Protein AF-0000000080101539 (afdb_homodimer)

Foldseek 3Di:
DEEEEAEDPDPVQQASVLLVVLVVVLVVLLVDDYHYHYQAALVRVLVVLLCVLADPPDDQAYEYEYRAADELQAGQGNVRDGRGPLVSLVCNDCVNRVVCVPGAYEYEYQYFQAPDDDDDDLCSPDPDDRPPPDPPPPPPVPPSPPNDRPDARYKYKYFADHNGGFHAYSSYTLLSVLLSVLCVPPLVPAFNVVSVVVSQVRQQPDFDQDPVGTDGGGMDMDHRYPDGHGRDRPPPPPD/DEEEEAEDPDPVQQARVLLVVLVVVLVVLLVDDYHYHYQAALVRVLVVLLCVLADPPDDQAYEYEYRAADELQAGQGNVRDGRGPLVSLVCNDCVNRVVCVPGAYEYEYQYFQAPDDWADDLPSDDPDDRPGPDDPPDPPVPPSPPNDRPDARYKYKYFADHNGGFHDHSSYTLLSVLLSVLCVVPLVPAFNVVSVVVSQVRQQPDFDQDPVGTDGGGMDMDHRYPDGHGRDRPPPPPD

Secondary structure (DSSP, 8-state):
-EEEEE--S-TTSHHHHHHHHHHHHHHHHTTPPEEEEES--HHHHHHHHHHHHH-S---S-EEEEEE--B-SS-EE-TTS-EE-THHHHHHHSTTT-GGGTTS-EEEEE-------SS--SS----SS----------------B----SSSSEEEEESS-TT----EETTEEHHHHHHHHHHHHHTTT--HHHHHHHHHHHHHH--EEETTEEE----EEEE--SS------TT----/-EEEEE--S-TTSHHHHHHHHHHHHHHHHTTPPEEEEES--HHHHHHHHHHHHH-S---S-EEEEEE--B-SS-EE-TTS-EE-THHHHHHHSTTT-GGGTTS-EEEEE-------SS--------SS----------------B----SSSSEEEEESS-TT----EETTEEHHHHHHHHHHHHHTTT--HHHHHHHHHHHHHH--EEETTEEE----EEEE--SS------TT----

Organism: NCBI:txid1611254

Structure (mmCIF, N/CA/C/O backbone):
data_AF-0000000080101539-model_v1
#
loop_
_entity.id
_entity.type
_entity.pdbx_description
1 polymer 'Caspase family p20 domain-containing protein'
#
loop_
_atom_site.group_PDB
_atom_site.id
_atom_site.type_symbol
_atom_site.label_atom_id
_atom_site.label_alt_id
_atom_site.label_comp_id
_atom_site.label_asym_id
_atom_site.label_entity_id
_atom_site.label_seq_id
_atom_site.pdbx_PDB_ins_code
_atom_site.Cartn_x
_atom_site.Cartn_y
_atom_site.Cartn_z
_atom_site.occupancy
_atom_site.B_iso_or_equiv
_atom_site.auth_seq_id
_atom_site.auth_comp_id
_atom_site.auth_asym_id
_atom_site.auth_atom_id
_atom_site.pdbx_PDB_model_num
ATOM 1 N N . MET A 1 1 ? -6.52 -21.094 -2.391 1 94.5 1 MET A N 1
ATOM 2 C CA . MET A 1 1 ? -5.887 -21.453 -3.66 1 94.5 1 MET A CA 1
ATOM 3 C C . MET A 1 1 ? -4.867 -20.391 -4.066 1 94.5 1 MET A C 1
ATOM 5 O O . MET A 1 1 ? -5.023 -19.219 -3.742 1 94.5 1 MET A O 1
ATOM 9 N N . CYS A 1 2 ? -3.801 -20.906 -4.688 1 97.25 2 CYS A N 1
ATOM 10 C CA . CYS A 1 2 ? -2.752 -20.062 -5.254 1 97.25 2 CYS A CA 1
ATOM 11 C C . CYS A 1 2 ? -2.674 -20.234 -6.766 1 97.25 2 CYS A C 1
ATOM 13 O O . CYS A 1 2 ? -2.461 -21.344 -7.258 1 97.25 2 CYS A O 1
ATOM 15 N N . LEU A 1 3 ? -2.904 -19.172 -7.496 1 98.12 3 LEU A N 1
ATOM 16 C CA . LEU A 1 3 ? -2.818 -19.172 -8.953 1 98.12 3 LEU A CA 1
ATOM 17 C C . LEU A 1 3 ? -1.543 -18.484 -9.43 1 98.12 3 LEU A C 1
ATOM 19 O O . LEU A 1 3 ? -1.27 -17.344 -9.047 1 98.12 3 LEU A O 1
ATOM 23 N N . VAL A 1 4 ? -0.774 -19.203 -10.234 1 98.25 4 VAL A N 1
ATOM 24 C CA . VAL A 1 4 ? 0.43 -18.641 -10.836 1 98.25 4 VAL A CA 1
ATOM 25 C C . VAL A 1 4 ? 0.254 -18.547 -12.352 1 98.25 4 VAL A C 1
ATOM 27 O O . VAL A 1 4 ? 0.073 -19.562 -13.023 1 98.25 4 VAL A O 1
ATOM 30 N N . ILE A 1 5 ? 0.276 -17.391 -12.859 1 97.62 5 ILE A N 1
ATOM 31 C CA . ILE A 1 5 ? 0.281 -17.172 -14.297 1 97.62 5 ILE A CA 1
ATOM 32 C C . ILE A 1 5 ? 1.667 -16.719 -14.75 1 97.62 5 ILE A C 1
ATOM 34 O O . ILE A 1 5 ? 2.119 -15.625 -14.383 1 97.62 5 ILE A O 1
ATOM 38 N N . ALA A 1 6 ? 2.293 -17.562 -15.523 1 96.12 6 ALA A N 1
ATOM 39 C CA . ALA A 1 6 ? 3.646 -17.281 -16 1 96.12 6 ALA A CA 1
ATOM 40 C C . ALA A 1 6 ? 3.674 -17.188 -17.531 1 96.12 6 ALA A C 1
ATOM 42 O O . ALA A 1 6 ? 3.178 -18.062 -18.219 1 96.12 6 ALA A O 1
ATOM 43 N N . ILE A 1 7 ? 4.211 -16.062 -18 1 92.94 7 ILE A N 1
ATOM 44 C CA . ILE A 1 7 ? 4.336 -15.883 -19.453 1 92.94 7 ILE A CA 1
ATOM 45 C C . ILE A 1 7 ? 5.789 -15.594 -19.812 1 92.94 7 ILE A C 1
ATOM 47 O O . ILE A 1 7 ? 6.395 -14.656 -19.281 1 92.94 7 ILE A O 1
ATOM 51 N N . SER A 1 8 ? 6.305 -16.328 -20.562 1 85.88 8 SER A N 1
ATOM 52 C CA . SER A 1 8 ? 7.684 -16.172 -21.016 1 85.88 8 SER A CA 1
ATOM 53 C C . SER A 1 8 ? 7.852 -16.672 -22.438 1 85.88 8 SER A C 1
ATOM 55 O O . SER A 1 8 ? 7.125 -17.562 -22.875 1 85.88 8 SER A O 1
ATOM 57 N N . ASP A 1 9 ? 8.711 -16.016 -23.188 1 77.88 9 ASP A N 1
ATOM 58 C CA . ASP A 1 9 ? 9.062 -16.516 -24.516 1 77.88 9 ASP A CA 1
ATOM 59 C C . ASP A 1 9 ? 9.922 -17.781 -24.422 1 77.88 9 ASP A C 1
ATOM 61 O O . ASP A 1 9 ? 9.977 -18.562 -25.359 1 77.88 9 ASP A O 1
ATOM 65 N N . ASP A 1 10 ? 10.672 -17.844 -23.422 1 70.31 10 ASP A N 1
ATOM 66 C CA . ASP A 1 10 ? 11.555 -18.984 -23.219 1 70.31 10 ASP A CA 1
ATOM 67 C C . ASP A 1 10 ? 11.547 -19.438 -21.766 1 70.31 10 ASP A C 1
ATOM 69 O O . ASP A 1 10 ? 12.281 -18.906 -20.938 1 70.31 10 ASP A O 1
ATOM 73 N N . PHE A 1 11 ? 10.773 -20.359 -21.531 1 62.84 11 PHE A N 1
ATOM 74 C CA . PHE A 1 11 ? 10.727 -20.922 -20.188 1 62.84 11 PHE A CA 1
ATOM 75 C C . PHE A 1 11 ? 11.922 -21.828 -19.938 1 62.84 11 PHE A C 1
ATOM 77 O O . PHE A 1 11 ? 12.156 -22.266 -18.812 1 62.84 11 PHE A O 1
ATOM 84 N N . GLU A 1 12 ? 12.68 -22.016 -21.094 1 57 12 GLU A N 1
ATOM 85 C CA . GLU A 1 12 ? 13.852 -22.859 -20.922 1 57 12 GLU A CA 1
ATOM 86 C C . GLU A 1 12 ? 14.875 -22.203 -20.016 1 57 12 GLU A C 1
ATOM 88 O O . GLU A 1 12 ? 15.68 -22.891 -19.375 1 57 12 GLU A O 1
ATOM 93 N N . GLY A 1 13 ? 14.781 -20.844 -20 1 61.59 13 GLY A N 1
ATOM 94 C CA . GLY A 1 13 ? 15.695 -20.219 -19.047 1 61.59 13 GLY A CA 1
ATOM 95 C C . GLY A 1 13 ? 15.289 -20.438 -17.609 1 61.59 13 GLY A C 1
ATOM 96 O O . GLY A 1 13 ? 14.117 -20.688 -17.312 1 61.59 13 GLY A O 1
ATOM 97 N N . ASP A 1 14 ? 16.25 -20.656 -16.734 1 73.12 14 ASP A N 1
ATOM 98 C CA . ASP A 1 14 ? 16.203 -21.266 -15.406 1 73.12 14 ASP A CA 1
ATOM 99 C C . ASP A 1 14 ? 15.547 -20.328 -14.391 1 73.12 14 ASP A C 1
ATOM 101 O O . ASP A 1 14 ? 14.844 -20.797 -13.492 1 73.12 14 ASP A O 1
ATOM 105 N N . GLY A 1 15 ? 15.328 -19.031 -14.703 1 88.62 15 GLY A N 1
ATOM 106 C CA . GLY A 1 15 ? 14.891 -18.188 -13.609 1 88.62 15 GLY A CA 1
ATOM 107 C C . GLY A 1 15 ? 13.398 -18.25 -13.352 1 88.62 15 GLY A C 1
ATOM 108 O O . GLY A 1 15 ? 12.969 -18.406 -12.211 1 88.62 15 GLY A O 1
ATOM 109 N N . MET A 1 16 ? 12.625 -18.219 -14.43 1 90.25 16 MET A N 1
ATOM 110 C CA . MET A 1 16 ? 11.172 -18.281 -14.312 1 90.25 16 MET A CA 1
ATOM 111 C C . MET A 1 16 ? 10.727 -19.625 -13.742 1 90.25 16 MET A C 1
ATOM 113 O O . MET A 1 16 ? 9.859 -19.672 -12.859 1 90.25 16 MET A O 1
ATOM 117 N N . ASN A 1 17 ? 11.328 -20.656 -14.242 1 92.62 17 ASN A N 1
ATOM 118 C CA . ASN A 1 17 ? 10.992 -21.969 -13.719 1 92.62 17 ASN A CA 1
ATOM 119 C C . ASN A 1 17 ? 11.344 -22.109 -12.242 1 92.62 17 ASN A C 1
ATOM 121 O O . ASN A 1 17 ? 10.617 -22.75 -11.484 1 92.62 17 ASN A O 1
ATOM 125 N N . ARG A 1 18 ? 12.438 -21.547 -11.914 1 94.5 18 ARG A N 1
ATOM 126 C CA . ARG A 1 18 ? 12.812 -21.562 -10.5 1 94.5 18 ARG A CA 1
ATOM 127 C C . ARG A 1 18 ? 11.805 -20.781 -9.664 1 94.5 18 ARG A C 1
ATOM 129 O O . ARG A 1 18 ? 11.445 -21.203 -8.562 1 94.5 18 ARG A O 1
ATOM 136 N N . ASP A 1 19 ? 11.383 -19.609 -10.172 1 96 19 ASP A N 1
ATOM 137 C CA . ASP A 1 19 ? 10.344 -18.844 -9.484 1 96 19 ASP A CA 1
ATOM 138 C C . ASP A 1 19 ? 9.094 -19.703 -9.266 1 96 19 ASP A C 1
ATOM 140 O O . ASP A 1 19 ? 8.57 -19.766 -8.148 1 96 19 ASP A O 1
ATOM 144 N N . ILE A 1 20 ? 8.711 -20.344 -10.312 1 96.75 20 ILE A N 1
ATOM 145 C CA . ILE A 1 20 ? 7.504 -21.156 -10.266 1 96.75 20 ILE A CA 1
ATOM 146 C C . ILE A 1 20 ? 7.676 -22.281 -9.25 1 96.75 20 ILE A C 1
ATOM 148 O O . ILE A 1 20 ? 6.785 -22.531 -8.438 1 96.75 20 ILE A O 1
ATOM 152 N N . GLU A 1 21 ? 8.758 -22.922 -9.312 1 96.81 21 GLU A N 1
ATOM 153 C CA . GLU A 1 21 ? 9.031 -24.016 -8.391 1 96.81 21 GLU A CA 1
ATOM 154 C C . GLU A 1 21 ? 9.055 -23.531 -6.945 1 96.81 21 GLU A C 1
ATOM 156 O O . GLU A 1 21 ? 8.477 -24.172 -6.066 1 96.81 21 GLU A 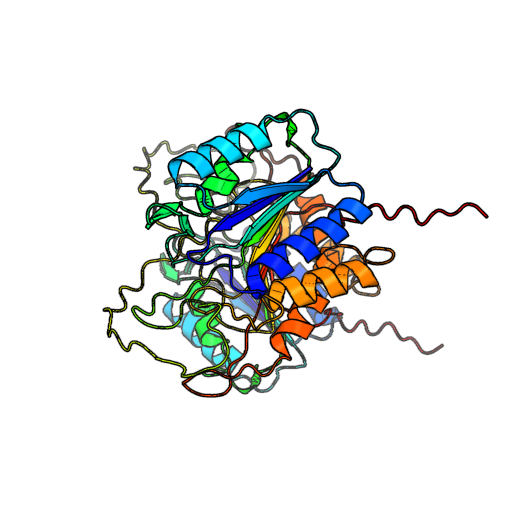O 1
ATOM 161 N N . ASN A 1 22 ? 9.727 -22.453 -6.703 1 97.56 22 ASN A N 1
ATOM 162 C CA . ASN A 1 22 ? 9.82 -21.906 -5.355 1 97.56 22 ASN A CA 1
ATOM 163 C C . ASN A 1 22 ? 8.453 -21.516 -4.809 1 97.56 22 ASN A C 1
ATOM 165 O O . ASN A 1 22 ? 8.125 -21.828 -3.662 1 97.56 22 ASN A O 1
ATOM 169 N N . ILE A 1 23 ? 7.668 -20.859 -5.645 1 98.31 23 ILE A N 1
ATOM 170 C CA . ILE A 1 23 ? 6.316 -20.469 -5.25 1 98.31 23 ILE A CA 1
ATOM 171 C C . ILE A 1 23 ? 5.488 -21.719 -4.945 1 98.31 23 ILE A C 1
ATOM 173 O O . ILE A 1 23 ? 4.84 -21.797 -3.9 1 98.31 23 ILE A O 1
ATOM 177 N N . SER A 1 24 ? 5.582 -22.641 -5.852 1 98.25 24 SER A N 1
ATOM 178 C CA . SER A 1 24 ? 4.789 -23.859 -5.707 1 98.25 24 SER A CA 1
ATOM 179 C C . SER A 1 24 ? 5.145 -24.609 -4.426 1 98.25 24 SER A C 1
ATOM 181 O O . SER A 1 24 ? 4.258 -24.969 -3.648 1 98.25 24 SER A O 1
ATOM 183 N N . THR A 1 25 ? 6.398 -24.781 -4.172 1 98.06 25 THR A N 1
ATOM 184 C CA . THR A 1 25 ? 6.863 -25.516 -2.996 1 98.06 25 THR A CA 1
ATOM 185 C C . THR A 1 25 ? 6.422 -24.812 -1.716 1 98.06 25 THR A C 1
ATOM 187 O O . THR A 1 25 ? 5.891 -25.453 -0.804 1 98.06 25 THR A O 1
ATOM 190 N N . LEU A 1 26 ? 6.602 -23.531 -1.655 1 98.25 26 LEU A N 1
ATOM 191 C CA . LEU A 1 26 ? 6.262 -22.766 -0.462 1 98.25 26 LEU A CA 1
ATOM 192 C C . LEU A 1 26 ? 4.77 -22.859 -0.163 1 98.25 26 LEU A C 1
ATOM 194 O O . LEU A 1 26 ? 4.375 -23.188 0.958 1 98.25 26 LEU A O 1
ATOM 198 N N . PHE A 1 27 ? 3.938 -22.594 -1.139 1 97.75 27 PHE A N 1
ATOM 199 C CA . PHE A 1 27 ? 2.518 -22.438 -0.855 1 97.75 27 PHE A CA 1
ATOM 200 C C . PHE A 1 27 ? 1.827 -23.781 -0.729 1 97.75 27 PHE A C 1
ATOM 202 O O . PHE A 1 27 ? 0.784 -23.891 -0.083 1 97.75 27 PHE A O 1
ATOM 209 N N . GLN A 1 28 ? 2.428 -24.812 -1.305 1 97 28 GLN A N 1
ATOM 210 C CA . GLN A 1 28 ? 1.958 -26.156 -0.963 1 97 28 GLN A CA 1
ATOM 211 C C . GLN A 1 28 ? 2.227 -26.484 0.504 1 97 28 GLN A C 1
ATOM 213 O O . GLN A 1 28 ? 1.367 -27.031 1.191 1 97 28 GLN A O 1
ATOM 218 N N . LYS A 1 29 ? 3.416 -26.109 0.947 1 95.81 29 LYS A N 1
ATOM 219 C CA . LYS A 1 29 ? 3.764 -26.312 2.352 1 95.81 29 LYS A CA 1
ATOM 220 C C . LYS A 1 29 ? 2.826 -25.531 3.266 1 95.81 29 LYS A C 1
ATOM 222 O O . LYS A 1 29 ? 2.57 -25.938 4.398 1 95.81 29 LYS A O 1
ATOM 227 N N . LEU A 1 30 ? 2.336 -24.453 2.797 1 95.88 30 LEU A N 1
ATOM 228 C CA . LEU A 1 30 ? 1.417 -23.609 3.562 1 95.88 30 LEU A CA 1
ATOM 229 C C . LEU A 1 30 ? -0.027 -24.047 3.34 1 95.88 30 LEU A C 1
ATOM 231 O O . LEU A 1 30 ? -0.96 -23.312 3.656 1 95.88 30 LEU A O 1
ATOM 235 N N . ASN A 1 31 ? -0.273 -25.156 2.629 1 94.06 31 ASN A N 1
ATOM 236 C CA . ASN A 1 31 ? -1.547 -25.844 2.473 1 94.06 31 ASN A CA 1
ATOM 237 C C . ASN A 1 31 ? -2.432 -25.172 1.434 1 94.06 31 ASN A C 1
ATOM 239 O O . ASN A 1 31 ? -3.658 -25.172 1.555 1 94.06 31 ASN A O 1
ATOM 243 N N . TYR A 1 32 ? -1.826 -24.547 0.477 1 96.19 32 TYR A N 1
ATOM 244 C CA . TYR A 1 32 ? -2.576 -24.031 -0.663 1 96.19 32 TYR A CA 1
ATOM 245 C C . TYR A 1 32 ? -2.594 -25.031 -1.807 1 96.19 32 TYR A C 1
ATOM 247 O O . TYR A 1 32 ? -1.629 -25.781 -2.004 1 96.19 32 TYR A O 1
ATOM 255 N N . LEU A 1 33 ? -3.721 -25.062 -2.465 1 96.06 33 LEU A N 1
ATOM 256 C CA . LEU A 1 33 ? -3.744 -25.688 -3.779 1 96.06 33 LEU A CA 1
ATOM 257 C C . LEU A 1 33 ? -3.152 -24.766 -4.836 1 96.06 33 LEU A C 1
ATOM 259 O O . LEU A 1 33 ? -3.676 -23.672 -5.074 1 96.06 33 LEU A O 1
ATOM 263 N N . VAL A 1 34 ? -2.039 -25.219 -5.469 1 97.62 34 VAL A N 1
ATOM 264 C CA . VAL A 1 34 ? -1.329 -24.328 -6.391 1 97.62 34 VAL A CA 1
ATOM 265 C C . VAL A 1 34 ? -1.662 -24.719 -7.832 1 97.62 34 VAL A C 1
ATOM 267 O O . VAL A 1 34 ? -1.501 -25.875 -8.227 1 97.62 34 VAL A O 1
ATOM 270 N N . CYS A 1 35 ? -2.137 -23.766 -8.594 1 97.31 35 CYS A N 1
ATOM 271 C CA . CYS A 1 35 ? -2.42 -23.922 -10.016 1 97.31 35 CYS A CA 1
ATOM 272 C C . CYS A 1 35 ? -1.467 -23.078 -10.852 1 97.31 35 CYS A C 1
ATOM 274 O O . CYS A 1 35 ? -1.383 -21.859 -10.672 1 97.31 35 CYS A O 1
ATOM 276 N N . ILE A 1 36 ? -0.776 -23.75 -11.75 1 97.81 36 ILE A N 1
ATOM 277 C CA . ILE A 1 36 ? 0.192 -23.062 -12.594 1 97.81 36 ILE A CA 1
ATOM 278 C C . ILE A 1 36 ? -0.343 -22.969 -14.023 1 97.81 36 ILE A C 1
ATOM 280 O O . ILE A 1 36 ? -0.726 -23.984 -14.617 1 97.81 36 ILE A O 1
ATOM 284 N N . CYS A 1 37 ? -0.417 -21.797 -14.57 1 97.69 37 CYS A N 1
ATOM 285 C CA . CYS A 1 37 ? -0.797 -21.562 -15.953 1 97.69 37 CYS A CA 1
ATOM 286 C C . CYS A 1 37 ? 0.335 -20.891 -16.719 1 97.69 37 CYS A C 1
ATOM 288 O O . CYS A 1 37 ? 0.837 -19.844 -16.312 1 97.69 37 CYS A O 1
ATOM 290 N N . ARG A 1 38 ? 0.684 -21.469 -17.844 1 95.81 38 ARG A N 1
ATOM 291 C CA . ARG A 1 38 ? 1.798 -20.938 -18.625 1 95.81 38 ARG A CA 1
ATOM 292 C C . ARG A 1 38 ? 1.315 -20.391 -19.969 1 95.81 38 ARG A C 1
ATOM 294 O O . ARG A 1 38 ? 0.436 -20.984 -20.594 1 95.81 38 ARG A O 1
ATOM 301 N N . ASN A 1 39 ? 1.801 -19.25 -20.297 1 95.62 39 ASN A N 1
ATOM 302 C CA . ASN A 1 39 ? 1.713 -18.656 -21.625 1 95.62 39 ASN A CA 1
ATOM 303 C C . ASN A 1 39 ? 0.263 -18.516 -22.078 1 95.62 39 ASN A C 1
ATOM 305 O O . ASN A 1 39 ? -0.088 -18.938 -23.188 1 95.62 39 ASN A O 1
ATOM 309 N N . LEU A 1 40 ? -0.457 -17.953 -21.234 1 97.5 40 LEU A N 1
ATOM 310 C CA . LEU A 1 40 ? -1.848 -17.641 -21.547 1 97.5 40 LEU A CA 1
ATOM 311 C C . LEU A 1 40 ? -1.939 -16.406 -22.438 1 97.5 40 LEU A C 1
ATOM 313 O O . LEU A 1 40 ? -1.184 -15.445 -22.25 1 97.5 40 LEU A O 1
ATOM 317 N N . THR A 1 41 ? -2.871 -16.406 -23.391 1 97.62 41 THR A N 1
ATOM 318 C CA . THR A 1 41 ? -3.234 -15.195 -24.109 1 97.62 41 THR A CA 1
ATOM 319 C C . THR A 1 41 ? -4.016 -14.242 -23.219 1 97.62 41 THR A C 1
ATOM 321 O O . THR A 1 41 ? -4.406 -14.602 -22.109 1 97.62 41 THR A O 1
ATOM 324 N N . ALA A 1 42 ? -4.191 -13.016 -23.703 1 97.19 42 ALA A N 1
ATOM 325 C CA . ALA A 1 42 ? -4.949 -12.047 -22.906 1 97.19 42 ALA A CA 1
ATOM 326 C C . ALA A 1 42 ? -6.348 -12.562 -22.594 1 97.19 42 ALA A C 1
ATOM 328 O O . ALA A 1 42 ? -6.82 -12.461 -21.469 1 97.19 42 ALA A O 1
ATOM 329 N N . ARG A 1 43 ? -6.941 -13.102 -23.688 1 97.69 43 ARG A N 1
ATOM 330 C CA . ARG A 1 43 ? -8.273 -13.664 -23.5 1 97.69 43 ARG A CA 1
ATOM 331 C C . ARG A 1 43 ? -8.25 -14.797 -22.484 1 97.69 43 ARG A C 1
ATOM 333 O O . ARG A 1 43 ? -9.109 -14.859 -21.609 1 97.69 43 ARG A O 1
ATOM 340 N N . GLU A 1 44 ? -7.262 -15.648 -22.531 1 98.12 44 GLU A N 1
ATOM 341 C CA . GLU A 1 44 ? -7.156 -16.797 -21.641 1 98.12 44 GLU A CA 1
ATOM 342 C C . GLU A 1 44 ? -6.887 -16.344 -20.203 1 98.12 44 GLU A C 1
ATOM 344 O O . GLU A 1 44 ? -7.352 -16.984 -19.25 1 98.12 44 GLU A O 1
ATOM 349 N N . ILE A 1 45 ? -6.133 -15.305 -20 1 98.12 45 ILE A N 1
ATOM 350 C CA . ILE A 1 45 ? -5.914 -14.758 -18.656 1 98.12 45 ILE A CA 1
ATOM 351 C C . ILE A 1 45 ? -7.254 -14.391 -18.031 1 98.12 45 ILE A C 1
ATOM 353 O O . ILE A 1 45 ? -7.543 -14.773 -16.891 1 98.12 45 ILE A O 1
ATOM 357 N N . GLY A 1 46 ? -8.047 -13.672 -18.828 1 97.5 46 GLY A N 1
ATOM 358 C CA . GLY A 1 46 ? -9.367 -13.305 -18.344 1 97.5 46 GLY A CA 1
ATOM 359 C C . GLY A 1 46 ? -10.234 -14.5 -17.984 1 97.5 46 GLY A C 1
ATOM 360 O O . GLY A 1 46 ? -10.867 -14.516 -16.922 1 97.5 46 GLY A O 1
ATOM 361 N N . GLU A 1 47 ? -10.219 -15.469 -18.844 1 97.62 47 GLU A N 1
ATOM 362 C CA . GLU A 1 47 ? -11.008 -16.672 -18.625 1 97.62 47 GLU A CA 1
ATOM 363 C C . GLU A 1 47 ? -10.539 -17.422 -17.375 1 97.62 47 GLU A C 1
ATOM 365 O O . GLU A 1 47 ? -11.352 -17.891 -16.578 1 97.62 47 GLU A O 1
ATOM 370 N N . ARG A 1 48 ? -9.266 -17.484 -17.203 1 97.38 48 ARG A N 1
ATOM 371 C CA . ARG A 1 48 ? -8.711 -18.203 -16.047 1 97.38 48 ARG A CA 1
ATOM 372 C C . ARG A 1 48 ? -9.039 -17.469 -14.75 1 97.38 48 ARG A C 1
ATOM 374 O O . ARG A 1 48 ? -9.336 -18.109 -13.734 1 97.38 48 ARG A O 1
ATOM 381 N N . LEU A 1 49 ? -8.953 -16.172 -14.75 1 97.06 49 LEU A N 1
ATOM 382 C CA . LEU A 1 49 ? -9.289 -15.375 -13.57 1 97.06 49 LEU A CA 1
ATOM 383 C C . LEU A 1 49 ? -10.766 -15.547 -13.203 1 97.06 49 LEU A C 1
ATOM 385 O O . LEU A 1 49 ? -11.109 -15.641 -12.023 1 97.06 49 LEU A O 1
ATOM 389 N N . LYS A 1 50 ? -11.594 -15.594 -14.211 1 95.62 50 LYS A N 1
ATOM 390 C CA . LYS A 1 50 ? -13.016 -15.82 -13.969 1 95.62 50 LYS A CA 1
ATOM 391 C C . LYS A 1 50 ? -13.25 -17.188 -13.312 1 95.62 50 LYS A C 1
ATOM 393 O O . LYS A 1 50 ? -13.969 -17.281 -12.32 1 95.62 50 LYS A O 1
ATOM 398 N N . MET A 1 51 ? -12.633 -18.172 -13.859 1 94.81 51 MET A N 1
ATOM 399 C CA . MET A 1 51 ? -12.766 -19.516 -13.312 1 94.81 51 MET A CA 1
ATOM 400 C C . MET A 1 51 ? -12.219 -19.578 -11.891 1 94.81 51 MET A C 1
ATOM 402 O O . MET A 1 51 ? -12.828 -20.203 -11.016 1 94.81 51 MET A O 1
ATOM 406 N N . PHE A 1 52 ? -11.109 -18.984 -11.688 1 94.94 52 PHE A N 1
ATOM 407 C CA . PHE A 1 52 ? -10.484 -18.938 -10.375 1 94.94 52 PHE A CA 1
ATOM 408 C C . PHE A 1 52 ? -11.406 -18.281 -9.352 1 94.94 52 PHE A C 1
ATOM 410 O O . PHE A 1 52 ? -11.57 -18.781 -8.242 1 94.94 52 PHE A O 1
ATOM 417 N N . ALA A 1 53 ? -11.969 -17.125 -9.734 1 92.69 53 ALA A N 1
ATOM 418 C CA . ALA A 1 53 ? -12.859 -16.359 -8.859 1 92.69 53 ALA A CA 1
ATOM 419 C C . ALA A 1 53 ? -14.094 -17.172 -8.492 1 92.69 53 ALA A C 1
ATOM 421 O O . ALA A 1 53 ? -14.641 -17.031 -7.395 1 92.69 53 ALA A O 1
ATOM 422 N N . GLU A 1 54 ? -14.492 -18.078 -9.375 1 90.06 54 GLU A N 1
ATOM 423 C CA . GLU A 1 54 ? -15.711 -18.859 -9.188 1 90.06 54 GLU A CA 1
ATOM 424 C C . GLU A 1 54 ? -15.422 -20.203 -8.523 1 90.06 54 GLU A C 1
ATOM 426 O O . GLU A 1 54 ? -16.344 -20.906 -8.117 1 90.06 54 GLU A O 1
ATOM 431 N N . ASP A 1 55 ? -14.195 -20.453 -8.445 1 87.25 55 ASP A N 1
ATOM 432 C CA . ASP A 1 55 ? -13.828 -21.766 -7.926 1 87.25 55 ASP A CA 1
ATOM 433 C C . ASP A 1 55 ? -14.344 -21.953 -6.504 1 87.25 55 ASP A C 1
ATOM 435 O O . ASP A 1 55 ? -14.375 -21 -5.715 1 87.25 55 ASP A O 1
ATOM 439 N N . GLU A 1 56 ? -14.672 -23.156 -6.16 1 77.31 56 GLU A N 1
ATOM 440 C CA . GLU A 1 56 ? -15.266 -23.484 -4.867 1 77.31 56 GLU A CA 1
ATOM 441 C C . GLU A 1 56 ? -14.195 -23.891 -3.857 1 77.31 56 GLU A C 1
ATOM 443 O O . GLU A 1 56 ? -14.461 -23.922 -2.652 1 77.31 56 GLU A O 1
ATOM 448 N N . ASP A 1 57 ? -13.117 -24.109 -4.344 1 77.88 57 ASP A N 1
ATOM 449 C CA . ASP A 1 57 ? -12.078 -24.703 -3.502 1 77.88 57 ASP A CA 1
ATOM 4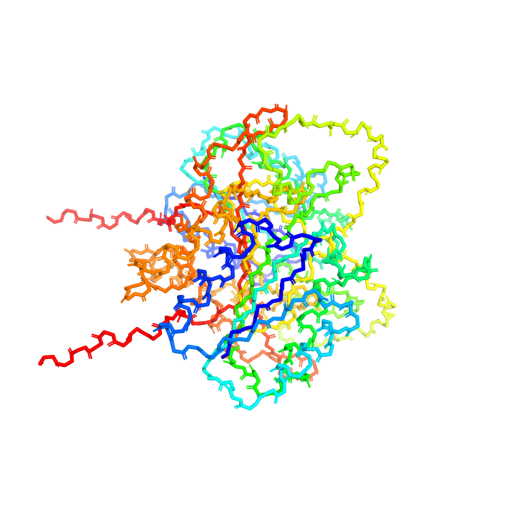50 C C . ASP A 1 57 ? -11.203 -23.625 -2.863 1 77.88 57 ASP A C 1
ATOM 452 O O . ASP A 1 57 ? -10.062 -23.891 -2.498 1 77.88 57 ASP A O 1
ATOM 456 N N . HIS A 1 58 ? -11.906 -22.5 -2.695 1 80.44 58 HIS A N 1
ATOM 457 C CA . HIS A 1 58 ? -11.102 -21.469 -2.061 1 80.44 58 HIS A CA 1
ATOM 458 C C . HIS A 1 58 ? -11.047 -21.656 -0.549 1 80.44 58 HIS A C 1
ATOM 460 O O . HIS A 1 58 ? -11.992 -22.172 0.053 1 80.44 58 HIS A O 1
ATOM 466 N N . GLY A 1 59 ? -10.07 -21.594 0.061 1 86.81 59 GLY A N 1
ATOM 467 C CA . GLY A 1 59 ? -9.898 -21.562 1.505 1 86.81 59 GLY A CA 1
ATOM 468 C C . GLY A 1 59 ? -10.211 -20.219 2.117 1 86.81 59 GLY A C 1
ATOM 469 O O . GLY A 1 59 ? -11.203 -19.578 1.758 1 86.81 59 GLY A O 1
ATOM 470 N N . ASP A 1 60 ? -9.438 -19.859 2.98 1 91.12 60 ASP A N 1
ATOM 471 C CA . ASP A 1 60 ? -9.664 -18.641 3.768 1 91.12 60 ASP A CA 1
ATOM 472 C C . ASP A 1 60 ? -9.023 -17.422 3.107 1 91.12 60 ASP A C 1
ATOM 474 O O . ASP A 1 60 ? -9.219 -16.297 3.551 1 91.12 60 ASP A O 1
ATOM 478 N N . SER A 1 61 ? -8.25 -17.641 2.059 1 94.94 61 SER A N 1
ATOM 479 C CA . SER A 1 61 ? -7.594 -16.594 1.292 1 94.94 61 SER A CA 1
ATOM 480 C C . SER A 1 61 ? -7.223 -17.078 -0.106 1 94.94 61 SER A C 1
ATOM 482 O O . SER A 1 61 ? -7.246 -18.281 -0.381 1 94.94 61 SER A O 1
ATOM 484 N N . VAL A 1 62 ? -6.973 -16.172 -0.944 1 95.88 62 VAL A N 1
ATOM 485 C CA . VAL A 1 62 ? -6.488 -16.531 -2.273 1 95.88 62 VAL A CA 1
ATOM 486 C C . VAL A 1 62 ? -5.207 -15.758 -2.584 1 95.88 62 VAL A C 1
ATOM 488 O O . VAL A 1 62 ? -5.031 -14.625 -2.127 1 95.88 62 VAL A O 1
ATOM 491 N N . ILE A 1 63 ? -4.336 -16.391 -3.354 1 97.75 63 ILE A N 1
ATOM 492 C CA . ILE A 1 63 ? -3.061 -15.805 -3.742 1 97.75 63 ILE A CA 1
ATOM 493 C C . ILE A 1 63 ? -2.9 -15.867 -5.258 1 97.75 63 ILE A C 1
ATOM 495 O O . ILE A 1 63 ? -3.201 -16.891 -5.875 1 97.75 63 ILE A O 1
ATOM 499 N N . LEU A 1 64 ? -2.514 -14.789 -5.855 1 97.88 64 LEU A N 1
ATOM 500 C CA . LEU A 1 64 ? -2.25 -14.734 -7.289 1 97.88 64 LEU A CA 1
ATOM 501 C C . LEU A 1 64 ? -0.854 -14.188 -7.566 1 97.88 64 LEU A C 1
ATOM 503 O O . LEU A 1 64 ? -0.46 -13.164 -7 1 97.88 64 LEU A O 1
ATOM 507 N N . PHE A 1 65 ? -0.095 -14.898 -8.383 1 98.25 65 PHE A N 1
ATOM 508 C CA . PHE A 1 65 ? 1.188 -14.43 -8.898 1 98.25 65 PHE A CA 1
ATOM 509 C C . PHE A 1 65 ? 1.117 -14.195 -10.398 1 98.25 65 PHE A C 1
ATOM 511 O O . PHE A 1 65 ? 0.663 -15.062 -11.148 1 98.25 65 PHE A O 1
ATOM 518 N N . PHE A 1 66 ? 1.583 -13.078 -10.805 1 96.75 66 PHE A N 1
ATOM 519 C CA . PHE A 1 66 ? 1.747 -12.781 -12.219 1 96.75 66 PHE A CA 1
ATOM 520 C C . PHE A 1 66 ? 3.221 -12.617 -12.57 1 96.75 66 PHE A C 1
ATOM 522 O O . PHE A 1 66 ? 3.811 -11.562 -12.32 1 96.75 66 PHE A O 1
ATOM 529 N N . LEU A 1 67 ? 3.773 -13.641 -13.078 1 95 67 LEU A N 1
ATOM 530 C CA . LEU A 1 67 ? 5.148 -13.648 -13.562 1 95 67 LEU A CA 1
ATOM 531 C C . LEU A 1 67 ? 5.203 -13.336 -15.055 1 95 67 LEU A C 1
ATOM 533 O O . LEU A 1 67 ? 5.34 -14.242 -15.883 1 95 67 LEU A O 1
ATOM 537 N N . VAL A 1 68 ? 5.027 -12.062 -15.367 1 89.81 68 VAL A N 1
ATOM 538 C CA . VAL A 1 68 ? 4.828 -11.633 -16.75 1 89.81 68 VAL A CA 1
ATOM 539 C C . VAL A 1 68 ? 5.621 -10.352 -17.016 1 89.81 68 VAL A C 1
ATOM 541 O O . VAL A 1 68 ? 5.957 -9.617 -16.078 1 89.81 68 VAL A O 1
ATOM 544 N N . HIS A 1 69 ? 5.945 -10.195 -18.203 1 83.94 69 HIS A N 1
ATOM 545 C CA . HIS A 1 69 ? 6.449 -8.883 -18.594 1 83.94 69 HIS A CA 1
ATOM 546 C C . HIS A 1 69 ? 5.336 -7.844 -18.578 1 83.94 69 HIS A C 1
ATOM 548 O O . HIS A 1 69 ? 4.16 -8.188 -18.734 1 83.94 69 HIS A O 1
ATOM 554 N N . GLY A 1 70 ? 5.75 -6.656 -18.312 1 81.69 70 GLY A N 1
ATOM 555 C CA . GLY A 1 70 ? 4.734 -5.621 -18.234 1 81.69 70 GLY A CA 1
ATOM 556 C C . GLY A 1 70 ? 5.172 -4.301 -18.844 1 81.69 70 GLY A C 1
ATOM 557 O O . GLY A 1 70 ? 6.34 -4.137 -19.203 1 81.69 70 GLY A O 1
ATOM 558 N N . THR A 1 71 ? 4.102 -3.543 -19.125 1 77.88 71 THR A N 1
ATOM 559 C CA . THR A 1 71 ? 4.238 -2.141 -19.5 1 77.88 71 THR A CA 1
ATOM 560 C C . THR A 1 71 ? 3.5 -1.241 -18.516 1 77.88 71 THR A C 1
ATOM 562 O O . THR A 1 71 ? 2.965 -1.72 -17.516 1 77.88 71 THR A O 1
ATOM 565 N N . ALA A 1 72 ? 3.566 -0.0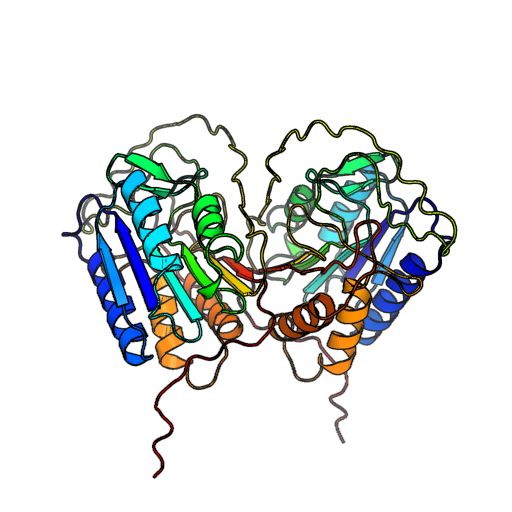25 -18.688 1 71.5 72 ALA A N 1
ATOM 566 C CA . ALA A 1 72 ? 2.818 0.919 -17.875 1 71.5 72 ALA A CA 1
ATOM 567 C C . ALA A 1 72 ? 1.32 0.637 -17.938 1 71.5 72 ALA A C 1
ATOM 569 O O . ALA A 1 72 ? 0.589 0.918 -16.984 1 71.5 72 ALA A O 1
ATOM 570 N N . GLN A 1 73 ? 0.964 -0.036 -19.016 1 73.44 73 GLN A N 1
ATOM 571 C CA . GLN A 1 73 ? -0.462 -0.22 -19.266 1 73.44 73 GLN A CA 1
ATOM 572 C C . GLN A 1 73 ? -0.952 -1.547 -18.688 1 73.44 73 GLN A C 1
ATOM 574 O O . GLN A 1 73 ? -2.158 -1.756 -18.547 1 73.44 73 GLN A O 1
ATOM 579 N N . GLY A 1 74 ? 0.015 -2.424 -18.562 1 87.19 74 GLY A N 1
ATOM 580 C CA . GLY A 1 74 ? -0.425 -3.715 -18.047 1 87.19 74 GLY A CA 1
ATOM 581 C C . GLY A 1 74 ? 0.535 -4.844 -18.375 1 87.19 74 GLY A C 1
ATOM 582 O O . GLY A 1 74 ? 1.711 -4.602 -18.656 1 87.19 74 GLY A O 1
ATOM 583 N N . MET A 1 75 ? -0.026 -6.023 -18.297 1 91.25 75 MET A N 1
ATOM 584 C CA . MET A 1 75 ? 0.749 -7.246 -18.516 1 91.25 75 MET A CA 1
ATOM 585 C C . MET A 1 75 ? 0.75 -7.648 -19.984 1 91.25 75 MET A C 1
ATOM 587 O O . MET A 1 75 ? -0.276 -7.551 -20.656 1 91.25 75 MET A O 1
ATOM 591 N N . VAL A 1 76 ? 1.857 -8.047 -20.516 1 91.88 76 VAL A N 1
ATOM 592 C CA . VAL A 1 76 ? 1.961 -8.539 -21.891 1 91.88 76 VAL A CA 1
ATOM 593 C C . VAL A 1 76 ? 1.646 -10.039 -21.922 1 91.88 76 VAL A C 1
ATOM 595 O O . VAL A 1 76 ? 2.42 -10.852 -21.422 1 91.88 76 VAL A O 1
ATOM 598 N N . ALA A 1 77 ? 0.637 -10.352 -22.578 1 95.38 77 ALA A N 1
ATOM 599 C CA . ALA A 1 77 ? 0.202 -11.742 -22.656 1 95.38 77 ALA A CA 1
ATOM 600 C C . ALA A 1 77 ? 0.984 -12.508 -23.719 1 95.38 77 ALA A C 1
ATOM 602 O O . ALA A 1 77 ? 1.853 -11.938 -24.391 1 95.38 77 ALA A O 1
ATOM 603 N N . ALA A 1 78 ? 0.747 -13.758 -23.844 1 95 78 ALA A N 1
ATOM 604 C CA . ALA A 1 78 ? 1.482 -14.617 -24.781 1 95 78 ALA A CA 1
ATOM 605 C C . ALA A 1 78 ? 1.25 -14.195 -26.219 1 95 78 ALA A C 1
ATOM 607 O O . ALA A 1 78 ? 2.113 -14.383 -27.078 1 95 78 ALA A O 1
ATOM 608 N N . ASP A 1 79 ? 0.087 -13.664 -26.5 1 96.19 79 ASP A N 1
ATOM 609 C CA . ASP A 1 79 ? -0.244 -13.203 -27.844 1 96.19 79 ASP A CA 1
ATOM 610 C C . ASP A 1 79 ? 0.192 -11.758 -28.062 1 96.19 79 ASP A C 1
ATOM 612 O O . ASP A 1 79 ? -0.252 -11.094 -29 1 96.19 79 ASP A O 1
ATOM 616 N N . LYS A 1 80 ? 0.856 -11.195 -27.094 1 92.44 80 LYS A N 1
ATOM 617 C CA . LYS A 1 80 ? 1.459 -9.867 -27.141 1 92.44 80 LYS A CA 1
ATOM 618 C C . LYS A 1 80 ? 0.407 -8.781 -26.938 1 92.44 80 LYS A C 1
ATOM 620 O O . LYS A 1 80 ? 0.698 -7.59 -27.094 1 92.44 80 LYS A O 1
ATOM 625 N N . GLN A 1 81 ? -0.741 -9.234 -26.641 1 94.88 81 GLN A N 1
ATOM 626 C CA . GLN A 1 81 ? -1.756 -8.258 -26.266 1 94.88 81 GLN A CA 1
ATOM 627 C C . GLN A 1 81 ? -1.595 -7.848 -24.797 1 94.88 81 GLN A C 1
ATOM 629 O O . GLN A 1 81 ? -1.084 -8.617 -23.984 1 94.88 81 GLN A O 1
ATOM 634 N N . ILE A 1 82 ? -2.018 -6.664 -24.531 1 93.12 82 ILE A N 1
ATOM 635 C CA . ILE A 1 82 ? -1.895 -6.129 -23.172 1 93.12 82 ILE A CA 1
ATOM 636 C C . ILE A 1 82 ? -3.129 -6.508 -22.359 1 93.12 82 ILE A C 1
ATOM 638 O O . ILE A 1 82 ? -4.262 -6.297 -22.797 1 93.12 82 ILE A O 1
ATOM 642 N N . PHE A 1 83 ? -2.932 -7.113 -21.234 1 94.56 83 PHE A N 1
ATOM 643 C CA . PHE A 1 83 ? -3.973 -7.328 -20.234 1 94.56 83 PHE A CA 1
ATOM 644 C C . PHE A 1 83 ? -3.846 -6.32 -19.094 1 94.56 83 PHE A C 1
ATOM 646 O O . PHE A 1 83 ? -2.895 -6.379 -18.312 1 94.56 83 PHE A O 1
ATOM 653 N N . GLU A 1 84 ? -4.793 -5.492 -18.984 1 90.69 84 GLU A N 1
ATOM 654 C CA . GLU A 1 84 ? -4.715 -4.438 -17.984 1 90.69 84 GLU A CA 1
ATOM 655 C C . GLU A 1 84 ? -4.746 -5.02 -16.562 1 90.69 84 GLU A C 1
ATOM 657 O O . GLU A 1 84 ? -5.652 -5.781 -16.219 1 90.69 84 GLU A O 1
ATOM 662 N N . THR A 1 85 ? -3.842 -4.559 -15.734 1 88.94 85 THR A N 1
ATOM 663 C CA . THR A 1 85 ? -3.703 -5.078 -14.383 1 88.94 85 THR A CA 1
ATOM 664 C C . THR A 1 85 ? -4.969 -4.816 -13.57 1 88.94 85 THR A C 1
ATOM 666 O O . THR A 1 85 ? -5.355 -5.637 -12.734 1 88.94 85 THR A O 1
ATOM 669 N N . ARG A 1 86 ? -5.613 -3.686 -13.836 1 85.69 86 ARG A N 1
ATOM 670 C CA . ARG A 1 86 ? -6.812 -3.316 -13.094 1 85.69 86 ARG A CA 1
ATOM 671 C C . ARG A 1 86 ? -7.914 -4.355 -13.281 1 85.69 86 ARG A C 1
ATOM 673 O O . ARG A 1 86 ? -8.734 -4.559 -12.391 1 85.69 86 ARG A O 1
ATOM 680 N N . ARG A 1 87 ? -7.926 -5.051 -14.414 1 91.56 87 ARG A N 1
ATOM 681 C CA . ARG A 1 87 ? -8.961 -6.035 -14.711 1 91.56 87 ARG A CA 1
ATOM 682 C C . ARG A 1 87 ? -8.875 -7.223 -13.766 1 91.56 87 ARG A C 1
ATOM 684 O O . ARG A 1 87 ? -9.875 -7.91 -13.531 1 91.56 87 ARG A O 1
ATOM 691 N N . VAL A 1 88 ? -7.688 -7.473 -13.227 1 93.69 88 VAL A N 1
ATOM 692 C CA . VAL A 1 88 ? -7.527 -8.547 -12.25 1 93.69 88 VAL A CA 1
ATOM 693 C C . VAL A 1 88 ? -8.492 -8.328 -11.086 1 93.69 88 VAL A C 1
ATOM 695 O O . VAL A 1 88 ? -9.211 -9.258 -10.68 1 93.69 88 VAL A O 1
ATOM 698 N N . PHE A 1 89 ? -8.625 -7.152 -10.703 1 90.19 89 PHE A N 1
ATOM 699 C CA . PHE A 1 89 ? -9.391 -6.832 -9.5 1 90.19 89 PHE A CA 1
ATOM 700 C C . PHE A 1 89 ? -10.883 -6.766 -9.812 1 90.19 89 PHE A C 1
ATOM 702 O O . PHE A 1 89 ? -11.711 -6.969 -8.922 1 90.19 89 PHE A O 1
ATOM 709 N N . GLU A 1 90 ? -11.18 -6.512 -11.078 1 89.5 90 GLU A N 1
ATOM 710 C CA . GLU A 1 90 ? -12.578 -6.605 -11.484 1 89.5 90 GLU A CA 1
ATOM 711 C C . GLU A 1 90 ? -13.109 -8.031 -11.336 1 89.5 90 GLU A C 1
ATOM 713 O O . GLU A 1 90 ? -14.25 -8.234 -10.922 1 89.5 90 GLU A O 1
ATOM 718 N N . TYR A 1 91 ? -12.273 -8.953 -11.594 1 92.69 91 TYR A N 1
ATOM 719 C CA . TYR A 1 91 ? -12.68 -10.352 -11.5 1 92.69 91 TYR A CA 1
ATOM 720 C C . TYR A 1 91 ? -12.789 -10.789 -10.039 1 92.69 91 TYR A C 1
ATOM 722 O O . TYR A 1 91 ? -13.594 -11.664 -9.711 1 92.69 91 TYR A O 1
ATOM 730 N N . LEU A 1 92 ? -12.047 -10.148 -9.172 1 91.69 92 LEU A N 1
ATOM 731 C CA . LEU A 1 92 ? -11.945 -10.617 -7.789 1 91.69 92 LEU A CA 1
ATOM 732 C C . LEU A 1 92 ? -12.93 -9.867 -6.895 1 91.69 92 LEU A C 1
ATOM 734 O O . LEU A 1 92 ? -13.117 -10.227 -5.73 1 91.69 92 LEU A O 1
ATOM 738 N N . LYS A 1 93 ? -13.508 -8.836 -7.43 1 87.56 93 LYS A N 1
ATOM 739 C CA . LYS A 1 93 ? -14.414 -8.047 -6.602 1 87.56 93 LYS A CA 1
ATOM 740 C C . LYS A 1 93 ? -15.633 -8.867 -6.191 1 87.56 93 LYS A C 1
ATOM 742 O O . LYS A 1 93 ? -16.078 -9.734 -6.941 1 87.56 93 LYS A O 1
ATOM 747 N N . PRO A 1 94 ? -16.234 -8.516 -5.066 1 84.69 94 PRO A N 1
ATOM 748 C CA . PRO A 1 94 ? -17.344 -9.305 -4.527 1 84.69 94 PRO A CA 1
ATOM 749 C C . PRO A 1 94 ? -18.516 -9.422 -5.508 1 84.69 94 PRO A C 1
ATOM 751 O O . PRO A 1 94 ? -19.172 -10.461 -5.566 1 84.69 94 PRO A O 1
ATOM 754 N N . ALA A 1 95 ? -18.766 -8.414 -6.277 1 83.94 95 ALA A N 1
ATOM 755 C CA . ALA A 1 95 ? -19.875 -8.445 -7.234 1 83.94 95 ALA A CA 1
ATOM 756 C C . ALA A 1 95 ? -19.672 -9.547 -8.266 1 83.94 95 ALA A C 1
ATOM 758 O O . ALA A 1 95 ? -20.641 -10.203 -8.68 1 83.94 95 ALA A O 1
ATOM 759 N N . ASN A 1 96 ? -18.438 -9.82 -8.617 1 87.44 96 ASN A N 1
ATOM 760 C CA . ASN A 1 96 ? -18.125 -10.805 -9.648 1 87.44 96 ASN A CA 1
ATOM 761 C C . ASN A 1 96 ? -17.625 -12.109 -9.039 1 87.44 96 ASN A C 1
ATOM 763 O O . ASN A 1 96 ? -17.609 -13.148 -9.711 1 87.44 96 ASN A O 1
ATOM 767 N N . ALA A 1 97 ? -17.203 -12.016 -7.801 1 89.81 97 ALA A N 1
ATOM 768 C CA . ALA A 1 97 ? -16.703 -13.195 -7.094 1 89.81 97 ALA A CA 1
ATOM 769 C C . ALA A 1 97 ? -17.25 -13.25 -5.668 1 89.81 97 ALA A C 1
ATOM 771 O O . ALA A 1 97 ? -16.484 -13.086 -4.703 1 89.81 97 ALA A O 1
ATOM 772 N N . PRO A 1 98 ? -18.484 -13.578 -5.523 1 87.38 98 PRO A N 1
ATOM 773 C CA . PRO A 1 98 ? -19.109 -13.539 -4.199 1 87.38 98 PRO A CA 1
ATOM 774 C C . PRO A 1 98 ? -18.438 -14.492 -3.209 1 87.38 98 PRO A C 1
ATOM 776 O O . PRO A 1 98 ? -18.422 -14.219 -2.006 1 87.38 98 PRO A O 1
ATOM 779 N N . ARG A 1 99 ? -17.906 -15.539 -3.701 1 89.06 99 ARG A N 1
ATOM 780 C CA . ARG A 1 99 ? -17.281 -16.531 -2.828 1 89.06 99 ARG A CA 1
ATOM 781 C C . ARG A 1 99 ? -15.984 -15.977 -2.229 1 89.06 99 ARG A C 1
ATOM 783 O O . ARG A 1 99 ? -15.477 -16.516 -1.242 1 89.06 99 ARG A O 1
ATOM 790 N N . LEU A 1 100 ? -15.484 -14.945 -2.818 1 90.88 100 LEU A N 1
ATOM 791 C CA . LEU A 1 100 ? -14.25 -14.344 -2.336 1 90.88 100 LEU A CA 1
ATOM 792 C C . LEU A 1 100 ? -14.539 -13.164 -1.418 1 90.88 100 LEU A C 1
ATOM 794 O O . LEU A 1 100 ? -13.617 -12.57 -0.85 1 90.88 100 LEU A O 1
ATOM 798 N N . ALA A 1 101 ? -15.805 -12.852 -1.254 1 87 101 ALA A N 1
ATOM 799 C CA . ALA A 1 101 ? -16.172 -11.742 -0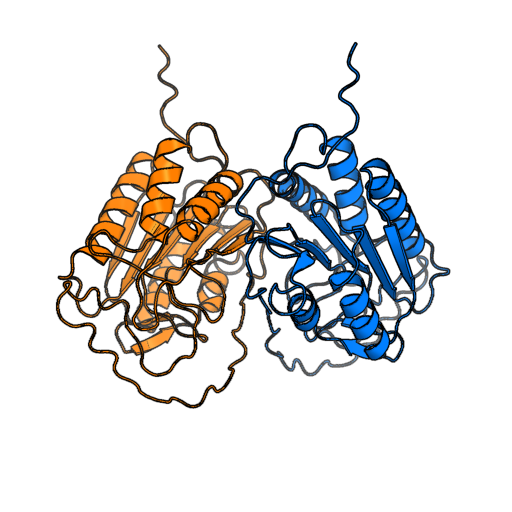.376 1 87 101 ALA A CA 1
ATOM 800 C C . ALA A 1 101 ? -15.656 -11.977 1.042 1 87 101 ALA A C 1
ATOM 802 O O . ALA A 1 101 ? -15.836 -13.055 1.604 1 87 101 ALA A O 1
ATOM 803 N N . GLY A 1 102 ? -14.969 -10.977 1.565 1 86.75 102 GLY A N 1
ATOM 804 C CA . GLY A 1 102 ? -14.477 -11.055 2.932 1 86.75 102 GLY A CA 1
ATOM 805 C C . GLY A 1 102 ? -13.188 -11.844 3.059 1 86.75 102 GLY A C 1
ATOM 806 O O . GLY A 1 102 ? -12.625 -11.953 4.148 1 86.75 102 GLY A O 1
ATOM 807 N N . LYS A 1 103 ? -12.773 -12.414 1.906 1 92.31 103 LYS A N 1
ATOM 808 C CA . LYS A 1 103 ? -11.531 -13.188 1.924 1 92.31 103 LYS A CA 1
ATOM 809 C C . LYS A 1 103 ? -10.367 -12.352 1.409 1 92.31 103 LYS A C 1
ATOM 811 O O . LYS A 1 103 ? -10.477 -11.68 0.384 1 92.31 103 LYS A O 1
ATOM 816 N N . PRO A 1 104 ? -9.219 -12.391 2.166 1 95.44 104 PRO A N 1
ATOM 817 C CA . PRO A 1 104 ? -8.047 -11.664 1.677 1 95.44 104 PRO A CA 1
ATOM 818 C C . PRO A 1 104 ? -7.578 -12.156 0.308 1 95.44 104 PRO A C 1
ATOM 820 O O . PRO A 1 104 ? -7.492 -13.359 0.077 1 95.44 104 PRO A O 1
ATOM 823 N N . LYS A 1 105 ? -7.457 -11.273 -0.555 1 96 105 LYS A N 1
ATOM 824 C CA . LYS A 1 105 ? -6.84 -11.508 -1.855 1 96 105 LYS A CA 1
ATOM 825 C C . LYS A 1 105 ? -5.418 -10.953 -1.897 1 96 105 LYS A C 1
ATOM 827 O O . LYS A 1 105 ? -5.223 -9.734 -1.828 1 96 105 LYS A O 1
ATOM 832 N N . LEU A 1 106 ? -4.418 -11.773 -1.979 1 97.56 106 LEU A N 1
ATOM 833 C CA . LEU A 1 106 ? -3.01 -11.398 -2.029 1 97.56 106 LEU A CA 1
ATOM 834 C C . LEU A 1 106 ? -2.471 -11.5 -3.451 1 97.56 106 LEU A C 1
ATOM 836 O O . LEU A 1 106 ? -2.385 -12.602 -4.008 1 97.56 106 LEU A O 1
ATOM 840 N N . VAL A 1 107 ? -2.111 -10.375 -4.035 1 97.06 107 VAL A N 1
ATOM 841 C CA . VAL A 1 107 ? -1.736 -10.344 -5.445 1 97.06 107 VAL A CA 1
ATOM 842 C C . VAL A 1 107 ? -0.303 -9.836 -5.59 1 97.06 107 VAL A C 1
ATOM 844 O O . VAL A 1 107 ? 0.04 -8.766 -5.074 1 97.06 107 VAL A O 1
ATOM 847 N N . PHE A 1 108 ? 0.508 -10.57 -6.27 1 97.69 108 PHE A N 1
ATOM 848 C CA . PHE A 1 108 ? 1.911 -10.242 -6.488 1 97.69 108 PHE A CA 1
ATOM 849 C C . PHE A 1 108 ? 2.195 -10.039 -7.973 1 97.69 108 PHE A C 1
ATOM 851 O O . PHE A 1 108 ? 2.01 -10.953 -8.773 1 97.69 108 PHE A O 1
ATOM 858 N N . PHE A 1 109 ? 2.635 -8.844 -8.328 1 94.81 109 PHE A N 1
ATOM 859 C CA . PHE A 1 109 ? 2.982 -8.508 -9.703 1 94.81 109 PHE A CA 1
ATOM 860 C C . PHE A 1 109 ? 4.496 -8.43 -9.875 1 94.81 109 PHE A C 1
ATOM 862 O O . PHE A 1 109 ? 5.16 -7.625 -9.219 1 94.81 109 PHE A O 1
ATOM 869 N N . GLU A 1 110 ? 5.023 -9.148 -10.758 1 91.38 110 GLU A N 1
ATOM 870 C CA . GLU A 1 110 ? 6.465 -9.195 -10.977 1 91.38 110 GLU A CA 1
ATOM 871 C C . GLU A 1 110 ? 6.859 -8.453 -12.25 1 91.38 110 GLU A C 1
ATOM 873 O O . GLU A 1 110 ? 8.016 -8.5 -12.664 1 91.38 110 GLU A O 1
ATOM 878 N N . GLN A 1 111 ? 6.043 -7.707 -12.805 1 80.44 111 GLN A N 1
ATOM 879 C CA . GLN A 1 111 ? 6.281 -7.062 -14.094 1 80.44 111 GLN A CA 1
ATOM 880 C C . GLN A 1 111 ? 7.082 -5.773 -13.922 1 80.44 111 GLN A C 1
ATOM 882 O O . GLN A 1 111 ? 7.016 -5.133 -12.875 1 80.44 111 GLN A O 1
ATOM 887 N N . CYS A 1 112 ? 7.734 -5.473 -14.961 1 70.75 112 CYS A N 1
ATOM 888 C CA . CYS A 1 112 ? 8.305 -4.137 -15.07 1 70.75 112 CYS A CA 1
ATOM 889 C C . CYS A 1 112 ? 7.211 -3.092 -15.258 1 70.75 112 CYS A C 1
ATOM 891 O O . CYS A 1 112 ? 6.105 -3.418 -15.695 1 70.75 112 CYS A O 1
ATOM 893 N N . ARG A 1 113 ? 7.43 -1.876 -14.797 1 66.38 113 ARG A N 1
ATOM 894 C CA . ARG A 1 113 ? 6.414 -0.832 -14.883 1 66.38 113 ARG A CA 1
ATOM 895 C C . ARG A 1 113 ? 6.949 0.401 -15.594 1 66.38 113 ARG A C 1
ATOM 897 O O . ARG A 1 113 ? 6.41 1.5 -15.445 1 66.38 113 ARG A O 1
ATOM 904 N N . GLY A 1 114 ? 8.109 0.35 -16.188 1 62.38 114 GLY A N 1
ATOM 905 C CA . GLY A 1 114 ? 8.719 1.459 -16.906 1 62.38 114 GLY A CA 1
ATOM 906 C C . GLY A 1 114 ? 8.398 1.468 -18.375 1 62.38 114 GLY A C 1
ATOM 907 O O . GLY A 1 114 ? 7.777 0.534 -18.891 1 62.38 114 GLY A O 1
ATOM 908 N N . THR A 1 115 ? 8.164 2.809 -19.078 1 48.31 115 THR A N 1
ATOM 909 C CA . THR A 1 115 ? 7.988 2.951 -20.516 1 48.31 115 THR A CA 1
ATOM 910 C C . THR A 1 115 ? 9.281 2.596 -21.25 1 48.31 115 THR A C 1
ATOM 912 O O . THR A 1 115 ? 9.445 2.938 -22.422 1 48.31 115 THR A O 1
ATOM 915 N N . GLY A 1 116 ? 10.43 2.703 -20.812 1 38.84 116 GLY A N 1
ATOM 916 C CA . GLY A 1 116 ? 11.445 2.646 -21.844 1 38.84 116 GLY A CA 1
ATOM 917 C C . GLY A 1 116 ? 11.125 1.648 -22.953 1 38.84 116 GLY A C 1
ATOM 918 O O . GLY A 1 116 ? 10.414 0.668 -22.719 1 38.84 116 GLY A O 1
ATOM 919 N N . SER A 1 117 ? 11.109 2.191 -24.406 1 32.81 117 SER A N 1
ATOM 920 C CA . SER A 1 117 ? 11.148 1.323 -25.578 1 32.81 117 SER A CA 1
ATOM 921 C C . SER A 1 117 ? 11.734 -0.042 -25.234 1 32.81 117 SER A C 1
ATOM 923 O O . SER A 1 117 ? 11.148 -1.075 -25.562 1 32.81 117 SER A O 1
ATOM 925 N N . GLU A 1 118 ? 13.164 -0.164 -25.656 1 28.44 118 GLU A N 1
ATOM 926 C CA . GLU A 1 118 ? 14 -1.301 -26.031 1 28.44 118 GLU A CA 1
ATOM 927 C C . GLU A 1 118 ? 14.117 -2.301 -24.891 1 28.44 118 GLU A C 1
ATOM 929 O O . GLU A 1 118 ? 14.305 -3.498 -25.109 1 28.44 118 GLU A O 1
ATOM 934 N N . THR A 1 119 ? 14.852 -1.854 -23.875 1 25.77 119 THR A N 1
ATOM 935 C CA . THR A 1 119 ? 15.773 -2.877 -23.406 1 25.77 119 THR A CA 1
ATOM 936 C C . THR A 1 119 ? 15.008 -4.043 -22.781 1 25.77 119 THR A C 1
ATOM 938 O O . THR A 1 119 ? 15.211 -5.199 -23.172 1 25.77 119 THR A O 1
ATOM 941 N N . GLY A 1 120 ? 15.305 -4.16 -21.328 1 24.59 120 GLY A N 1
ATOM 942 C CA . GLY A 1 120 ? 15.641 -5.449 -20.734 1 24.59 120 GLY A CA 1
ATOM 943 C C . GLY A 1 120 ? 14.438 -6.332 -20.516 1 24.59 120 GLY A C 1
ATOM 944 O O . GLY A 1 120 ? 13.414 -5.879 -19.984 1 24.59 120 GLY A O 1
ATOM 945 N N . TYR A 1 121 ? 13.898 -7.027 -21.469 1 26.55 121 TYR A N 1
ATOM 946 C CA . TYR A 1 121 ? 13.43 -8.391 -21.234 1 26.55 121 TYR A CA 1
ATOM 947 C C . TYR A 1 121 ? 13.766 -8.836 -19.812 1 26.55 121 TYR A C 1
ATOM 949 O O . TYR A 1 121 ? 14.68 -8.305 -19.188 1 26.55 121 TYR A O 1
ATOM 957 N N . VAL A 1 122 ? 12.836 -9.391 -19.125 1 30.73 122 VAL A N 1
ATOM 958 C CA . VAL A 1 122 ? 13.406 -10.477 -18.344 1 30.73 122 VAL A CA 1
ATOM 959 C C . VAL A 1 122 ? 14.586 -11.094 -19.078 1 30.73 122 VAL A C 1
ATOM 961 O O . VAL A 1 122 ? 14.406 -11.789 -20.078 1 30.73 122 VAL A O 1
ATOM 964 N N . ILE A 1 123 ? 15.641 -10.328 -19.5 1 28.52 123 ILE A N 1
ATOM 965 C CA . ILE A 1 123 ? 16.875 -10.953 -19.953 1 28.52 123 ILE A CA 1
ATOM 966 C C . ILE A 1 123 ? 17.234 -12.125 -19.047 1 28.52 123 ILE A C 1
ATOM 968 O O . ILE A 1 123 ? 17.625 -11.914 -17.891 1 28.52 123 ILE A O 1
ATOM 972 N N . ILE A 1 124 ? 16.328 -12.984 -19 1 27.55 124 ILE A N 1
ATOM 973 C CA . ILE A 1 124 ? 16.984 -14.211 -18.578 1 27.55 124 ILE A CA 1
ATOM 974 C C . ILE A 1 124 ? 18.281 -14.406 -19.375 1 27.55 124 ILE A C 1
ATOM 976 O O . ILE A 1 124 ? 18.281 -15.055 -20.422 1 27.55 124 ILE A O 1
ATOM 980 N N . GLN A 1 125 ? 18.891 -13.25 -20.125 1 26.75 125 GLN A N 1
ATOM 981 C CA . GLN A 1 125 ? 20.109 -13.633 -20.844 1 26.75 125 GLN A CA 1
ATOM 982 C C . GLN A 1 125 ? 21.109 -14.305 -19.906 1 26.75 125 GLN A C 1
ATOM 984 O O . GLN A 1 125 ? 21.203 -13.945 -18.734 1 26.75 125 GLN A O 1
ATOM 989 N N . ASP A 1 126 ? 21.562 -15.461 -20.375 1 24.97 126 ASP A N 1
ATOM 990 C CA . ASP A 1 126 ? 22.938 -15.867 -20.109 1 24.97 126 ASP A CA 1
ATOM 991 C C . ASP A 1 126 ? 23.891 -14.664 -20.156 1 24.97 126 ASP A C 1
ATOM 993 O O . ASP A 1 126 ? 23.609 -13.68 -20.844 1 24.97 126 ASP A O 1
ATOM 997 N N . THR A 1 127 ? 24.812 -14.375 -19.344 1 25.28 127 THR A N 1
ATOM 998 C CA . THR A 1 127 ? 25.906 -13.406 -19.344 1 25.28 127 THR A CA 1
ATOM 999 C C . THR A 1 127 ? 26.328 -13.07 -20.766 1 25.28 127 THR A C 1
ATOM 1001 O O . THR A 1 127 ? 27.375 -12.469 -20.984 1 25.28 127 THR A O 1
ATOM 1004 N N . LYS A 1 128 ? 25.922 -13.594 -22.031 1 25.19 128 LYS A N 1
ATOM 1005 C CA . LYS A 1 128 ? 26.781 -12.938 -23.016 1 25.19 128 LYS A CA 1
ATOM 1006 C C . LYS A 1 128 ? 26.375 -11.484 -23.219 1 25.19 128 LYS A C 1
ATOM 1008 O O . LYS A 1 128 ? 25.312 -11.055 -22.734 1 25.19 128 LYS A O 1
ATOM 1013 N N . LYS A 1 129 ? 26.656 -10.773 -24.531 1 24.61 129 LYS A N 1
ATOM 1014 C CA . LYS A 1 129 ? 26.828 -9.375 -24.922 1 24.61 129 LYS A CA 1
ATOM 1015 C C . LYS A 1 129 ? 25.5 -8.625 -24.859 1 24.61 129 LYS A C 1
ATOM 1017 O O . LYS A 1 129 ? 24.5 -9.062 -25.438 1 24.61 129 LYS A O 1
ATOM 1022 N N . ALA A 1 130 ? 25.297 -7.762 -23.953 1 25.91 130 ALA A N 1
ATOM 1023 C CA . ALA A 1 130 ? 24.25 -6.77 -23.703 1 25.91 130 ALA A CA 1
ATOM 1024 C C . ALA A 1 130 ? 23.906 -5.988 -24.969 1 25.91 130 ALA A C 1
ATOM 1026 O O . ALA A 1 130 ? 24.703 -5.152 -25.422 1 25.91 130 ALA A O 1
ATOM 1027 N N . VAL A 1 131 ? 23.406 -6.508 -26.094 1 21.19 131 VAL A N 1
ATOM 1028 C CA . VAL A 1 131 ? 23.172 -5.625 -27.234 1 21.19 131 VAL A CA 1
ATOM 1029 C C . VAL A 1 131 ? 22.094 -4.609 -26.875 1 21.19 131 VAL A C 1
ATOM 1031 O O . VAL A 1 131 ? 20.969 -4.984 -26.516 1 21.19 131 VAL A O 1
ATOM 1034 N N . ARG A 1 132 ? 22.391 -3.379 -26.531 1 23.7 132 ARG A N 1
ATOM 1035 C CA . ARG A 1 132 ? 21.688 -2.143 -26.188 1 23.7 132 ARG A CA 1
ATOM 1036 C C . ARG A 1 132 ? 20.906 -1.616 -27.375 1 23.7 132 ARG A C 1
ATOM 1038 O O . ARG A 1 132 ? 21.484 -1.198 -28.375 1 23.7 132 ARG A O 1
ATOM 1045 N N . ARG A 1 133 ? 19.844 -2.285 -27.875 1 23.64 133 ARG A N 1
ATOM 1046 C CA . ARG A 1 133 ? 19.234 -1.52 -28.969 1 23.64 133 ARG A CA 1
ATOM 1047 C C . ARG A 1 133 ? 18.703 -0.183 -28.453 1 23.64 133 ARG A C 1
ATOM 1049 O O . ARG A 1 133 ? 18.141 -0.106 -27.359 1 23.64 133 ARG A O 1
ATOM 1056 N N . SER A 1 134 ? 19.141 1.044 -28.906 1 23.31 134 SER A N 1
ATOM 1057 C CA . SER A 1 134 ? 19.062 2.492 -28.75 1 23.31 134 SER A CA 1
ATOM 1058 C C . SER A 1 134 ? 17.656 3.004 -29.062 1 23.31 134 SER A C 1
ATOM 1060 O O . SER A 1 134 ? 17.438 4.215 -29.109 1 23.31 134 SER A O 1
ATOM 1062 N N . GLY A 1 135 ? 16.562 2.275 -29.234 1 23.83 135 GLY A N 1
ATOM 1063 C CA . GLY A 1 135 ? 15.539 3.105 -29.859 1 23.83 135 GLY A CA 1
ATOM 1064 C C . GLY A 1 135 ? 15.094 4.262 -28.984 1 23.83 135 GLY A C 1
ATOM 1065 O O . GLY A 1 135 ? 15.266 4.23 -27.766 1 23.83 135 GLY A O 1
ATOM 1066 N N . ARG A 1 136 ? 15.008 5.562 -29.484 1 23.06 136 ARG A N 1
ATOM 1067 C CA . ARG A 1 136 ? 14.531 6.875 -29.062 1 23.06 136 ARG A CA 1
ATOM 1068 C C . ARG A 1 136 ? 13.094 6.805 -28.578 1 23.06 136 ARG A C 1
ATOM 1070 O O . ARG A 1 136 ? 12.18 6.5 -29.359 1 23.06 136 ARG A O 1
ATOM 1077 N N . ALA A 1 137 ? 12.852 6.227 -27.438 1 25.44 137 ALA A N 1
ATOM 1078 C CA . ALA A 1 137 ? 11.492 6.082 -26.906 1 25.44 137 ALA A CA 1
ATOM 1079 C C . ALA A 1 137 ? 10.836 7.441 -26.703 1 25.44 137 ALA A C 1
ATOM 1081 O O . ALA A 1 137 ? 11.43 8.344 -26.094 1 25.44 137 ALA A O 1
ATOM 1082 N N . HIS A 1 138 ? 10.109 7.828 -27.703 1 24.83 138 HIS A N 1
ATOM 1083 C CA . HIS A 1 138 ? 9.172 8.922 -27.484 1 24.83 138 HIS A CA 1
ATOM 1084 C C . HIS A 1 138 ? 8.359 8.711 -26.219 1 24.83 138 HIS A C 1
ATOM 1086 O O . HIS A 1 138 ? 7.805 7.629 -26.016 1 24.83 138 HIS A O 1
ATOM 1092 N N . GLU A 1 139 ? 8.727 9.273 -25.125 1 26.75 139 GLU A N 1
ATOM 1093 C CA . GLU A 1 139 ? 8.336 9.344 -23.719 1 26.75 139 GLU A CA 1
ATOM 1094 C C . GLU A 1 139 ? 6.848 9.648 -23.578 1 26.75 139 GLU A C 1
ATOM 1096 O O . GLU A 1 139 ? 6.441 10.812 -23.578 1 26.75 139 GLU A O 1
ATOM 1101 N N . SER A 1 140 ? 6.047 9.008 -24.438 1 25.03 140 SER A N 1
ATOM 1102 C CA . SER A 1 140 ? 4.691 9.375 -24.047 1 25.03 140 SER A CA 1
ATOM 1103 C C . SER A 1 140 ? 4.387 8.922 -22.625 1 25.03 140 SER A C 1
ATOM 1105 O O . SER A 1 140 ? 4.574 7.75 -22.281 1 25.03 140 SER A O 1
ATOM 1107 N N . ALA A 1 141 ? 4.605 9.711 -21.625 1 27.52 141 ALA A N 1
ATOM 1108 C CA . ALA A 1 141 ? 4.242 9.594 -20.219 1 27.52 141 ALA A CA 1
ATOM 1109 C C . ALA A 1 141 ? 2.818 9.07 -20.062 1 27.52 141 ALA A C 1
ATOM 1111 O O . ALA A 1 141 ? 1.854 9.828 -20.188 1 27.52 141 ALA A O 1
ATOM 1112 N N . GLY A 1 142 ? 2.537 7.957 -20.641 1 26.66 142 GLY A N 1
ATOM 1113 C CA . GLY A 1 142 ? 1.205 7.457 -20.344 1 26.66 142 GLY A CA 1
ATOM 1114 C C . GLY A 1 142 ? 0.952 7.273 -18.859 1 26.66 142 GLY A C 1
ATOM 1115 O O . GLY A 1 142 ? 1.88 7 -18.094 1 26.66 142 GLY A O 1
ATOM 1116 N N . LYS A 1 143 ? -0.127 7.883 -18.281 1 31.05 143 LYS A N 1
ATOM 1117 C CA . LYS A 1 143 ? -0.755 7.891 -16.969 1 31.05 143 LYS A CA 1
ATOM 1118 C C . LYS A 1 143 ? -0.934 6.473 -16.422 1 31.05 143 LYS A C 1
ATOM 1120 O O . LYS A 1 143 ? -1.697 5.684 -16.984 1 31.05 143 LYS A O 1
ATOM 1125 N N . ALA A 1 144 ? 0.132 5.969 -15.953 1 31.77 144 ALA A N 1
ATOM 1126 C CA . ALA A 1 144 ? -0.007 4.633 -15.383 1 31.77 144 ALA A CA 1
ATOM 1127 C C . ALA A 1 144 ? -1.269 4.523 -14.531 1 31.77 144 ALA A C 1
ATOM 1129 O O . ALA A 1 144 ? -1.493 5.344 -13.641 1 31.77 144 ALA A O 1
ATOM 1130 N N . PRO A 1 145 ? -2.34 3.861 -15.102 1 30.3 145 PRO A N 1
ATOM 1131 C CA . PRO A 1 145 ? -3.547 3.635 -14.305 1 30.3 145 PRO A CA 1
ATOM 1132 C C . PRO A 1 145 ? -3.254 2.941 -12.977 1 30.3 145 PRO A C 1
ATOM 1134 O O . PRO A 1 145 ? -2.65 1.867 -12.953 1 30.3 145 PRO A O 1
ATOM 1137 N N . THR A 1 146 ? -2.795 3.646 -12.055 1 36.38 146 THR A N 1
ATOM 1138 C CA . THR A 1 146 ? -2.689 2.971 -10.766 1 36.38 146 THR A CA 1
ATOM 1139 C C . THR A 1 146 ? -4.051 2.449 -10.312 1 36.38 146 THR A C 1
ATOM 1141 O O . THR A 1 146 ? -4.941 3.232 -9.977 1 36.38 146 THR A O 1
ATOM 1144 N N . THR A 1 147 ? -4.582 1.452 -10.969 1 35.19 147 THR A N 1
ATOM 1145 C CA . THR A 1 147 ? -5.863 0.848 -10.633 1 35.19 147 THR A CA 1
ATOM 1146 C C . THR A 1 147 ? -5.84 0.287 -9.211 1 35.19 147 THR A C 1
ATOM 1148 O O . THR A 1 147 ? -5.129 -0.682 -8.938 1 35.19 147 THR A O 1
ATOM 1151 N N . ILE A 1 148 ? -5.891 1.139 -8.227 1 45.28 148 ILE A N 1
ATOM 1152 C CA . ILE A 1 148 ? -6.109 0.707 -6.848 1 45.28 148 ILE A CA 1
ATOM 1153 C C . ILE A 1 148 ? -7.469 0.021 -6.73 1 45.28 148 ILE A C 1
ATOM 1155 O O . ILE A 1 148 ? -8.477 0.549 -7.199 1 45.28 148 ILE A O 1
ATOM 1159 N N . PRO A 1 149 ? -7.406 -1.276 -6.371 1 50 149 PRO A N 1
ATOM 1160 C CA . PRO A 1 149 ? -8.609 -2.102 -6.258 1 50 149 PRO A CA 1
ATOM 1161 C C . PRO A 1 149 ? -9.719 -1.424 -5.445 1 50 149 PRO A C 1
ATOM 1163 O O . PRO A 1 149 ? -9.43 -0.69 -4.496 1 50 149 PRO A O 1
ATOM 1166 N N . LYS A 1 150 ? -10.93 -1.312 -5.969 1 56.28 150 LYS A N 1
ATOM 1167 C CA . LYS A 1 150 ? -12.172 -0.783 -5.426 1 56.28 150 LYS A CA 1
ATOM 1168 C C . LYS A 1 150 ? -12.688 -1.654 -4.285 1 56.28 150 LYS A C 1
ATOM 1170 O O . LYS A 1 150 ? -13.883 -1.653 -3.988 1 56.28 150 LYS A O 1
ATOM 1175 N N . PHE A 1 151 ? -11.758 -2.453 -3.684 1 66.94 151 PHE A N 1
ATOM 1176 C CA . PHE A 1 151 ? -12.438 -3.299 -2.713 1 66.94 151 PHE A CA 1
ATOM 1177 C C . PHE A 1 151 ? -11.555 -3.547 -1.495 1 66.94 151 PHE A C 1
ATOM 1179 O O . PHE A 1 151 ? -10.367 -3.232 -1.511 1 66.94 151 PHE A O 1
ATOM 1186 N N . SER A 1 152 ? -12.242 -4.031 -0.444 1 77.25 152 SER A N 1
ATOM 1187 C CA . SER A 1 152 ? -11.656 -4.363 0.851 1 77.25 152 SER A CA 1
ATOM 1188 C C . SER A 1 152 ? -10.93 -5.703 0.802 1 77.25 152 SER A C 1
ATOM 1190 O O . SER A 1 152 ? -11.148 -6.5 -0.114 1 77.25 152 SER A O 1
ATOM 1192 N N . ASP A 1 153 ? -9.922 -5.934 1.618 1 90.31 153 ASP A N 1
ATOM 1193 C CA . ASP A 1 153 ? -9.211 -7.176 1.913 1 90.31 153 ASP A CA 1
ATOM 1194 C C . ASP A 1 153 ? -8.273 -7.559 0.771 1 90.31 153 ASP A C 1
ATOM 1196 O O . ASP A 1 153 ? -8.242 -8.719 0.35 1 90.31 153 ASP A O 1
ATOM 1200 N N . VAL A 1 154 ? -7.684 -6.59 0.216 1 95.31 154 VAL A N 1
ATOM 1201 C CA . VAL A 1 154 ? -6.719 -6.828 -0.854 1 95.31 154 VAL A CA 1
ATOM 1202 C C . VAL A 1 154 ? -5.336 -6.352 -0.42 1 95.31 154 VAL A C 1
ATOM 1204 O O . VAL A 1 154 ? -5.203 -5.293 0.198 1 95.31 154 VAL A O 1
ATOM 1207 N N . LEU A 1 155 ? -4.359 -7.137 -0.718 1 97.19 155 LEU A N 1
ATOM 1208 C CA . LEU A 1 155 ? -2.959 -6.734 -0.632 1 97.19 155 LEU A CA 1
ATOM 1209 C C . LEU A 1 155 ? -2.25 -6.945 -1.965 1 97.19 155 LEU A C 1
ATOM 1211 O O . LEU A 1 155 ? -2.312 -8.039 -2.539 1 97.19 155 LEU A O 1
ATOM 1215 N N . ILE A 1 156 ? -1.661 -5.906 -2.432 1 96.31 156 ILE A N 1
ATOM 1216 C CA . ILE A 1 156 ? -0.923 -5.938 -3.689 1 96.31 156 ILE A CA 1
ATOM 1217 C C . ILE A 1 156 ? 0.559 -5.68 -3.426 1 96.31 156 ILE A C 1
ATOM 1219 O O . ILE A 1 156 ? 0.918 -4.703 -2.764 1 96.31 156 ILE A O 1
ATOM 1223 N N . SER A 1 157 ? 1.364 -6.531 -3.867 1 96.88 157 SER A N 1
ATOM 1224 C CA . SER A 1 157 ? 2.805 -6.301 -3.857 1 96.88 157 SER A CA 1
ATOM 1225 C C . SER A 1 157 ? 3.365 -6.25 -5.277 1 96.88 157 SER A C 1
ATOM 1227 O O . SER A 1 157 ? 3.264 -7.223 -6.023 1 96.88 157 SER A O 1
ATOM 1229 N N . HIS A 1 158 ? 3.889 -5.156 -5.609 1 94.56 158 HIS A N 1
ATOM 1230 C CA . HIS A 1 158 ? 4.598 -4.992 -6.875 1 94.56 158 HIS A CA 1
ATOM 1231 C C . HIS A 1 158 ? 6.098 -5.191 -6.695 1 94.56 158 HIS A C 1
ATOM 1233 O O . HIS A 1 158 ? 6.68 -4.723 -5.715 1 94.56 158 HIS A O 1
ATOM 1239 N N . ALA A 1 159 ? 6.664 -5.805 -7.66 1 95 159 ALA A N 1
ATOM 1240 C CA . ALA A 1 159 ? 8.094 -6.082 -7.586 1 95 159 ALA A CA 1
ATOM 1241 C C . ALA A 1 159 ? 8.906 -4.789 -7.633 1 95 159 ALA A C 1
ATOM 1243 O O . ALA A 1 159 ? 10.062 -4.762 -7.203 1 95 159 ALA A O 1
ATOM 1244 N N . THR A 1 160 ? 8.359 -3.75 -8.188 1 91.62 160 THR A N 1
ATOM 1245 C CA . THR A 1 160 ? 9.047 -2.471 -8.305 1 91.62 160 THR A CA 1
ATOM 1246 C C . THR A 1 160 ? 8.055 -1.314 -8.281 1 91.62 160 THR A C 1
ATOM 1248 O O . THR A 1 160 ? 6.84 -1.53 -8.359 1 91.62 160 THR A O 1
ATOM 1251 N N . MET A 1 161 ? 8.539 -0.159 -8.172 1 87.31 161 MET A N 1
ATOM 1252 C CA . MET A 1 161 ? 7.727 1.055 -8.211 1 87.31 161 MET A CA 1
ATOM 1253 C C . MET A 1 161 ? 7.32 1.39 -9.641 1 87.31 161 MET A C 1
ATOM 1255 O O . MET A 1 161 ? 7.965 0.951 -10.594 1 87.31 161 MET A O 1
ATOM 1259 N N . PRO A 1 162 ? 6.242 2.223 -9.781 1 82.44 162 PRO A N 1
ATOM 1260 C CA . PRO A 1 162 ? 5.871 2.658 -11.133 1 82.44 162 PRO A CA 1
ATOM 1261 C C . PRO A 1 162 ? 7.02 3.357 -11.859 1 82.44 162 PRO A C 1
ATOM 1263 O O . PRO A 1 162 ? 7.715 4.184 -11.266 1 82.44 162 PRO A O 1
ATOM 1266 N N . GLY A 1 163 ? 7.262 2.971 -13.109 1 79.56 163 GLY A N 1
ATOM 1267 C CA . GLY A 1 163 ? 8.273 3.613 -13.93 1 79.56 163 GLY A CA 1
ATOM 1268 C C . GLY A 1 163 ? 9.633 2.949 -13.82 1 79.56 163 GLY A C 1
ATOM 1269 O O . GLY A 1 163 ? 10.586 3.361 -14.484 1 79.56 163 GLY A O 1
ATOM 1270 N N . TYR A 1 164 ? 9.703 1.912 -12.992 1 84.06 164 TYR A N 1
ATOM 1271 C CA . TYR A 1 164 ? 10.992 1.269 -12.758 1 84.06 164 TYR A CA 1
ATOM 1272 C C . TYR A 1 164 ? 10.961 -0.186 -13.219 1 84.06 164 TYR A C 1
ATOM 1274 O O . TYR A 1 164 ? 9.891 -0.735 -13.5 1 84.06 164 TYR A O 1
ATOM 1282 N N . TYR A 1 165 ? 12.094 -0.766 -13.258 1 84.25 165 TYR A N 1
ATOM 1283 C CA . TYR A 1 165 ? 12.242 -2.135 -13.734 1 84.25 165 TYR A CA 1
ATOM 1284 C C . TYR A 1 165 ? 12.297 -3.117 -12.57 1 84.25 165 TYR A C 1
ATOM 1286 O O . TYR A 1 165 ? 12.719 -2.76 -11.469 1 84.25 165 TYR A O 1
ATOM 1294 N N . ALA A 1 166 ? 11.797 -4.27 -12.867 1 90.81 166 ALA A N 1
ATOM 1295 C CA . ALA A 1 166 ? 12.008 -5.418 -11.984 1 90.81 166 ALA A CA 1
ATOM 1296 C C . ALA A 1 166 ? 13.109 -6.32 -12.523 1 90.81 166 ALA A C 1
ATOM 1298 O O . ALA A 1 166 ? 13.156 -6.621 -13.719 1 90.81 166 ALA A O 1
ATOM 1299 N N . TYR A 1 167 ? 13.992 -6.785 -11.648 1 90.44 167 TYR A N 1
ATOM 1300 C CA . TYR A 1 167 ? 15.195 -7.488 -12.078 1 90.44 167 TYR A CA 1
ATOM 1301 C C . TYR A 1 167 ? 15.18 -8.938 -11.609 1 90.44 167 TYR A C 1
ATOM 1303 O O . TYR A 1 167 ? 14.398 -9.297 -10.719 1 90.44 167 TYR A O 1
ATOM 1311 N N . ALA A 1 168 ? 16.016 -9.68 -12.289 1 90.94 168 ALA A N 1
ATOM 1312 C CA . ALA A 1 168 ? 16.156 -11.102 -11.984 1 90.94 168 ALA A CA 1
ATOM 1313 C C . ALA A 1 168 ? 17.578 -11.578 -12.289 1 90.94 168 ALA A C 1
ATOM 1315 O O . ALA A 1 168 ? 18.375 -10.852 -12.891 1 90.94 168 ALA A O 1
ATOM 1316 N N . ASN A 1 169 ? 17.875 -12.688 -11.766 1 90.12 169 ASN A N 1
ATOM 1317 C CA . ASN A 1 169 ? 19.094 -13.406 -12.133 1 90.12 169 ASN A CA 1
ATOM 1318 C C . ASN A 1 169 ? 18.812 -14.875 -12.438 1 90.12 169 ASN A C 1
ATOM 1320 O O . ASN A 1 169 ? 17.672 -15.25 -12.688 1 90.12 169 ASN A O 1
ATOM 1324 N N . GLY A 1 170 ? 19.781 -15.703 -12.617 1 88.69 170 GLY A N 1
ATOM 1325 C CA . GLY A 1 170 ? 19.609 -17.109 -12.961 1 88.69 170 GLY A CA 1
ATOM 1326 C C . GLY A 1 170 ? 18.734 -17.859 -11.977 1 88.69 170 GLY A C 1
ATOM 1327 O O . GLY A 1 170 ? 18.172 -18.906 -12.32 1 88.69 170 GLY A O 1
ATOM 1328 N N . ASP A 1 171 ? 18.547 -17.312 -10.758 1 92.94 171 ASP A N 1
ATOM 1329 C CA . ASP A 1 171 ? 17.766 -17.969 -9.719 1 92.94 171 ASP A CA 1
ATOM 1330 C C . ASP A 1 171 ? 16.328 -17.453 -9.703 1 92.94 171 ASP A C 1
ATOM 1332 O O . ASP A 1 171 ? 15.5 -17.922 -8.906 1 92.94 171 ASP A O 1
ATOM 1336 N N . GLY A 1 172 ? 16.047 -16.5 -10.602 1 94.12 172 GLY A N 1
ATOM 1337 C CA . GLY A 1 172 ? 14.703 -15.969 -10.672 1 94.12 172 GLY A CA 1
ATOM 1338 C C . GLY A 1 172 ? 14.617 -14.492 -10.352 1 94.12 172 GLY A C 1
ATOM 1339 O O . GLY A 1 172 ? 15.641 -13.805 -10.305 1 94.12 172 GLY A O 1
ATOM 1340 N N . ALA A 1 173 ? 13.414 -14.016 -10.266 1 94.88 173 ALA A N 1
ATOM 1341 C CA . ALA A 1 173 ? 13.164 -12.609 -9.93 1 94.88 173 ALA A CA 1
ATOM 1342 C C . ALA A 1 173 ? 13.617 -12.297 -8.5 1 94.88 173 ALA A C 1
ATOM 1344 O O . ALA A 1 173 ? 13.32 -13.055 -7.574 1 94.88 173 ALA A O 1
ATOM 1345 N N . TYR A 1 174 ? 14.32 -11.188 -8.312 1 96.12 174 TYR A N 1
ATOM 1346 C CA . TYR A 1 174 ? 14.82 -10.828 -6.992 1 96.12 174 TYR A CA 1
ATOM 1347 C C . TYR A 1 174 ? 13.68 -10.703 -5.988 1 96.12 174 TYR A C 1
ATOM 1349 O O . TYR A 1 174 ? 13.812 -11.109 -4.836 1 96.12 174 TYR A O 1
ATOM 1357 N N . HIS A 1 175 ? 12.602 -10.164 -6.434 1 97.69 175 HIS A N 1
ATOM 1358 C CA . HIS A 1 175 ? 11.445 -10 -5.566 1 97.69 175 HIS A CA 1
ATOM 1359 C C . HIS A 1 175 ? 10.906 -11.352 -5.102 1 97.69 175 HIS A C 1
ATOM 1361 O O . HIS A 1 175 ? 10.68 -11.562 -3.908 1 97.69 175 HIS A O 1
ATOM 1367 N N . ILE A 1 176 ? 10.727 -12.305 -5.965 1 98.06 176 ILE A N 1
ATOM 1368 C CA . ILE A 1 176 ? 10.188 -13.617 -5.637 1 98.06 176 ILE A CA 1
ATOM 1369 C C . ILE A 1 176 ? 11.164 -14.359 -4.727 1 98.06 176 ILE A C 1
ATOM 1371 O O . ILE A 1 176 ? 10.758 -14.977 -3.742 1 98.06 176 ILE A O 1
ATOM 1375 N N . GLN A 1 177 ? 12.5 -14.32 -5.086 1 97.94 177 GLN A N 1
ATOM 1376 C CA . GLN A 1 177 ? 13.508 -14.977 -4.258 1 97.94 177 GLN A CA 1
ATOM 1377 C C . GLN A 1 177 ? 13.398 -14.516 -2.805 1 97.94 177 GLN A C 1
ATOM 1379 O O . GLN A 1 177 ? 13.344 -15.344 -1.892 1 97.94 177 GLN A O 1
ATOM 1384 N N . ASN A 1 178 ? 13.273 -13.25 -2.65 1 98.56 178 ASN A N 1
ATOM 1385 C CA . ASN A 1 178 ? 13.289 -12.703 -1.297 1 98.56 178 ASN A CA 1
ATOM 1386 C C . ASN A 1 178 ? 11.93 -12.859 -0.619 1 98.56 178 ASN A C 1
ATOM 1388 O O . ASN A 1 178 ? 11.859 -13.047 0.597 1 98.56 178 ASN A O 1
ATOM 1392 N N . LEU A 1 179 ? 10.883 -12.805 -1.364 1 98.75 179 LEU A N 1
ATOM 1393 C CA . LEU A 1 179 ? 9.547 -13.055 -0.834 1 98.75 179 LEU A CA 1
ATOM 1394 C C . LEU A 1 179 ? 9.445 -14.477 -0.286 1 98.75 179 LEU A C 1
ATOM 1396 O O . LEU A 1 179 ? 9.039 -14.672 0.863 1 98.75 179 LEU A O 1
ATOM 1400 N N . VAL A 1 180 ? 9.836 -15.438 -1.089 1 98.56 180 VAL A N 1
ATOM 1401 C CA . VAL A 1 180 ? 9.742 -16.844 -0.717 1 98.56 180 VAL A CA 1
ATOM 1402 C C . VAL A 1 180 ? 10.633 -17.125 0.49 1 98.56 180 VAL A C 1
ATOM 1404 O O . VAL A 1 180 ? 10.219 -17.797 1.437 1 98.56 180 VAL A O 1
ATOM 1407 N N . GLN A 1 181 ? 11.836 -16.594 0.448 1 98.5 181 GLN A N 1
ATOM 1408 C CA . GLN A 1 181 ? 12.75 -16.781 1.565 1 98.5 181 GLN A CA 1
ATOM 1409 C C . GLN A 1 181 ? 12.18 -16.203 2.854 1 98.5 181 GLN A C 1
ATOM 1411 O O . GLN A 1 181 ? 12.195 -16.859 3.898 1 98.5 181 GLN A O 1
ATOM 1416 N N . THR A 1 182 ? 11.672 -15.008 2.814 1 98.69 182 THR A N 1
ATOM 1417 C CA . THR A 1 182 ? 11.164 -14.328 4 1 98.69 182 THR A CA 1
ATOM 1418 C C . THR A 1 182 ? 9.953 -15.062 4.57 1 98.69 182 THR A C 1
ATOM 1420 O O . THR A 1 182 ? 9.875 -15.297 5.777 1 98.69 182 THR A O 1
ATOM 1423 N N . ILE A 1 183 ? 9.023 -15.43 3.723 1 98.38 183 ILE A N 1
ATOM 1424 C CA . ILE A 1 183 ? 7.836 -16.125 4.199 1 98.38 183 ILE A CA 1
ATOM 1425 C C . ILE A 1 183 ? 8.242 -17.469 4.812 1 98.38 183 ILE A C 1
ATOM 1427 O O . ILE A 1 183 ? 7.754 -17.844 5.879 1 98.38 183 ILE A O 1
ATOM 1431 N N . SER A 1 184 ? 9.164 -18.156 4.148 1 97.88 184 SER A N 1
ATOM 1432 C CA . SER A 1 184 ? 9.633 -19.438 4.668 1 97.88 184 SER A CA 1
ATOM 1433 C C . SER A 1 184 ? 10.227 -19.281 6.062 1 97.88 184 SER A C 1
ATOM 1435 O O . SER A 1 184 ? 10.039 -20.156 6.922 1 97.88 184 SER A O 1
ATOM 1437 N N . GLU A 1 185 ? 10.875 -18.203 6.293 1 97.62 185 GLU A N 1
ATOM 1438 C CA . GLU A 1 185 ? 11.594 -17.969 7.547 1 97.62 185 GLU A CA 1
ATOM 1439 C C . GLU A 1 185 ? 10.656 -17.438 8.625 1 97.62 185 GLU A C 1
ATOM 1441 O O . GLU A 1 185 ? 10.852 -17.719 9.812 1 97.62 185 GLU A O 1
ATOM 1446 N N . ARG A 1 186 ? 9.641 -16.672 8.172 1 97.25 186 ARG A N 1
ATOM 1447 C CA . ARG A 1 186 ? 9.016 -15.82 9.18 1 97.25 186 ARG A CA 1
ATOM 1448 C C . ARG A 1 186 ? 7.52 -16.094 9.273 1 97.25 186 ARG A C 1
ATOM 1450 O O . ARG A 1 186 ? 6.844 -15.562 10.156 1 97.25 186 ARG A O 1
ATOM 1457 N N . ALA A 1 187 ? 6.953 -16.891 8.453 1 95.94 187 ALA A N 1
ATOM 1458 C CA . ALA A 1 187 ? 5.508 -17.094 8.398 1 95.94 187 ALA A CA 1
ATOM 1459 C C . ALA A 1 187 ? 4.977 -17.625 9.734 1 95.94 187 ALA A C 1
ATOM 1461 O O . ALA A 1 187 ? 3.814 -17.391 10.07 1 95.94 187 ALA A O 1
ATOM 1462 N N . HIS A 1 188 ? 5.789 -18.266 10.57 1 93.38 188 HIS A N 1
ATOM 1463 C CA . HIS A 1 188 ? 5.355 -18.875 11.828 1 93.38 188 HIS A CA 1
ATOM 1464 C C . HIS A 1 188 ? 5.219 -17.828 12.922 1 93.38 188 HIS A C 1
ATOM 1466 O O . HIS A 1 188 ? 4.602 -18.094 13.961 1 93.38 188 HIS A O 1
ATOM 1472 N N . GLU A 1 189 ? 5.707 -16.609 12.703 1 94.5 189 GLU A N 1
ATOM 1473 C CA . GLU A 1 189 ? 5.73 -15.664 13.82 1 94.5 189 GLU A CA 1
ATOM 1474 C C . GLU A 1 189 ? 5.258 -14.281 13.391 1 94.5 189 GLU A C 1
ATOM 1476 O O . GLU A 1 189 ? 4.961 -13.43 14.234 1 94.5 189 GLU A O 1
ATOM 1481 N N . SER A 1 190 ? 5.234 -14.039 12.109 1 95.69 190 SER A N 1
ATOM 1482 C CA . SER A 1 190 ? 4.965 -12.688 11.641 1 95.69 190 SER A CA 1
ATOM 1483 C C . SER A 1 190 ? 3.787 -12.664 10.672 1 95.69 190 SER A C 1
ATOM 1485 O O . SER A 1 190 ? 3.59 -13.609 9.906 1 95.69 190 SER A O 1
ATOM 1487 N N . HIS A 1 191 ? 2.994 -11.586 10.734 1 96.25 191 HIS A N 1
ATOM 1488 C CA . HIS A 1 191 ? 1.938 -11.422 9.742 1 96.25 191 HIS A CA 1
ATOM 1489 C C . HIS A 1 191 ? 2.494 -10.883 8.43 1 96.25 191 HIS A C 1
ATOM 1491 O O . HIS A 1 191 ? 3.598 -10.336 8.398 1 96.25 191 HIS A O 1
ATOM 1497 N N . LEU A 1 192 ? 1.784 -10.93 7.348 1 97.56 192 LEU A N 1
ATOM 1498 C CA . LEU A 1 192 ? 2.262 -10.75 5.98 1 97.56 192 LEU A CA 1
ATOM 1499 C C . LEU A 1 192 ? 2.789 -9.328 5.773 1 97.56 192 LEU A C 1
ATOM 1501 O O . LEU A 1 192 ? 3.859 -9.141 5.191 1 97.56 192 LEU A O 1
ATOM 1505 N N . GLU A 1 193 ? 2.023 -8.266 6.211 1 97.56 193 GLU A N 1
ATOM 1506 C CA . GLU A 1 193 ? 2.471 -6.891 5.984 1 97.56 193 GLU A CA 1
ATOM 1507 C C . GLU A 1 193 ? 3.818 -6.633 6.656 1 97.56 193 GLU A C 1
ATOM 1509 O O . GLU A 1 193 ? 4.652 -5.902 6.121 1 97.56 193 GLU A O 1
ATOM 1514 N N . GLU A 1 194 ? 3.98 -7.238 7.777 1 96.12 194 GLU A N 1
ATOM 1515 C CA . GLU A 1 194 ? 5.277 -7.129 8.445 1 96.12 194 GLU A CA 1
ATOM 1516 C C . GLU A 1 194 ? 6.371 -7.832 7.645 1 96.12 194 GLU A C 1
ATOM 1518 O O . GLU A 1 194 ? 7.477 -7.309 7.508 1 96.12 194 GLU A O 1
ATOM 1523 N N . MET A 1 195 ? 6.098 -8.984 7.176 1 97.94 195 MET A N 1
ATOM 1524 C CA . MET A 1 195 ? 7.07 -9.719 6.379 1 97.94 195 MET A CA 1
ATOM 1525 C C . MET A 1 195 ? 7.441 -8.945 5.121 1 97.94 195 MET A C 1
ATOM 1527 O O . MET A 1 195 ? 8.586 -9.008 4.66 1 97.94 195 MET A O 1
ATOM 1531 N N . LEU A 1 196 ? 6.508 -8.234 4.582 1 98.25 196 LEU A N 1
ATOM 1532 C CA . LEU A 1 196 ? 6.766 -7.504 3.346 1 98.25 196 LEU A CA 1
ATOM 1533 C C . LEU A 1 196 ? 7.684 -6.312 3.596 1 98.25 196 LEU A C 1
ATOM 1535 O O . LEU A 1 196 ? 8.352 -5.832 2.674 1 98.25 196 LEU A O 1
ATOM 1539 N N . VAL A 1 197 ? 7.75 -5.754 4.82 1 97.5 197 VAL A N 1
ATOM 1540 C CA . VAL A 1 197 ? 8.773 -4.766 5.152 1 97.5 197 VAL A CA 1
ATOM 1541 C C . VAL A 1 197 ? 10.156 -5.375 4.961 1 97.5 197 VAL A C 1
ATOM 1543 O O . VAL A 1 197 ? 11.039 -4.746 4.367 1 97.5 197 VAL A O 1
ATOM 1546 N N . GLU A 1 198 ? 10.289 -6.586 5.43 1 97.62 198 GLU A N 1
ATOM 1547 C CA . GLU A 1 198 ? 11.562 -7.285 5.305 1 97.62 198 GLU A CA 1
ATOM 1548 C C . GLU A 1 198 ? 11.891 -7.578 3.846 1 97.62 198 GLU A C 1
ATOM 1550 O O . GLU A 1 198 ? 13.039 -7.453 3.426 1 97.62 198 GLU A O 1
ATOM 1555 N N . VAL A 1 199 ? 10.898 -8.016 3.096 1 98.38 199 VAL A N 1
ATOM 1556 C CA . VAL A 1 199 ? 11.109 -8.273 1.675 1 98.38 199 VAL A CA 1
ATOM 1557 C C . VAL A 1 199 ? 11.602 -7.008 0.983 1 98.38 199 VAL A C 1
ATOM 1559 O O . VAL A 1 199 ? 12.562 -7.047 0.208 1 98.38 199 VAL A O 1
ATOM 1562 N N . ARG A 1 200 ? 10.969 -5.852 1.267 1 97.06 200 ARG A N 1
ATOM 1563 C CA . ARG A 1 200 ? 11.398 -4.582 0.688 1 97.06 200 ARG A CA 1
ATOM 1564 C C . ARG A 1 200 ? 12.828 -4.242 1.099 1 97.06 200 ARG A C 1
ATOM 1566 O O . ARG A 1 200 ? 13.625 -3.803 0.272 1 97.06 200 ARG A O 1
ATOM 1573 N N . ARG A 1 201 ? 13.148 -4.488 2.348 1 96.5 201 ARG A N 1
ATOM 1574 C CA . ARG A 1 201 ? 14.492 -4.234 2.85 1 96.5 201 ARG A CA 1
ATOM 1575 C C . ARG A 1 201 ? 15.523 -5.074 2.104 1 96.5 201 ARG A C 1
ATOM 1577 O O . ARG A 1 201 ? 16.562 -4.555 1.665 1 96.5 201 ARG A O 1
ATOM 1584 N N . ARG A 1 202 ? 15.266 -6.324 1.931 1 97.62 202 ARG A N 1
ATOM 1585 C CA . ARG A 1 202 ? 16.188 -7.25 1.29 1 97.62 202 ARG A CA 1
ATOM 1586 C C . ARG A 1 202 ? 16.375 -6.906 -0.184 1 97.62 202 ARG A C 1
ATOM 1588 O O . ARG A 1 202 ? 17.5 -6.871 -0.681 1 97.62 202 ARG A O 1
ATOM 1595 N N . VAL A 1 203 ? 15.305 -6.656 -0.875 1 96.94 203 VAL A N 1
ATOM 1596 C CA . VAL A 1 203 ? 15.375 -6.383 -2.307 1 96.94 203 VAL A CA 1
ATOM 1597 C C . VAL A 1 203 ? 16.094 -5.055 -2.547 1 96.94 203 VAL A C 1
ATOM 1599 O O . VAL A 1 203 ? 16.953 -4.961 -3.426 1 96.94 203 VAL A O 1
ATOM 1602 N N . CYS A 1 204 ? 15.789 -4.051 -1.735 1 93.31 204 CYS A N 1
ATOM 1603 C CA . CYS A 1 204 ? 16.375 -2.727 -1.927 1 93.31 204 CYS A CA 1
ATOM 1604 C C . CYS A 1 204 ? 17.859 -2.725 -1.572 1 93.31 204 CYS A C 1
ATOM 1606 O O . CYS A 1 204 ? 18.609 -1.866 -2.037 1 93.31 204 CYS A O 1
ATOM 1608 N N . ALA A 1 205 ? 18.297 -3.637 -0.761 1 94.31 205 ALA A N 1
ATOM 1609 C CA . ALA A 1 205 ? 19.688 -3.707 -0.323 1 94.31 205 ALA A CA 1
ATOM 1610 C C . ALA A 1 205 ? 20.562 -4.316 -1.407 1 94.31 205 ALA A C 1
ATOM 1612 O O . ALA A 1 205 ? 21.797 -4.219 -1.342 1 94.31 205 ALA A O 1
ATOM 1613 N N . LEU A 1 206 ? 19.938 -4.949 -2.371 1 94.25 206 LEU A N 1
ATOM 1614 C CA . LEU A 1 206 ? 20.703 -5.602 -3.428 1 94.25 206 LEU A CA 1
ATOM 1615 C C . LEU A 1 206 ? 21.328 -4.57 -4.355 1 94.25 206 LEU A C 1
ATOM 1617 O O . LEU A 1 206 ? 20.719 -3.553 -4.672 1 94.25 206 LEU A O 1
ATOM 1621 N N . ASP A 1 207 ? 22.594 -4.82 -4.719 1 91.69 207 ASP A N 1
ATOM 1622 C CA . ASP A 1 207 ? 23.234 -4.113 -5.82 1 91.69 207 ASP A CA 1
ATOM 1623 C C . ASP A 1 207 ? 23.094 -4.887 -7.129 1 91.69 207 ASP A C 1
ATOM 1625 O O . ASP A 1 207 ? 23.672 -5.965 -7.285 1 91.69 207 ASP A O 1
ATOM 1629 N N . ILE A 1 208 ? 22.281 -4.312 -7.957 1 89.25 208 ILE A N 1
ATOM 1630 C CA . ILE A 1 208 ? 21.969 -5.008 -9.195 1 89.25 208 ILE A CA 1
ATOM 1631 C C . ILE A 1 208 ? 22.734 -4.379 -10.359 1 89.25 208 ILE A C 1
ATOM 1633 O O . ILE A 1 208 ? 22.703 -3.162 -10.547 1 89.25 208 ILE A O 1
ATOM 1637 N N . ASP A 1 209 ? 23.453 -5.148 -11.023 1 85.94 209 ASP A N 1
ATOM 1638 C CA . ASP A 1 209 ? 24.203 -4.66 -12.172 1 85.94 209 ASP A CA 1
ATOM 1639 C C . ASP A 1 209 ? 23.312 -4.508 -13.398 1 85.94 209 ASP A C 1
ATOM 1641 O O . ASP A 1 209 ? 22.562 -5.43 -13.75 1 85.94 209 ASP A O 1
ATOM 1645 N N . ASP A 1 210 ? 23.297 -3.287 -13.906 1 78.81 210 ASP A N 1
ATOM 1646 C CA . ASP A 1 210 ? 22.578 -2.973 -15.133 1 78.81 210 ASP A CA 1
ATOM 1647 C C . ASP A 1 210 ? 23.5 -2.299 -16.156 1 78.81 210 ASP A C 1
ATOM 1649 O O . ASP A 1 210 ? 24.656 -2.004 -15.844 1 78.81 210 ASP A O 1
ATOM 1653 N N . GLU A 1 211 ? 23.094 -2.207 -17.359 1 76.5 211 GLU A N 1
ATOM 1654 C CA . GLU A 1 211 ? 23.906 -1.618 -18.422 1 76.5 211 GLU A CA 1
ATOM 1655 C C . GLU A 1 211 ? 24.391 -0.221 -18.031 1 76.5 211 GLU A C 1
ATOM 1657 O O . GLU A 1 211 ? 25.484 0.188 -18.422 1 76.5 211 GLU A O 1
ATOM 1662 N N . GLU A 1 212 ? 23.641 0.462 -17.328 1 75.31 212 GLU A N 1
ATOM 1663 C CA . GLU A 1 212 ? 23.938 1.851 -17 1 75.31 212 GLU A CA 1
ATOM 1664 C C . GLU A 1 212 ? 24.672 1.951 -15.656 1 75.31 212 GLU A C 1
ATOM 1666 O O . GLU A 1 212 ? 25 3.051 -15.203 1 75.31 212 GLU A O 1
ATOM 1671 N N . GLY A 1 213 ? 24.891 0.726 -15.086 1 86.06 213 GLY A N 1
ATOM 1672 C CA . GLY A 1 213 ? 25.547 0.736 -13.789 1 86.06 213 GLY A CA 1
ATOM 1673 C C . GLY A 1 213 ? 24.797 -0.046 -12.727 1 86.06 213 GLY A C 1
ATOM 1674 O O . GLY A 1 213 ? 24.016 -0.941 -13.055 1 86.06 213 GLY A O 1
ATOM 1675 N N . THR A 1 214 ? 25.172 0.307 -11.555 1 87.56 214 THR A N 1
ATOM 1676 C CA . THR A 1 214 ? 24.516 -0.353 -10.43 1 87.56 214 THR A CA 1
ATOM 1677 C C . THR A 1 214 ? 23.188 0.325 -10.109 1 87.56 214 THR A C 1
ATOM 1679 O O . THR A 1 214 ? 23.125 1.55 -9.977 1 87.56 214 THR A O 1
ATOM 1682 N N . VAL A 1 215 ? 22.141 -0.516 -10.094 1 87 215 VAL A N 1
ATOM 1683 C CA . VAL A 1 215 ? 20.812 0.039 -9.82 1 87 215 VAL A CA 1
ATO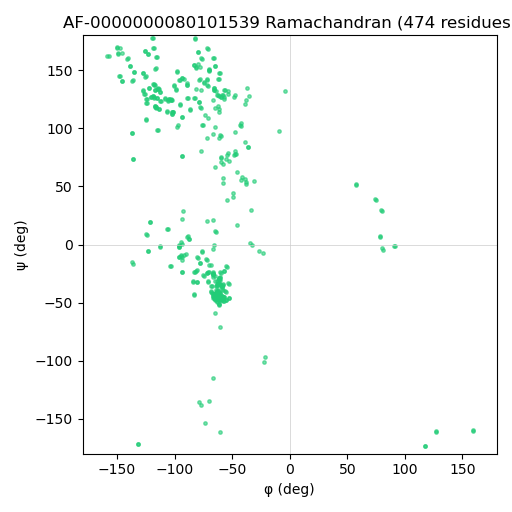M 1684 C C . VAL A 1 215 ? 20.188 -0.67 -8.617 1 87 215 VAL A C 1
ATOM 1686 O O . VAL A 1 215 ? 20.688 -1.707 -8.172 1 87 215 VAL A O 1
ATOM 1689 N N . LYS A 1 216 ? 19.125 -0.014 -8.07 1 88.25 216 LYS A N 1
ATOM 1690 C CA . LYS A 1 216 ? 18.359 -0.581 -6.965 1 88.25 216 LYS A CA 1
ATOM 1691 C C . LYS A 1 216 ? 16.922 -0.852 -7.379 1 88.25 216 LYS A C 1
ATOM 1693 O O . LYS A 1 216 ? 16.406 -0.229 -8.312 1 88.25 216 LYS A O 1
ATOM 1698 N N . GLN A 1 217 ? 16.328 -1.796 -6.781 1 91.62 217 GLN A N 1
ATOM 1699 C CA . GLN A 1 217 ? 14.914 -2.129 -6.969 1 91.62 217 GLN A CA 1
ATOM 1700 C C . GLN A 1 217 ? 14.125 -1.952 -5.672 1 91.62 217 GLN A C 1
ATOM 1702 O O . GLN A 1 217 ? 14.578 -2.381 -4.605 1 91.62 217 GLN A O 1
ATOM 1707 N N . MET A 1 218 ? 13.008 -1.311 -5.793 1 92.88 218 MET A N 1
ATOM 1708 C CA . MET A 1 218 ? 12.172 -1.088 -4.613 1 92.88 218 MET A CA 1
ATOM 1709 C C . MET A 1 218 ? 10.766 -1.621 -4.836 1 92.88 218 MET A C 1
ATOM 1711 O O . MET A 1 218 ? 9.977 -1.016 -5.562 1 92.88 218 MET A O 1
ATOM 1715 N N . PRO A 1 219 ? 10.453 -2.766 -4.145 1 95.81 219 PRO A N 1
ATOM 1716 C CA . PRO A 1 219 ? 9.055 -3.205 -4.184 1 95.81 219 PRO A CA 1
ATOM 1717 C C . PRO A 1 219 ? 8.117 -2.238 -3.471 1 95.81 219 PRO A C 1
ATOM 1719 O O . PRO A 1 219 ? 8.562 -1.398 -2.686 1 95.81 219 PRO A O 1
ATOM 1722 N N . MET A 1 220 ? 6.883 -2.377 -3.816 1 94.62 220 MET A N 1
ATOM 1723 C CA . MET A 1 220 ? 5.863 -1.505 -3.242 1 94.62 220 MET A CA 1
ATOM 1724 C C . MET A 1 220 ? 4.617 -2.301 -2.857 1 94.62 220 MET A C 1
ATOM 1726 O O . MET A 1 220 ? 4.207 -3.205 -3.586 1 94.62 220 MET A O 1
ATOM 1730 N N . MET A 1 221 ? 4.039 -1.927 -1.721 1 95.88 221 MET A N 1
ATOM 1731 C CA . MET A 1 221 ? 2.848 -2.623 -1.245 1 95.88 221 MET A CA 1
ATOM 1732 C C . MET A 1 221 ? 1.659 -1.671 -1.162 1 95.88 221 MET A C 1
ATOM 1734 O O . MET A 1 221 ? 1.803 -0.528 -0.723 1 95.88 221 MET A O 1
ATOM 1738 N N . THR A 1 222 ? 0.57 -2.113 -1.56 1 94.62 222 THR A N 1
ATOM 1739 C CA . THR A 1 222 ? -0.725 -1.482 -1.325 1 94.62 222 THR A CA 1
ATOM 1740 C C . THR A 1 222 ? -1.668 -2.439 -0.601 1 94.62 222 THR A C 1
ATOM 1742 O O . THR A 1 222 ? -1.777 -3.609 -0.969 1 94.62 222 THR A O 1
ATOM 1745 N N . SER A 1 223 ? -2.342 -1.891 0.431 1 96.5 223 SER A N 1
ATOM 1746 C CA . SER A 1 223 ? -3.145 -2.828 1.21 1 96.5 223 SER A CA 1
ATOM 1747 C C . SER A 1 223 ? -4.422 -2.17 1.725 1 96.5 223 SER A C 1
ATOM 1749 O O . SER A 1 223 ? -4.402 -1.006 2.133 1 96.5 223 SER A O 1
ATOM 1751 N N . THR A 1 224 ? -5.473 -2.926 1.689 1 95.31 224 THR A N 1
ATOM 1752 C CA . THR A 1 224 ? -6.734 -2.584 2.336 1 95.31 224 THR A CA 1
ATOM 1753 C C . THR A 1 224 ? -7.133 -3.662 3.342 1 95.31 224 THR A C 1
ATOM 1755 O O . THR A 1 224 ? -8.305 -3.783 3.693 1 95.31 224 THR A O 1
ATOM 1758 N N . LEU A 1 225 ? -6.176 -4.469 3.768 1 96.5 225 LEU A N 1
ATOM 1759 C CA . LEU A 1 225 ? -6.469 -5.488 4.77 1 96.5 225 LEU A CA 1
ATOM 1760 C C . LEU A 1 225 ? -6.934 -4.852 6.074 1 96.5 225 LEU A C 1
ATOM 1762 O O . LEU A 1 225 ? -6.383 -3.836 6.504 1 96.5 225 LEU A O 1
ATOM 1766 N N . THR A 1 226 ? -7.887 -5.5 6.715 1 95.5 226 THR A N 1
ATOM 1767 C CA . THR A 1 226 ? -8.422 -4.969 7.965 1 95.5 226 THR A CA 1
ATOM 1768 C C . THR A 1 226 ? -8.062 -5.875 9.141 1 95.5 226 THR A C 1
ATOM 1770 O O . THR A 1 226 ? -8.438 -5.602 10.281 1 95.5 226 THR A O 1
ATOM 1773 N N . LYS A 1 227 ? -7.398 -6.934 8.828 1 95.12 227 LYS A N 1
ATOM 1774 C CA . LYS A 1 227 ? -6.844 -7.848 9.828 1 95.12 227 LYS A CA 1
ATOM 1775 C C . LYS A 1 227 ? -5.414 -8.242 9.469 1 95.12 227 LYS A C 1
ATOM 1777 O O . LYS A 1 227 ? -5.043 -8.266 8.297 1 95.12 227 LYS A O 1
ATOM 1782 N N . ARG A 1 228 ? -4.684 -8.469 10.508 1 95.38 228 ARG A N 1
ATOM 1783 C CA . ARG A 1 228 ? -3.363 -9.039 10.266 1 95.38 228 ARG A CA 1
ATOM 1784 C C . ARG A 1 228 ? -3.473 -10.422 9.625 1 95.38 228 ARG A C 1
ATOM 1786 O O . ARG A 1 228 ? -4.195 -11.289 10.117 1 95.38 228 ARG A O 1
ATOM 1793 N N . PHE A 1 229 ? -2.795 -10.633 8.547 1 97.19 229 PHE A N 1
ATOM 1794 C CA . PHE A 1 229 ? -2.854 -11.906 7.84 1 97.19 229 PHE A CA 1
ATOM 1795 C C . PHE A 1 229 ? -1.71 -12.812 8.273 1 97.19 229 PHE A C 1
ATOM 1797 O O . PHE A 1 229 ? -0.539 -12.492 8.062 1 97.19 229 PHE A O 1
ATOM 1804 N N . PHE A 1 230 ? -2.076 -13.977 8.789 1 96.5 230 PHE A N 1
ATOM 1805 C CA . PHE A 1 230 ? -1.108 -15 9.164 1 96.5 230 PHE A CA 1
ATOM 1806 C C . PHE A 1 230 ? -1.28 -16.25 8.305 1 96.5 230 PHE A C 1
ATOM 1808 O O . PHE A 1 230 ? -2.404 -16.703 8.07 1 96.5 230 PHE A O 1
ATOM 1815 N N . PHE A 1 231 ? -0.157 -16.734 7.836 1 96.12 231 PHE A N 1
ATOM 1816 C CA . PHE A 1 231 ? -0.216 -18.016 7.16 1 96.12 231 PHE A CA 1
ATOM 1817 C C . PHE A 1 231 ? -0.387 -19.156 8.164 1 96.12 231 PHE A C 1
ATOM 1819 O O . PHE A 1 231 ? 0.096 -19.062 9.297 1 96.12 231 PHE A O 1
ATOM 1826 N N . ASN A 1 232 ? -1.198 -20.141 7.848 1 87.81 232 ASN A N 1
ATOM 1827 C CA . ASN A 1 232 ? -1.349 -21.328 8.688 1 87.81 232 ASN A CA 1
ATOM 1828 C C . ASN A 1 232 ? -0.158 -22.266 8.539 1 87.81 232 ASN A C 1
ATOM 1830 O O . ASN A 1 232 ? -0.01 -22.938 7.512 1 87.81 232 ASN A O 1
ATOM 1834 N N . THR A 1 233 ? 0.688 -22.203 9.555 1 80.44 233 THR A N 1
ATOM 1835 C CA . THR A 1 233 ? 1.861 -23.078 9.492 1 80.44 233 THR A CA 1
ATOM 1836 C C . THR A 1 233 ? 1.638 -24.344 10.297 1 80.44 233 THR A C 1
ATOM 1838 O O . THR A 1 233 ? 0.873 -24.344 11.266 1 80.44 233 THR A O 1
ATOM 1841 N N . ASN A 1 234 ? 1.324 -25.5 9.828 1 65.06 234 ASN A N 1
ATOM 1842 C CA . ASN A 1 234 ? 1.169 -26.75 10.562 1 65.06 234 ASN A CA 1
ATOM 1843 C C . ASN A 1 234 ? 2.119 -26.828 11.75 1 65.06 234 ASN A C 1
ATOM 1845 O O . ASN A 1 234 ? 2.201 -27.859 12.422 1 65.06 234 ASN A O 1
ATOM 1849 N N . SER A 1 235 ? 2.961 -26.016 12.133 1 51.03 235 SER A N 1
ATOM 1850 C CA . SER A 1 235 ? 3.861 -26.344 13.242 1 51.03 235 SER A CA 1
ATOM 1851 C C . SER A 1 235 ? 3.1 -26.484 14.555 1 51.03 235 SER A C 1
ATOM 1853 O O . SER A 1 235 ? 3.707 -26.562 15.625 1 51.03 235 SER A O 1
ATOM 1855 N N . HIS A 1 236 ? 1.817 -26.297 14.836 1 40.81 236 HIS A N 1
ATOM 1856 C CA . HIS A 1 236 ? 1.412 -26.734 16.172 1 40.81 236 HIS A CA 1
ATOM 1857 C C . HIS A 1 236 ? 1.701 -28.203 16.375 1 40.81 236 HIS A C 1
ATOM 1859 O O . HIS A 1 236 ? 0.938 -29.062 15.93 1 40.81 236 HIS A O 1
ATOM 1865 N N . SER A 1 237 ? 2.83 -28.672 16.25 1 32.5 237 SER A N 1
ATOM 1866 C CA . SER A 1 237 ? 3.164 -29.922 16.922 1 32.5 237 SER A CA 1
ATOM 1867 C C . SER A 1 237 ? 2.721 -29.906 18.391 1 32.5 237 SER A C 1
ATOM 1869 O O . SER A 1 237 ? 3.121 -29.031 19.141 1 32.5 237 SER A O 1
ATOM 1871 N N . GLN A 1 238 ? 1.454 -30.141 18.766 1 28.44 238 GLN A N 1
ATOM 1872 C CA . GLN A 1 238 ? 1.198 -30.734 20.062 1 28.44 238 GLN A CA 1
ATOM 1873 C C . GLN A 1 238 ? 2.266 -31.766 20.422 1 28.44 238 GLN A C 1
ATOM 1875 O O . GLN A 1 238 ? 2.42 -32.781 19.719 1 28.44 238 GLN A O 1
ATOM 1880 N N . ALA A 1 239 ? 3.367 -31.281 20.969 1 22.64 239 ALA A N 1
ATOM 1881 C CA . ALA A 1 239 ? 3.969 -32.188 21.953 1 22.64 239 ALA A CA 1
ATOM 1882 C C . ALA A 1 239 ? 3.037 -32.406 23.141 1 22.64 239 ALA A C 1
ATOM 1884 O O . ALA A 1 239 ? 2.391 -31.469 23.609 1 22.64 239 ALA A O 1
ATOM 1885 N N . MET B 1 1 ? 9.516 16.672 11.836 1 94.62 1 MET B N 1
ATOM 1886 C CA . MET B 1 1 ? 8.484 17.703 11.719 1 94.62 1 MET B CA 1
ATOM 1887 C C . MET B 1 1 ? 7.199 17.125 11.133 1 94.62 1 MET B C 1
ATOM 1889 O O . MET B 1 1 ? 7.238 16.172 10.367 1 94.62 1 MET B O 1
ATOM 1893 N N . CYS B 1 2 ? 6.094 17.703 11.641 1 97.31 2 CYS B N 1
ATOM 1894 C CA . CYS B 1 2 ? 4.758 17.391 11.141 1 97.31 2 CYS B CA 1
ATOM 1895 C C . CYS B 1 2 ? 4.109 18.609 10.508 1 97.31 2 CYS B C 1
ATOM 1897 O O . CYS B 1 2 ? 3.945 19.641 11.164 1 97.31 2 CYS B O 1
ATOM 1899 N N . LEU B 1 3 ? 3.805 18.531 9.234 1 98.12 3 LEU B N 1
ATOM 1900 C CA . LEU B 1 3 ? 3.141 19.609 8.516 1 98.12 3 LEU B CA 1
ATOM 1901 C C . LEU B 1 3 ? 1.674 19.281 8.266 1 98.12 3 LEU B C 1
ATOM 1903 O O . LEU B 1 3 ? 1.358 18.219 7.727 1 98.12 3 LEU B O 1
ATOM 1907 N N . VAL B 1 4 ? 0.8 20.172 8.695 1 98.19 4 VAL B N 1
ATOM 1908 C CA . VAL B 1 4 ? -0.63 20.031 8.445 1 98.19 4 VAL B CA 1
ATOM 1909 C C . VAL B 1 4 ? -1.106 21.141 7.508 1 98.19 4 VAL B C 1
ATOM 1911 O O . VAL B 1 4 ? -1.016 22.328 7.84 1 98.19 4 VAL B O 1
ATOM 1914 N N . ILE B 1 5 ? -1.565 20.781 6.375 1 97.5 5 ILE B N 1
ATOM 1915 C CA . ILE B 1 5 ? -2.197 21.734 5.461 1 97.5 5 ILE B CA 1
ATOM 1916 C C . ILE B 1 5 ? -3.707 21.5 5.441 1 97.5 5 ILE B C 1
ATOM 1918 O O . ILE B 1 5 ? -4.176 20.453 5.004 1 97.5 5 ILE B O 1
ATOM 1922 N N . ALA B 1 6 ? -4.414 22.484 5.922 1 96 6 ALA B N 1
ATOM 1923 C CA . ALA B 1 6 ? -5.871 22.391 6.012 1 96 6 ALA B CA 1
ATOM 1924 C C . ALA B 1 6 ? -6.535 23.469 5.145 1 96 6 ALA B C 1
ATOM 1926 O O . ALA B 1 6 ? -6.195 24.641 5.242 1 96 6 ALA B O 1
ATOM 1927 N N . ILE B 1 7 ? -7.426 23.016 4.281 1 92.75 7 ILE B N 1
ATOM 1928 C CA . ILE B 1 7 ? -8.156 23.953 3.434 1 92.75 7 ILE B CA 1
ATOM 1929 C C . ILE B 1 7 ? -9.656 23.75 3.617 1 92.75 7 ILE B C 1
ATOM 1931 O O . ILE B 1 7 ? -10.164 22.641 3.445 1 92.75 7 ILE B O 1
ATOM 1935 N N . SER B 1 8 ? -10.281 24.672 3.975 1 85.5 8 SER B N 1
ATOM 1936 C CA . SER B 1 8 ? -11.727 24.641 4.18 1 85.5 8 SER B CA 1
ATOM 1937 C C . SER B 1 8 ? -12.352 26 3.881 1 85.5 8 SER B C 1
ATOM 1939 O O . SER B 1 8 ? -11.703 27.047 4.027 1 85.5 8 SER B O 1
ATOM 1941 N N . ASP B 1 9 ? -13.555 25.984 3.34 1 77.44 9 ASP B N 1
ATOM 1942 C CA . ASP B 1 9 ? -14.305 27.219 3.164 1 77.44 9 ASP B CA 1
ATOM 1943 C C . ASP B 1 9 ? -14.781 27.766 4.508 1 77.44 9 ASP B C 1
ATOM 1945 O O . ASP B 1 9 ? -15.047 28.969 4.641 1 77.44 9 ASP B O 1
ATOM 1949 N N . ASP B 1 10 ? -15.039 26.906 5.379 1 69.5 10 ASP B N 1
ATOM 1950 C CA . ASP B 1 10 ? -15.523 27.312 6.695 1 69.5 10 ASP B CA 1
ATOM 1951 C C . ASP B 1 10 ? -14.828 26.5 7.797 1 69.5 10 ASP B C 1
ATOM 1953 O O . ASP B 1 10 ? -15.25 25.391 8.117 1 69.5 10 ASP B O 1
ATOM 1957 N N . PHE B 1 11 ? -13.859 27.078 8.289 1 61.56 11 PHE B N 1
ATOM 1958 C CA . PHE B 1 11 ? -13.164 26.438 9.398 1 61.56 11 PHE B CA 1
ATOM 1959 C C . PHE B 1 11 ? -13.953 26.578 10.695 1 61.56 11 PHE B C 1
ATOM 1961 O O . PHE B 1 11 ? -13.609 25.969 11.703 1 61.56 11 PHE B O 1
ATOM 1968 N N . GLU B 1 12 ? -15.078 27.391 10.508 1 56.31 12 GLU B N 1
ATOM 1969 C CA . GLU B 1 12 ? -15.891 27.562 11.711 1 56.31 12 GLU B CA 1
ATOM 1970 C C . GLU B 1 12 ? -16.547 26.25 12.125 1 56.31 12 GLU B C 1
ATOM 1972 O O . GLU B 1 12 ? -16.875 26.047 13.297 1 56.31 12 GLU B O 1
ATOM 1977 N N . GLY B 1 13 ? -16.734 25.391 11.07 1 61.12 13 GLY B N 1
ATOM 1978 C CA . GLY B 1 13 ? -17.281 24.125 11.484 1 61.12 13 GLY B CA 1
ATOM 1979 C C . GLY B 1 13 ? -16.297 23.266 12.242 1 61.12 13 GLY B C 1
ATOM 1980 O O . GLY B 1 13 ? -15.078 23.422 12.086 1 61.12 13 GLY B O 1
ATOM 1981 N N . ASP B 1 14 ? -16.734 22.562 13.242 1 72.38 14 ASP B N 1
ATOM 1982 C CA . ASP B 1 14 ? -16.047 21.953 14.383 1 72.38 14 ASP B CA 1
ATOM 1983 C C . ASP B 1 14 ? -15.227 20.75 13.953 1 72.38 14 ASP B C 1
ATOM 1985 O O . ASP B 1 14 ? -14.141 20.5 14.484 1 72.38 14 ASP B O 1
ATOM 1989 N N . GLY B 1 15 ? -15.422 20.203 12.711 1 88.25 15 GLY B N 1
ATOM 1990 C CA . GLY B 1 15 ? -14.758 18.938 12.484 1 88.25 15 GLY B CA 1
ATOM 1991 C C . GLY B 1 15 ? -13.305 19.078 12.062 1 88.25 15 GLY B C 1
ATOM 1992 O O . GLY B 1 15 ? -12.422 18.406 12.602 1 88.25 15 GLY B O 1
ATOM 1993 N N . MET B 1 16 ? -13.055 20.016 11.18 1 90.06 16 MET B N 1
ATOM 1994 C CA . MET B 1 16 ? -11.703 20.266 10.695 1 90.06 16 MET B CA 1
ATOM 1995 C C . MET B 1 16 ? -10.805 20.766 11.82 1 90.06 16 MET B C 1
ATOM 1997 O O . MET B 1 16 ? -9.672 20.312 11.969 1 90.06 16 MET B O 1
ATOM 2001 N N . ASN B 1 17 ? -11.336 21.672 12.57 1 92.38 17 ASN B N 1
ATOM 2002 C CA . ASN B 1 17 ? -10.562 22.188 13.695 1 92.38 17 ASN B CA 1
ATOM 2003 C C . ASN B 1 17 ? -10.25 21.094 14.703 1 92.38 17 ASN B C 1
ATOM 2005 O O . ASN B 1 17 ? -9.164 21.078 15.289 1 92.38 17 ASN B O 1
ATOM 2009 N N . ARG B 1 18 ? -11.211 20.281 14.906 1 94.31 18 ARG B N 1
ATOM 2010 C CA . ARG B 1 18 ? -10.977 19.156 15.805 1 94.31 18 ARG B CA 1
ATOM 2011 C C . ARG B 1 18 ? -9.891 18.234 15.258 1 94.31 18 ARG B C 1
ATOM 2013 O O . ARG B 1 18 ? -9.039 17.75 16 1 94.31 18 ARG B O 1
ATOM 2020 N N . ASP B 1 19 ? -9.945 17.953 13.938 1 95.81 19 ASP B N 1
ATOM 2021 C CA . ASP B 1 19 ? -8.891 17.172 13.305 1 95.81 19 ASP B CA 1
ATOM 2022 C C . ASP B 1 19 ? -7.523 17.797 13.547 1 95.81 19 ASP B C 1
ATOM 2024 O O . ASP B 1 19 ? -6.59 17.109 13.969 1 95.81 19 ASP B O 1
ATOM 2028 N N . ILE B 1 20 ? -7.477 19.078 13.328 1 96.69 20 ILE B N 1
ATOM 2029 C CA . ILE B 1 20 ? -6.215 19.797 13.469 1 96.69 20 ILE B CA 1
ATOM 2030 C C . ILE B 1 20 ? -5.734 19.703 14.914 1 96.69 20 ILE B C 1
ATOM 2032 O O . ILE B 1 20 ? -4.559 19.438 15.172 1 96.69 20 ILE B O 1
ATOM 2036 N N . GLU B 1 21 ? -6.594 19.938 15.805 1 96.75 21 GLU B N 1
ATOM 2037 C CA . GLU B 1 21 ? -6.25 19.891 17.219 1 96.75 21 GLU B CA 1
ATOM 2038 C C . GLU B 1 21 ? -5.777 18.484 17.625 1 96.75 21 GLU B C 1
ATOM 2040 O O . GLU B 1 21 ? -4.777 18.344 18.344 1 96.75 21 GLU B O 1
ATOM 2045 N N . ASN B 1 22 ? -6.492 17.5 17.219 1 97.5 22 ASN B N 1
ATOM 2046 C CA . ASN B 1 22 ? -6.141 16.125 17.547 1 97.5 22 ASN B CA 1
ATOM 2047 C C . ASN B 1 22 ? -4.773 15.742 16.984 1 97.5 22 ASN B C 1
ATOM 2049 O O . ASN B 1 22 ? -3.955 15.141 17.688 1 97.5 22 ASN B O 1
ATOM 2053 N N . ILE B 1 23 ? -4.547 16.109 15.742 1 98.31 23 ILE B N 1
ATOM 2054 C CA . ILE B 1 23 ? -3.26 15.836 15.109 1 98.31 23 ILE B CA 1
ATOM 2055 C C . ILE B 1 23 ? -2.148 16.562 15.867 1 98.31 23 ILE B C 1
ATOM 2057 O O . ILE B 1 23 ? -1.129 15.953 16.203 1 98.31 23 ILE B O 1
ATOM 2061 N N . SER B 1 24 ? -2.4 17.812 16.125 1 98.25 24 SER B N 1
ATOM 2062 C CA . SER B 1 24 ? -1.394 18.625 16.797 1 98.25 24 SER B CA 1
ATOM 2063 C C . SER B 1 24 ? -1.04 18.062 18.172 1 98.25 24 SER B C 1
ATOM 2065 O O . SER B 1 24 ? 0.137 17.891 18.484 1 98.25 24 SER B O 1
ATOM 2067 N N . THR B 1 25 ? -2.025 17.734 18.938 1 98.06 25 THR B N 1
ATOM 2068 C CA . THR B 1 25 ? -1.817 17.219 20.297 1 98.06 25 THR B CA 1
ATOM 2069 C C . THR B 1 25 ? -1.047 15.906 20.266 1 98.06 25 THR B C 1
ATOM 2071 O O . THR B 1 25 ? -0.074 15.734 21 1 98.06 25 THR B O 1
ATOM 2074 N N . LEU B 1 26 ? -1.442 15.023 19.406 1 98.19 26 LEU B N 1
ATOM 2075 C CA . LEU B 1 26 ? -0.811 13.711 19.328 1 98.19 26 LEU B CA 1
ATOM 2076 C C . LEU B 1 26 ? 0.661 13.836 18.938 1 98.19 26 LEU B C 1
ATOM 2078 O O . LEU B 1 26 ? 1.531 13.281 19.609 1 98.19 26 LEU B O 1
ATOM 2082 N N . PHE B 1 27 ? 0.952 14.57 17.906 1 97.75 27 PHE B N 1
ATOM 2083 C CA . PHE B 1 27 ? 2.301 14.539 17.344 1 97.75 27 PHE B CA 1
ATOM 2084 C C . PHE B 1 27 ? 3.236 15.438 18.156 1 97.75 27 PHE B C 1
ATOM 2086 O O . PHE B 1 27 ? 4.453 15.242 18.141 1 97.75 27 PHE B O 1
ATOM 2093 N N . GLN B 1 28 ? 2.67 16.406 18.875 1 97.06 28 GLN B N 1
ATOM 2094 C CA . GLN B 1 28 ? 3.494 17.094 19.859 1 97.06 28 GLN B CA 1
ATOM 2095 C C . GLN B 1 28 ? 3.912 16.141 20.969 1 97.06 28 GLN B C 1
ATOM 2097 O O . GLN B 1 28 ? 5.066 16.156 21.406 1 97.06 28 GLN B O 1
ATOM 2102 N N . LYS B 1 29 ? 2.965 15.344 21.422 1 95.81 29 LYS B N 1
ATOM 2103 C CA . LYS B 1 29 ? 3.264 14.352 22.438 1 95.81 29 LYS B CA 1
ATOM 2104 C C . LYS B 1 29 ? 4.316 13.359 21.953 1 95.81 29 LYS B C 1
ATOM 2106 O O . LYS B 1 29 ? 5.086 12.82 22.75 1 95.81 29 LYS B O 1
ATOM 2111 N N . LEU B 1 30 ? 4.336 13.117 20.703 1 95.88 30 LEU B N 1
ATOM 2112 C CA . LEU B 1 30 ? 5.301 12.195 20.109 1 95.88 30 LEU B CA 1
ATOM 2113 C C . LEU B 1 30 ? 6.586 12.93 19.734 1 95.88 30 LEU B C 1
ATOM 2115 O O . LEU B 1 30 ? 7.398 12.406 18.969 1 95.88 30 LEU B O 1
ATOM 2119 N N . ASN B 1 31 ? 6.754 14.203 20.094 1 94.06 31 ASN B N 1
ATOM 2120 C CA . ASN B 1 31 ? 7.965 15.016 20.016 1 94.06 31 ASN B CA 1
ATOM 2121 C C . ASN B 1 31 ? 8.203 15.539 18.609 1 94.06 31 ASN B C 1
ATOM 2123 O O . ASN B 1 31 ? 9.344 15.688 18.172 1 94.06 31 ASN B O 1
ATOM 2127 N N . TYR B 1 32 ? 7.145 15.742 17.875 1 96.25 32 TYR B N 1
ATOM 2128 C CA . TYR B 1 32 ? 7.25 16.422 16.594 1 96.25 32 TYR B CA 1
ATOM 2129 C C . TYR B 1 32 ? 7.004 17.922 16.734 1 96.25 32 TYR B C 1
ATOM 2131 O O . TYR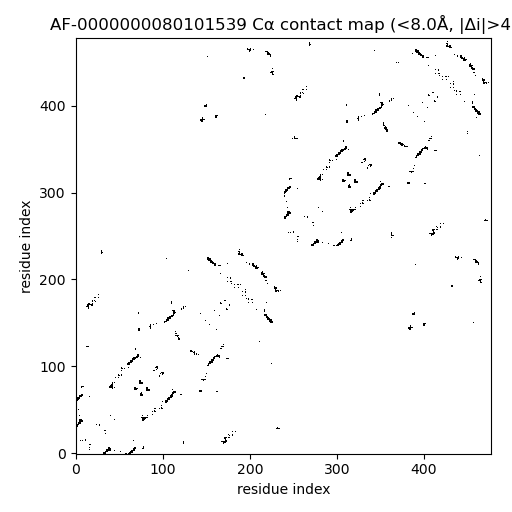 B 1 32 ? 6.211 18.344 17.578 1 96.25 32 TYR B O 1
ATOM 2139 N N . LEU B 1 33 ? 7.75 18.672 15.961 1 96.12 33 LEU B N 1
ATOM 2140 C CA . LEU B 1 33 ? 7.363 20.047 15.727 1 96.12 33 LEU B CA 1
ATOM 2141 C C . LEU B 1 33 ? 6.223 20.141 14.719 1 96.12 33 LEU B C 1
ATOM 2143 O O . LEU B 1 33 ? 6.375 19.734 13.57 1 96.12 33 LEU B O 1
ATOM 2147 N N . VAL B 1 34 ? 5.055 20.672 15.18 1 97.62 34 VAL B N 1
ATOM 2148 C CA . VAL B 1 34 ? 3.871 20.656 14.32 1 97.62 34 VAL B CA 1
ATOM 2149 C C . VAL B 1 34 ? 3.658 22.047 13.711 1 97.62 34 VAL B C 1
ATOM 2151 O O . VAL B 1 34 ? 3.582 23.031 14.438 1 97.62 34 VAL B O 1
ATOM 2154 N N . CYS B 1 35 ? 3.592 22.109 12.422 1 97.31 35 CYS B N 1
ATOM 2155 C CA . CYS B 1 35 ? 3.297 23.328 11.672 1 97.31 35 CYS B CA 1
ATOM 2156 C C . CYS B 1 35 ? 1.938 23.234 10.992 1 97.31 35 CYS B C 1
ATOM 2158 O O . CYS B 1 35 ? 1.693 22.297 10.211 1 97.31 35 CYS B O 1
ATOM 2160 N N . ILE B 1 36 ? 1.091 24.188 11.297 1 97.75 36 ILE B N 1
ATOM 2161 C CA . ILE B 1 36 ? -0.253 24.188 10.727 1 97.75 36 ILE B CA 1
ATOM 2162 C C . ILE B 1 36 ? -0.372 25.312 9.695 1 97.75 36 ILE B C 1
ATOM 2164 O O . ILE B 1 36 ? -0.065 26.469 9.992 1 97.75 36 ILE B O 1
ATOM 2168 N N . CYS B 1 37 ? -0.768 25 8.516 1 97.62 37 CYS B N 1
ATOM 2169 C CA . CYS B 1 37 ? -1.039 25.953 7.453 1 97.62 37 CYS B CA 1
ATOM 2170 C C . CYS B 1 37 ? -2.494 25.891 7.004 1 97.62 37 CYS B C 1
ATOM 2172 O O . CYS B 1 37 ? -2.98 24.812 6.645 1 97.62 37 CYS B O 1
ATOM 2174 N N . ARG B 1 38 ? -3.148 27 6.984 1 95.75 38 ARG B N 1
ATOM 2175 C CA . ARG B 1 38 ? -4.562 27.047 6.637 1 95.75 38 ARG B CA 1
ATOM 2176 C C . ARG B 1 38 ? -4.785 27.797 5.328 1 95.75 38 ARG B C 1
ATOM 2178 O O . ARG B 1 38 ? -4.148 28.828 5.082 1 95.75 38 ARG B O 1
ATOM 2185 N N . ASN B 1 39 ? -5.57 27.219 4.5 1 95.5 39 ASN B N 1
ATOM 2186 C CA . ASN B 1 39 ? -6.145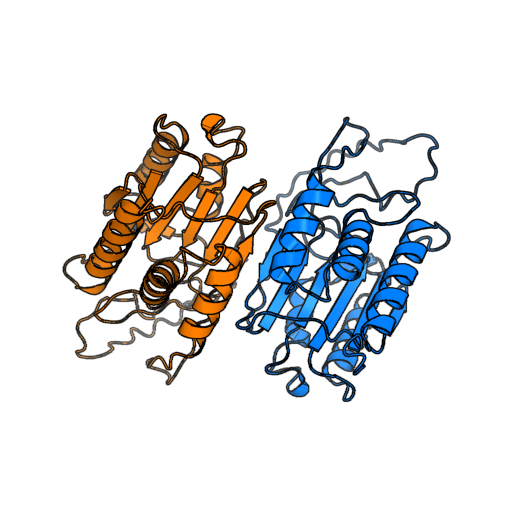 27.859 3.32 1 95.5 39 ASN B CA 1
ATOM 2187 C C . ASN B 1 39 ? -5.062 28.406 2.393 1 95.5 39 ASN B C 1
ATOM 2189 O O . ASN B 1 39 ? -5.113 29.562 1.992 1 95.5 39 ASN B O 1
ATOM 2193 N N . LEU B 1 40 ? -4.191 27.562 2.105 1 97.44 40 LEU B N 1
ATOM 2194 C CA . LEU B 1 40 ? -3.137 27.875 1.145 1 97.44 40 LEU B CA 1
ATOM 2195 C C . LEU B 1 40 ? -3.658 27.766 -0.285 1 97.44 40 LEU B C 1
ATOM 2197 O O . LEU B 1 40 ? -4.449 26.875 -0.602 1 97.44 40 LEU B O 1
ATOM 2201 N N . THR B 1 41 ? -3.207 28.672 -1.145 1 97.56 41 THR B N 1
ATOM 2202 C CA . THR B 1 41 ? -3.416 28.531 -2.58 1 97.56 41 THR B CA 1
ATOM 2203 C C . THR B 1 41 ? -2.547 27.406 -3.143 1 97.56 41 THR B C 1
ATOM 2205 O O . THR B 1 41 ? -1.677 26.875 -2.445 1 97.56 41 THR B O 1
ATOM 2208 N N . ALA B 1 42 ? -2.832 27.031 -4.387 1 97.12 42 ALA B N 1
ATOM 2209 C CA . ALA B 1 42 ? -2.029 25.984 -5.008 1 97.12 42 ALA B CA 1
ATOM 2210 C C . ALA B 1 42 ? -0.551 26.359 -5.02 1 97.12 42 ALA B C 1
ATOM 2212 O O . ALA B 1 42 ? 0.307 25.531 -4.691 1 97.12 42 ALA B O 1
ATOM 2213 N N . ARG B 1 43 ? -0.35 27.625 -5.418 1 97.62 43 ARG B N 1
ATOM 2214 C CA . ARG B 1 43 ? 1.024 28.109 -5.434 1 97.62 43 ARG B CA 1
ATOM 2215 C C . ARG B 1 43 ? 1.643 28.062 -4.039 1 97.62 43 ARG B C 1
ATOM 2217 O O . ARG B 1 43 ? 2.781 27.609 -3.879 1 97.62 43 ARG B O 1
ATOM 2224 N N . GLU B 1 44 ? 0.912 28.438 -3.035 1 98.12 44 GLU B N 1
ATOM 2225 C CA . GLU B 1 44 ? 1.406 28.453 -1.661 1 98.12 44 GLU B CA 1
ATOM 2226 C C . GLU B 1 44 ? 1.661 27.047 -1.136 1 98.12 44 GLU B C 1
ATOM 2228 O O . GLU B 1 44 ? 2.584 26.828 -0.349 1 98.12 44 GLU B O 1
ATOM 2233 N N . ILE B 1 45 ? 0.863 26.094 -1.513 1 98.06 45 ILE B N 1
ATOM 2234 C CA . ILE B 1 45 ? 1.1 24.703 -1.134 1 98.06 45 ILE B CA 1
ATOM 2235 C C . ILE B 1 45 ? 2.479 24.266 -1.623 1 98.06 45 ILE B C 1
ATOM 2237 O O . ILE B 1 45 ? 3.27 23.719 -0.853 1 98.06 45 ILE B O 1
ATOM 2241 N N . GLY B 1 46 ? 2.721 24.562 -2.898 1 97.5 46 GLY B N 1
ATOM 2242 C CA . GLY B 1 46 ? 4.02 24.234 -3.457 1 97.5 46 GLY B CA 1
ATOM 2243 C C . GLY B 1 46 ? 5.172 24.891 -2.725 1 97.5 46 GLY B C 1
ATOM 2244 O O . GLY B 1 46 ? 6.172 24.234 -2.414 1 97.5 46 GLY B O 1
ATOM 2245 N N . GLU B 1 47 ? 5.004 26.141 -2.432 1 97.62 47 GLU B N 1
ATOM 2246 C CA . GLU B 1 47 ? 6.039 26.891 -1.726 1 97.62 47 GLU B CA 1
ATOM 2247 C C . GLU B 1 47 ? 6.27 26.328 -0.326 1 97.62 47 GLU B C 1
ATOM 2249 O O . GLU B 1 47 ? 7.41 26.203 0.114 1 97.62 47 GLU B O 1
ATOM 2254 N N . ARG B 1 48 ? 5.211 25.984 0.333 1 97.44 48 ARG B N 1
ATOM 2255 C CA . ARG B 1 48 ? 5.32 25.469 1.692 1 97.44 48 ARG B CA 1
ATOM 2256 C C . ARG B 1 48 ? 5.988 24.094 1.701 1 97.44 48 ARG B C 1
ATOM 2258 O O . ARG B 1 48 ? 6.793 23.797 2.586 1 97.44 48 ARG B O 1
ATOM 2265 N N . LEU B 1 49 ? 5.664 23.266 0.753 1 97.06 49 LEU B N 1
ATOM 2266 C CA . LEU B 1 49 ? 6.285 21.953 0.641 1 97.06 49 LEU B CA 1
ATOM 2267 C C . LEU B 1 49 ? 7.781 22.062 0.365 1 97.06 49 LEU B C 1
ATOM 2269 O O . LEU B 1 49 ? 8.586 21.312 0.917 1 97.06 49 LEU B O 1
ATOM 2273 N N . LYS B 1 50 ? 8.133 23.031 -0.469 1 95.75 50 LYS B N 1
ATOM 2274 C CA . LYS B 1 50 ? 9.547 23.266 -0.747 1 95.75 50 LYS B CA 1
ATOM 2275 C C . LYS B 1 50 ? 10.289 23.688 0.52 1 95.75 50 LYS B C 1
ATOM 2277 O O . LYS B 1 50 ? 11.352 23.141 0.826 1 95.75 50 LYS B O 1
ATOM 2282 N N . MET B 1 51 ? 9.703 24.594 1.216 1 95 51 MET B N 1
ATOM 2283 C CA . MET B 1 51 ? 10.312 25.062 2.461 1 95 51 MET B CA 1
ATOM 2284 C C . MET B 1 51 ? 10.414 23.938 3.475 1 95 51 MET B C 1
ATOM 2286 O O . MET B 1 51 ? 11.43 23.797 4.156 1 95 51 MET B O 1
ATOM 2290 N N . PHE B 1 52 ? 9.391 23.172 3.584 1 95.06 52 PHE B N 1
ATOM 2291 C CA . PHE B 1 52 ? 9.352 22.047 4.5 1 95.06 52 PHE B CA 1
ATOM 2292 C C . PHE B 1 52 ? 10.461 21.047 4.168 1 95.06 52 PHE B C 1
ATOM 2294 O O . PHE B 1 52 ? 11.156 20.562 5.062 1 95.06 52 PHE B O 1
ATOM 2301 N N . ALA B 1 53 ? 10.578 20.734 2.867 1 92.94 53 ALA B N 1
ATOM 2302 C CA . ALA B 1 53 ? 11.57 19.766 2.396 1 92.94 53 ALA B CA 1
ATOM 2303 C C . ALA B 1 53 ? 12.984 20.25 2.709 1 92.94 53 ALA B C 1
ATOM 2305 O O . ALA B 1 53 ? 13.883 19.438 2.951 1 92.94 53 ALA B O 1
ATOM 2306 N N . GLU B 1 54 ? 13.164 21.562 2.766 1 90.38 54 GLU B N 1
ATOM 2307 C CA . GLU B 1 54 ? 14.484 22.156 2.953 1 90.38 54 GLU B CA 1
ATOM 2308 C C . GLU B 1 54 ? 14.758 22.438 4.426 1 90.38 54 GLU B C 1
ATOM 2310 O O . GLU B 1 54 ? 15.883 22.781 4.801 1 90.38 54 GLU B O 1
ATOM 2315 N N . ASP B 1 55 ? 13.742 22.281 5.156 1 87.62 55 ASP B N 1
ATOM 2316 C CA . ASP B 1 55 ? 13.875 22.672 6.559 1 87.62 55 ASP B CA 1
ATOM 2317 C C . ASP B 1 55 ? 14.969 21.844 7.246 1 87.62 55 ASP B C 1
ATOM 2319 O O . ASP B 1 55 ? 15.125 20.656 6.961 1 87.62 55 ASP B O 1
ATOM 2323 N N . GLU B 1 56 ? 15.633 22.438 8.172 1 78.5 56 GLU B N 1
ATOM 2324 C CA . GLU B 1 56 ? 16.766 21.828 8.852 1 78.5 56 GLU B CA 1
ATOM 2325 C C . GLU B 1 56 ? 16.328 21.125 10.133 1 78.5 56 GLU B C 1
ATOM 2327 O O . GLU B 1 56 ? 17.078 20.328 10.695 1 78.5 56 GLU B O 1
ATOM 2332 N N . ASP B 1 57 ? 15.188 21.359 10.469 1 77.44 57 ASP B N 1
ATOM 2333 C CA . ASP B 1 57 ? 14.734 20.922 11.789 1 77.44 57 ASP B CA 1
ATOM 2334 C C . ASP B 1 57 ? 14.055 19.547 11.695 1 77.44 57 ASP B C 1
ATOM 2336 O O . ASP B 1 57 ? 13.352 19.141 12.617 1 77.44 57 ASP B O 1
ATOM 2340 N N . HIS B 1 58 ? 14.422 18.859 10.609 1 81.56 58 HIS B N 1
ATOM 2341 C CA . HIS B 1 58 ? 13.789 17.562 10.508 1 81.56 58 HIS B CA 1
ATOM 2342 C C . HIS B 1 58 ? 14.43 16.547 11.453 1 81.56 58 HIS B C 1
ATOM 2344 O O . HIS B 1 58 ? 15.648 16.578 11.664 1 81.56 58 HIS B O 1
ATOM 2350 N N . GLY B 1 59 ? 13.727 15.859 12.125 1 87.38 59 GLY B N 1
ATOM 2351 C CA . GLY B 1 59 ? 14.195 14.734 12.922 1 87.38 59 GLY B CA 1
ATOM 2352 C C . GLY B 1 59 ? 14.445 13.492 12.094 1 87.38 59 GLY B C 1
ATOM 2353 O O . GLY B 1 59 ? 15.047 13.562 11.023 1 87.38 59 GLY B O 1
ATOM 2354 N N . ASP B 1 60 ? 14 12.422 12.594 1 91.19 60 ASP B N 1
ATOM 2355 C CA . ASP B 1 60 ? 14.289 11.117 12 1 91.19 60 ASP B CA 1
ATOM 2356 C C . ASP B 1 60 ? 13.211 10.719 11 1 91.19 60 ASP B C 1
ATOM 2358 O O . ASP B 1 60 ? 13.352 9.719 10.289 1 91.19 60 ASP B O 1
ATOM 2362 N N . SER B 1 61 ? 12.141 11.453 10.945 1 94.88 61 SER B N 1
ATOM 2363 C CA . SER B 1 61 ? 11.039 11.234 10.016 1 94.88 61 SER B CA 1
ATOM 2364 C C . SER B 1 61 ? 10.242 12.516 9.789 1 94.88 61 SER B C 1
ATOM 2366 O O . SER B 1 61 ? 10.406 13.492 10.523 1 94.88 61 SER B O 1
ATOM 2368 N N . VAL B 1 62 ? 9.5 12.531 8.773 1 96 62 VAL B N 1
ATOM 2369 C CA . VAL B 1 62 ? 8.602 13.656 8.539 1 96 62 VAL B CA 1
ATOM 2370 C C . VAL B 1 62 ? 7.18 13.156 8.312 1 96 62 VAL B C 1
ATOM 2372 O O . VAL B 1 62 ? 6.98 12.062 7.781 1 96 62 VAL B O 1
ATOM 2375 N N . ILE B 1 63 ? 6.219 13.953 8.742 1 97.81 63 ILE B N 1
ATOM 2376 C CA . ILE B 1 63 ? 4.805 13.617 8.617 1 97.81 63 ILE B CA 1
ATOM 2377 C C . ILE B 1 63 ? 4.059 14.766 7.938 1 97.81 63 ILE B C 1
ATOM 2379 O O . ILE B 1 63 ? 4.285 15.938 8.258 1 97.81 63 ILE B O 1
ATOM 2383 N N . LEU B 1 64 ? 3.25 14.461 6.973 1 97.88 64 LEU B N 1
ATOM 2384 C CA . LEU B 1 64 ? 2.422 15.445 6.289 1 97.88 64 LEU B CA 1
ATOM 2385 C C . LEU B 1 64 ? 0.955 15.031 6.301 1 97.88 64 LEU B C 1
ATOM 2387 O O . LEU B 1 64 ? 0.629 13.883 5.988 1 97.88 64 LEU B O 1
ATOM 2391 N N . PHE B 1 65 ? 0.086 15.938 6.715 1 98.25 65 PHE B N 1
ATOM 2392 C CA . PHE B 1 65 ? -1.359 15.773 6.617 1 98.25 65 PHE B CA 1
ATOM 2393 C C . PHE B 1 65 ? -1.952 16.766 5.625 1 98.25 65 PHE B C 1
ATOM 2395 O O . PHE B 1 65 ? -1.681 17.969 5.695 1 98.25 65 PHE B O 1
ATOM 2402 N N . PHE B 1 66 ? -2.754 16.266 4.766 1 96.62 66 PHE B N 1
ATOM 2403 C CA . PHE B 1 66 ? -3.533 17.109 3.863 1 96.62 66 PHE B CA 1
ATOM 2404 C C . PHE B 1 66 ? -5.023 16.969 4.148 1 96.62 66 PHE B C 1
ATOM 2406 O O . PHE B 1 66 ? -5.656 15.992 3.736 1 96.62 66 PHE B O 1
ATOM 2413 N N . LEU B 1 67 ? -5.52 17.891 4.875 1 94.88 67 LEU B N 1
ATOM 2414 C CA . LEU B 1 67 ? -6.945 17.984 5.18 1 94.88 67 LEU B CA 1
ATOM 2415 C C . LEU B 1 67 ? -7.656 18.891 4.184 1 94.88 67 LEU B C 1
ATOM 2417 O O . LEU B 1 67 ? -7.922 20.047 4.48 1 94.88 67 LEU B O 1
ATOM 2421 N N . VAL B 1 68 ? -7.871 18.344 2.998 1 89.44 68 VAL B N 1
ATOM 2422 C CA . VAL B 1 68 ? -8.336 19.141 1.871 1 89.44 68 VAL B CA 1
ATOM 2423 C C . VAL B 1 68 ? -9.398 18.375 1.094 1 89.44 68 VAL B C 1
ATOM 2425 O O . VAL B 1 68 ? -9.469 17.141 1.17 1 89.44 68 VAL B O 1
ATOM 2428 N N . HIS B 1 69 ? -10.203 19.109 0.479 1 83.62 69 HIS B N 1
ATOM 2429 C CA . HIS B 1 69 ? -11.062 18.469 -0.505 1 83.62 69 HIS B CA 1
ATOM 2430 C C . HIS B 1 69 ? -10.273 18.016 -1.729 1 83.62 69 HIS B C 1
ATOM 2432 O O . HIS B 1 69 ? -9.211 18.578 -2.02 1 83.62 69 HIS B O 1
ATOM 2438 N N . GLY B 1 70 ? -10.781 17 -2.314 1 81.19 70 GLY B N 1
ATOM 2439 C CA . GLY B 1 70 ? -10.039 16.484 -3.457 1 81.19 70 GLY B CA 1
ATOM 2440 C C . GLY B 1 70 ? -10.938 16.016 -4.59 1 81.19 70 GLY B C 1
ATOM 2441 O O . GLY B 1 70 ? -12.156 15.953 -4.434 1 81.19 70 GLY B O 1
ATOM 2442 N N . THR B 1 71 ? -10.242 15.977 -5.746 1 77.44 71 THR B N 1
ATOM 2443 C CA . THR B 1 71 ? -10.789 15.344 -6.938 1 77.44 71 THR B CA 1
ATOM 2444 C C . THR B 1 71 ? -9.906 14.18 -7.387 1 77.44 71 THR B C 1
ATOM 2446 O O . THR B 1 71 ? -8.93 13.844 -6.715 1 77.44 71 THR B O 1
ATOM 2449 N N . ALA B 1 72 ? -10.289 13.523 -8.367 1 71 72 ALA B N 1
ATOM 2450 C CA . ALA B 1 72 ? -9.477 12.461 -8.938 1 71 72 ALA B CA 1
ATOM 2451 C C . ALA B 1 72 ? -8.102 12.984 -9.352 1 71 72 ALA B C 1
ATOM 2453 O O . ALA B 1 72 ? -7.121 12.234 -9.359 1 71 72 ALA B O 1
ATOM 2454 N N . GLN B 1 73 ? -8.094 14.289 -9.57 1 73 73 GLN B N 1
ATOM 2455 C CA . GLN B 1 73 ? -6.883 14.867 -10.133 1 73 73 GLN B CA 1
ATOM 2456 C C . GLN B 1 73 ? -5.953 15.375 -9.031 1 73 73 GLN B C 1
ATOM 2458 O O . GLN B 1 73 ? -4.77 15.633 -9.281 1 73 73 GLN B O 1
ATOM 2463 N N . GLY B 1 74 ? -6.582 15.648 -7.926 1 86.94 74 GLY B N 1
ATOM 2464 C CA . GLY B 1 74 ? -5.73 16.172 -6.871 1 86.94 74 GLY B CA 1
ATOM 2465 C C . GLY B 1 74 ? -6.5 16.938 -5.809 1 86.94 74 GLY B C 1
ATOM 2466 O O . GLY B 1 74 ? -7.711 16.766 -5.66 1 86.94 74 GLY B O 1
ATOM 2467 N N . MET B 1 75 ? -5.742 17.734 -5.117 1 91 75 MET B N 1
ATOM 2468 C CA . MET B 1 75 ? -6.277 18.516 -3.998 1 91 75 MET B CA 1
ATOM 2469 C C . MET B 1 75 ? -6.797 19.859 -4.469 1 91 75 MET B C 1
ATOM 2471 O O . MET B 1 75 ? -6.176 20.516 -5.312 1 91 75 MET B O 1
ATOM 2475 N N . VAL B 1 76 ? -7.922 20.297 -3.994 1 91.5 76 VAL B N 1
ATOM 2476 C CA . VAL B 1 76 ? -8.477 21.609 -4.301 1 91.5 76 VAL B CA 1
ATOM 2477 C C . VAL B 1 76 ? -7.918 22.656 -3.328 1 91.5 76 VAL B C 1
ATOM 2479 O O . VAL B 1 76 ? -8.234 22.625 -2.139 1 91.5 76 VAL B O 1
ATOM 2482 N N . ALA B 1 77 ? -7.219 23.547 -3.848 1 95.25 77 ALA B N 1
ATOM 2483 C CA . ALA B 1 77 ? -6.586 24.562 -3.02 1 95.25 77 ALA B CA 1
ATOM 2484 C C . ALA B 1 77 ? -7.566 25.688 -2.693 1 95.25 77 ALA B C 1
ATOM 2486 O O . ALA B 1 77 ? -8.719 25.656 -3.119 1 95.25 77 ALA B O 1
ATOM 2487 N N . ALA B 1 78 ? -7.164 26.641 -1.924 1 94.88 78 ALA B N 1
ATOM 2488 C CA . ALA B 1 78 ? -8.023 27.719 -1.469 1 94.88 78 ALA B CA 1
ATOM 2489 C C . ALA B 1 78 ? -8.484 28.578 -2.641 1 94.88 78 ALA B C 1
ATOM 2491 O O . ALA B 1 78 ? -9.57 29.172 -2.596 1 94.88 78 ALA B O 1
ATOM 2492 N N . ASP B 1 79 ? -7.664 28.688 -3.654 1 96.06 79 ASP B N 1
ATOM 2493 C CA . ASP B 1 79 ? -8.008 29.469 -4.84 1 96.06 79 ASP B CA 1
ATOM 2494 C C . ASP B 1 79 ? -8.766 28.625 -5.855 1 96.06 79 ASP B C 1
ATOM 2496 O O . ASP B 1 79 ? -8.883 29 -7.023 1 96.06 79 ASP B O 1
ATOM 2500 N N . LYS B 1 80 ? -9.078 27.422 -5.508 1 92.19 80 LYS B N 1
ATOM 2501 C CA . LYS B 1 80 ? -9.898 26.484 -6.285 1 92.19 80 LYS B CA 1
ATOM 2502 C C . LYS B 1 80 ? -9.094 25.859 -7.418 1 92.19 80 LYS B C 1
ATOM 2504 O O . LYS B 1 80 ? -9.648 25.188 -8.281 1 92.19 80 LYS B O 1
ATOM 2509 N N . GLN B 1 81 ? -7.859 26.156 -7.371 1 94.75 81 GLN B N 1
ATOM 2510 C CA . GLN B 1 81 ? -6.992 25.453 -8.312 1 94.75 81 GLN B CA 1
ATOM 2511 C C . GLN B 1 81 ? -6.629 24.062 -7.785 1 94.75 81 GLN B C 1
ATOM 2513 O O . GLN B 1 81 ? -6.605 23.828 -6.574 1 94.75 81 GLN B O 1
ATOM 2518 N N . ILE B 1 82 ? -6.363 23.188 -8.711 1 92.94 82 ILE B N 1
ATOM 2519 C CA . ILE B 1 82 ? -6.027 21.828 -8.352 1 92.94 82 ILE B CA 1
ATOM 2520 C C . ILE B 1 82 ? -4.523 21.703 -8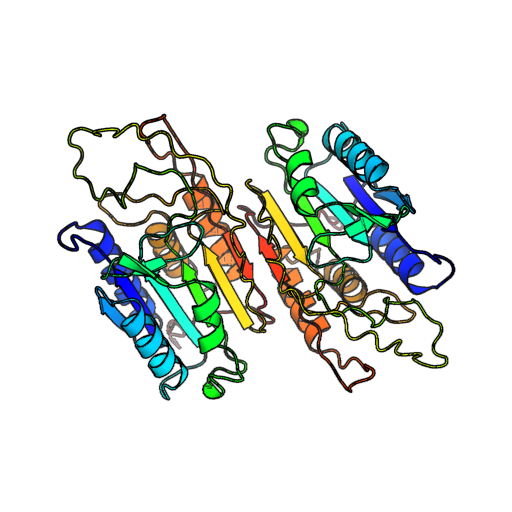.141 1 92.94 82 ILE B C 1
ATOM 2522 O O . ILE B 1 82 ? -3.732 22.125 -8.984 1 92.94 82 ILE B O 1
ATOM 2526 N N . PHE B 1 83 ? -4.117 21.203 -7.004 1 94.5 83 PHE B N 1
ATOM 2527 C CA . PHE B 1 83 ? -2.742 20.797 -6.742 1 94.5 83 PHE B CA 1
ATOM 2528 C C . PHE B 1 83 ? -2.596 19.281 -6.848 1 94.5 83 PHE B C 1
ATOM 2530 O O . PHE B 1 83 ? -3.119 18.547 -6.016 1 94.5 83 PHE B O 1
ATOM 2537 N N . GLU B 1 84 ? -1.869 18.875 -7.793 1 90.56 84 GLU B N 1
ATOM 2538 C CA . GLU B 1 84 ? -1.736 17.438 -8.023 1 90.56 84 GLU B CA 1
ATOM 2539 C C . GLU B 1 84 ? -1.027 16.766 -6.863 1 90.56 84 GLU B C 1
ATOM 2541 O O . GLU B 1 84 ? 0.068 17.172 -6.469 1 90.56 84 GLU B O 1
ATOM 2546 N N . THR B 1 85 ? -1.6 15.664 -6.414 1 88.75 85 THR B N 1
ATOM 2547 C CA . THR B 1 85 ? -1.076 14.945 -5.258 1 88.75 85 THR B CA 1
ATOM 2548 C C . THR B 1 85 ? 0.33 14.422 -5.535 1 88.75 85 THR B C 1
ATOM 2550 O O . THR B 1 85 ? 1.176 14.391 -4.637 1 88.75 85 THR B O 1
ATOM 2553 N N . ARG B 1 86 ? 0.571 14.031 -6.777 1 85.44 86 ARG B N 1
ATOM 2554 C CA . ARG B 1 86 ? 1.869 13.477 -7.145 1 85.44 86 ARG B CA 1
ATOM 2555 C C . ARG B 1 86 ? 2.984 14.492 -6.91 1 85.44 86 ARG B C 1
ATOM 2557 O O . ARG B 1 86 ? 4.121 14.117 -6.613 1 85.44 86 ARG B O 1
ATOM 2564 N N . ARG B 1 87 ? 2.686 15.781 -6.992 1 91.44 87 ARG B N 1
ATOM 2565 C CA . ARG B 1 87 ? 3.684 16.828 -6.828 1 91.44 87 ARG B CA 1
ATOM 2566 C C . ARG B 1 87 ? 4.227 16.859 -5.406 1 91.44 87 ARG B C 1
ATOM 2568 O O . ARG B 1 87 ? 5.348 17.312 -5.172 1 91.44 87 ARG B O 1
ATOM 2575 N N . VAL B 1 88 ? 3.428 16.375 -4.453 1 93.62 88 VAL B N 1
ATOM 2576 C CA . VAL B 1 88 ? 3.893 16.281 -3.074 1 93.62 88 VAL B CA 1
ATOM 2577 C C . VAL B 1 88 ? 5.184 15.469 -3.012 1 93.62 88 VAL B C 1
ATOM 2579 O O . VAL B 1 88 ? 6.164 15.898 -2.396 1 93.62 88 VAL B O 1
ATOM 2582 N N . PHE B 1 89 ? 5.223 14.469 -3.742 1 90.25 89 PHE B N 1
ATOM 2583 C CA . PHE B 1 89 ? 6.328 13.523 -3.662 1 90.25 89 PHE B CA 1
ATOM 2584 C C . PHE B 1 89 ? 7.52 14.008 -4.477 1 90.25 89 PHE B C 1
ATOM 2586 O O . PHE B 1 89 ? 8.664 13.648 -4.191 1 90.25 89 PHE B O 1
ATOM 2593 N N . GLU B 1 90 ? 7.227 14.852 -5.453 1 89.5 90 GLU B N 1
ATOM 2594 C CA . GLU B 1 90 ? 8.328 15.5 -6.168 1 89.5 90 GLU B CA 1
ATOM 2595 C C . GLU B 1 90 ? 9.141 16.391 -5.234 1 89.5 90 GLU B C 1
ATOM 2597 O O . GLU B 1 90 ? 10.367 16.438 -5.328 1 89.5 90 GLU B O 1
ATOM 2602 N N . TYR B 1 91 ? 8.477 17 -4.344 1 92.75 91 TYR B N 1
ATOM 2603 C CA . TYR B 1 91 ? 9.156 17.891 -3.412 1 92.75 91 TYR B CA 1
ATOM 2604 C C . TYR B 1 91 ? 9.938 17.109 -2.367 1 92.75 91 TYR B C 1
ATOM 2606 O O . TYR B 1 91 ? 10.961 17.562 -1.863 1 92.75 91 TYR B O 1
ATOM 2614 N N . LEU B 1 92 ? 9.492 15.898 -2.088 1 91.88 92 LEU B N 1
ATOM 2615 C CA . LEU B 1 92 ? 10.062 15.141 -0.975 1 91.88 92 LEU B CA 1
ATOM 2616 C C . LEU B 1 92 ? 11.148 14.195 -1.459 1 91.88 92 LEU B C 1
ATOM 2618 O O . LEU B 1 92 ? 11.859 13.594 -0.649 1 91.88 92 LEU B O 1
ATOM 2622 N N . LYS B 1 93 ? 11.242 14.055 -2.74 1 87.62 93 LYS B N 1
ATOM 2623 C CA . LYS B 1 93 ? 12.234 13.117 -3.262 1 87.62 93 LYS B CA 1
ATOM 2624 C C . LYS B 1 93 ? 13.656 13.578 -2.926 1 87.62 93 LYS B C 1
ATOM 2626 O O . LYS B 1 93 ? 13.922 14.773 -2.854 1 87.62 93 LYS B O 1
ATOM 2631 N N . PRO B 1 94 ? 14.57 12.625 -2.836 1 84.75 94 PRO B N 1
ATOM 2632 C CA . PRO B 1 94 ? 15.938 12.945 -2.416 1 84.75 94 PRO B CA 1
ATOM 2633 C C . PRO B 1 94 ? 16.609 13.977 -3.318 1 84.75 94 PRO B C 1
ATOM 2635 O O . PRO B 1 94 ? 17.375 14.82 -2.838 1 84.75 94 PRO B O 1
ATOM 2638 N N . ALA B 1 95 ? 16.328 13.961 -4.578 1 83.94 95 ALA B N 1
ATOM 2639 C CA . ALA B 1 95 ? 16.938 14.914 -5.508 1 83.94 95 ALA B CA 1
ATOM 2640 C C . ALA B 1 95 ? 16.562 16.344 -5.148 1 83.94 95 ALA B C 1
ATOM 2642 O O . ALA B 1 95 ? 17.375 17.266 -5.273 1 83.94 95 ALA B O 1
ATOM 2643 N N . ASN B 1 96 ? 15.352 16.547 -4.633 1 87.62 96 ASN B N 1
ATOM 2644 C CA . ASN B 1 96 ? 14.859 17.875 -4.316 1 87.62 96 ASN B CA 1
ATOM 2645 C C . ASN B 1 96 ? 14.914 18.156 -2.818 1 87.62 96 ASN B C 1
ATOM 2647 O O . ASN B 1 96 ? 14.828 19.312 -2.395 1 87.62 96 ASN B O 1
ATOM 2651 N N . ALA B 1 97 ? 15.016 17.094 -2.059 1 89.94 97 ALA B N 1
ATOM 2652 C CA . ALA B 1 97 ? 15.086 17.203 -0.604 1 89.94 97 ALA B CA 1
ATOM 2653 C C . ALA B 1 97 ? 16.156 16.281 -0.03 1 89.94 97 ALA B C 1
ATOM 2655 O O . ALA B 1 97 ? 15.852 15.312 0.657 1 89.94 97 ALA B O 1
ATOM 2656 N N . PRO B 1 98 ? 17.391 16.641 -0.207 1 87.44 98 PRO B N 1
ATOM 2657 C CA . PRO B 1 98 ? 18.484 15.75 0.214 1 87.44 98 PRO B CA 1
ATOM 2658 C C . PRO B 1 98 ? 18.469 15.477 1.717 1 87.44 98 PRO B C 1
ATOM 2660 O O . PRO B 1 98 ? 18.891 14.398 2.154 1 87.44 98 PRO B O 1
ATOM 2663 N N . ARG B 1 99 ? 18.016 16.406 2.447 1 89.25 99 ARG B N 1
ATOM 2664 C CA . ARG B 1 99 ? 17.984 16.25 3.898 1 89.25 99 ARG B CA 1
ATOM 2665 C C . ARG B 1 99 ? 16.969 15.188 4.32 1 89.25 99 ARG B C 1
ATOM 2667 O O . ARG B 1 99 ? 17.016 14.688 5.445 1 89.25 99 ARG B O 1
ATOM 2674 N N . LEU B 1 100 ? 16.094 14.883 3.449 1 91.12 100 LEU B N 1
ATOM 2675 C CA . LEU B 1 100 ? 15.07 13.891 3.754 1 91.12 100 LEU B CA 1
ATOM 2676 C C . LEU B 1 100 ? 15.469 12.516 3.232 1 91.12 100 LEU B C 1
ATOM 2678 O O . LEU B 1 100 ? 14.758 11.531 3.461 1 91.12 100 LEU B O 1
ATOM 2682 N N . ALA B 1 101 ? 16.609 12.445 2.574 1 87.06 101 ALA B N 1
ATOM 2683 C CA . ALA B 1 101 ? 17.078 11.164 2.061 1 87.06 101 ALA B CA 1
ATOM 2684 C C . ALA B 1 101 ? 17.234 10.148 3.186 1 87.06 101 ALA B C 1
ATOM 2686 O O . ALA B 1 101 ? 17.828 10.445 4.227 1 87.06 101 ALA B O 1
ATOM 2687 N N . GLY B 1 102 ? 16.641 8.984 2.982 1 86.75 102 GLY B N 1
ATOM 2688 C CA . GLY B 1 102 ? 16.75 7.906 3.951 1 86.75 102 GLY B CA 1
ATOM 2689 C C . GLY B 1 102 ? 15.812 8.055 5.129 1 86.75 102 GLY B C 1
ATOM 2690 O O . GLY B 1 102 ? 15.766 7.191 6.008 1 86.75 102 GLY B O 1
ATOM 2691 N N . LYS B 1 103 ? 15.078 9.195 5.117 1 92.31 103 LYS B N 1
ATOM 2692 C CA . LYS B 1 103 ? 14.133 9.414 6.207 1 92.31 103 LYS B CA 1
ATOM 2693 C C . LYS B 1 103 ? 12.711 9.039 5.781 1 92.31 103 LYS B C 1
ATOM 2695 O O . LYS B 1 103 ? 12.266 9.414 4.695 1 92.31 103 LYS B O 1
ATOM 2700 N N . PRO B 1 104 ? 12.008 8.273 6.676 1 95.44 104 PRO B N 1
ATOM 2701 C CA . PRO B 1 104 ? 10.617 7.941 6.348 1 95.44 104 PRO B CA 1
ATOM 2702 C C . PRO B 1 104 ? 9.742 9.18 6.188 1 95.44 104 PRO B C 1
ATOM 2704 O O . PRO B 1 104 ? 9.805 10.102 7.008 1 95.44 104 PRO B O 1
ATOM 2707 N N . LYS B 1 105 ? 9.102 9.258 5.117 1 96.12 105 LYS B N 1
ATOM 2708 C CA . LYS B 1 105 ? 8.07 10.25 4.863 1 96.12 105 LYS B CA 1
ATOM 2709 C C . LYS B 1 105 ? 6.676 9.648 5 1 96.12 105 LYS B C 1
ATOM 2711 O O . LYS B 1 105 ? 6.285 8.789 4.207 1 96.12 105 LYS B O 1
ATOM 2716 N N . LEU B 1 106 ? 5.914 10.031 5.98 1 97.62 106 LEU B N 1
ATOM 2717 C CA . LEU B 1 106 ? 4.562 9.555 6.246 1 97.62 106 LEU B CA 1
ATOM 2718 C C . LEU B 1 106 ? 3.527 10.578 5.797 1 97.62 106 LEU B C 1
ATOM 2720 O O . LEU B 1 106 ? 3.439 11.672 6.363 1 97.62 106 LEU B O 1
ATOM 2724 N N . VAL B 1 107 ? 2.744 10.227 4.785 1 97.06 107 VAL B N 1
ATOM 2725 C CA . VAL B 1 107 ? 1.834 11.188 4.176 1 97.06 107 VAL B CA 1
ATOM 2726 C C . VAL B 1 107 ? 0.396 10.688 4.301 1 97.06 107 VAL B C 1
ATOM 2728 O O . VAL B 1 107 ? 0.086 9.562 3.908 1 97.06 107 VAL B O 1
ATOM 2731 N N . PHE B 1 108 ? -0.456 11.508 4.828 1 97.56 108 PHE B N 1
ATOM 2732 C CA . PHE B 1 108 ? -1.862 11.18 5.031 1 97.56 108 PHE B CA 1
ATOM 2733 C C . PHE B 1 108 ? -2.756 12.109 4.215 1 97.56 108 PHE B C 1
ATOM 2735 O O . PHE B 1 108 ? -2.736 13.328 4.402 1 97.56 108 PHE B O 1
ATOM 2742 N N . PHE B 1 109 ? -3.529 11.523 3.314 1 94.69 109 PHE B N 1
ATOM 2743 C CA . PHE B 1 109 ? -4.465 12.273 2.479 1 94.69 109 PHE B CA 1
ATOM 2744 C C . PHE B 1 109 ? -5.898 12.047 2.943 1 94.69 109 PHE B C 1
ATOM 2746 O O . PHE B 1 109 ? -6.383 10.914 2.955 1 94.69 109 PHE B O 1
ATOM 2753 N N . GLU B 1 110 ? -6.578 13.062 3.24 1 91.19 110 GLU B N 1
ATOM 2754 C CA . GLU B 1 110 ? -7.945 12.961 3.742 1 91.19 110 GLU B CA 1
ATOM 2755 C C . GLU B 1 110 ? -8.953 13.367 2.674 1 91.19 110 GLU B C 1
ATOM 2757 O O . GLU B 1 110 ? -10.148 13.469 2.953 1 91.19 110 GLU B O 1
ATOM 2762 N N . GLN B 1 111 ? -8.586 13.477 1.484 1 79.69 111 GLN B N 1
ATOM 2763 C CA . GLN B 1 111 ? -9.453 13.992 0.421 1 79.69 111 GLN B CA 1
ATOM 2764 C C . GLN B 1 111 ? -10.352 12.891 -0.127 1 79.69 111 GLN B C 1
ATOM 2766 O O . GLN B 1 111 ? -10.008 11.711 -0.079 1 79.69 111 GLN B O 1
ATOM 2771 N N . CYS B 1 112 ? -11.422 13.344 -0.625 1 69.88 112 CYS B N 1
ATOM 2772 C CA . CYS B 1 112 ? -12.242 12.469 -1.45 1 69.88 112 CYS B CA 1
ATOM 2773 C C . CYS B 1 112 ? -11.562 12.172 -2.781 1 69.88 112 CYS B C 1
ATOM 2775 O O . CYS B 1 112 ? -10.695 12.938 -3.223 1 69.88 112 CYS B O 1
ATOM 2777 N N . ARG B 1 113 ? -11.797 11.016 -3.354 1 65.81 113 ARG B N 1
ATOM 2778 C CA . ARG B 1 113 ? -11.141 10.625 -4.594 1 65.81 113 ARG B CA 1
ATOM 2779 C C . ARG B 1 113 ? -12.156 10.273 -5.672 1 65.81 113 ARG B C 1
ATOM 2781 O O . ARG B 1 113 ? -11.836 9.57 -6.629 1 65.81 113 ARG B O 1
ATOM 2788 N N . GLY B 1 114 ? -13.406 10.492 -5.457 1 61.44 114 GLY B N 1
ATOM 2789 C CA . GLY B 1 114 ? -14.469 10.195 -6.406 1 61.44 114 GLY B CA 1
ATOM 2790 C C . GLY B 1 114 ? -14.758 11.344 -7.355 1 61.44 114 GLY B C 1
ATOM 2791 O O . GLY B 1 114 ? -14.211 12.438 -7.199 1 61.44 114 GLY B O 1
ATOM 2792 N N . THR B 1 115 ? -15.023 11 -8.805 1 47.53 115 THR B N 1
ATOM 2793 C CA . THR B 1 115 ? -15.484 12.008 -9.758 1 47.53 115 THR B CA 1
ATOM 2794 C C . THR B 1 115 ? -16.875 12.508 -9.383 1 47.53 115 THR B C 1
ATOM 2796 O O . THR B 1 115 ? -17.578 13.102 -10.211 1 47.53 115 THR B O 1
ATOM 2799 N N . GLY B 1 116 ? -17.719 11.852 -8.758 1 37.56 116 GLY B N 1
ATOM 2800 C CA . GLY B 1 116 ? -19.047 12.445 -8.844 1 37.56 116 GLY B CA 1
ATOM 2801 C C . GLY B 1 116 ? -19.031 13.961 -8.781 1 37.56 116 GLY B C 1
ATOM 2802 O O . GLY B 1 116 ? -18.141 14.555 -8.172 1 37.56 116 GLY B O 1
ATOM 2803 N N . SER B 1 117 ? -19.641 14.695 -9.992 1 32.56 117 SER B N 1
ATOM 2804 C CA . SER B 1 117 ? -20.031 16.094 -9.922 1 32.56 117 SER B CA 1
ATOM 2805 C C . SER B 1 117 ? -20.266 16.531 -8.484 1 32.56 117 SER B C 1
ATOM 2807 O O . SER B 1 117 ? -19.734 17.562 -8.047 1 32.56 117 SER B O 1
ATOM 2809 N N . GLU B 1 118 ? -21.641 16.484 -8.109 1 28.25 118 GLU B N 1
ATOM 2810 C CA . GLU B 1 118 ? -22.438 17.234 -7.145 1 28.25 118 GLU B CA 1
ATOM 2811 C C . GLU B 1 118 ? -21.969 16.969 -5.715 1 28.25 118 GLU B C 1
ATOM 2813 O O . GLU B 1 118 ? -22.391 17.656 -4.781 1 28.25 118 GLU B O 1
ATOM 2818 N N . THR B 1 119 ? -22.047 15.68 -5.406 1 26.2 119 THR B N 1
ATOM 2819 C CA . THR B 1 119 ? -22.422 15.68 -3.998 1 26.2 119 THR B CA 1
ATOM 2820 C C . THR B 1 119 ? -21.359 16.375 -3.154 1 26.2 119 THR B C 1
ATOM 2822 O O . THR B 1 119 ? -20.219 16.562 -3.607 1 26.2 119 THR B O 1
ATOM 2825 N N . GLY B 1 120 ? -21.516 16 -1.801 1 24.64 120 GLY B N 1
ATOM 2826 C CA . GLY B 1 120 ? -21.297 16.688 -0.537 1 24.64 120 GLY B CA 1
ATOM 2827 C C . GLY B 1 120 ? -19.828 16.891 -0.211 1 24.64 120 GLY B C 1
ATOM 2828 O O . GLY B 1 120 ? -19 16.016 -0.49 1 24.64 120 GLY B O 1
ATOM 2829 N N . TYR B 1 121 ? -19.234 17.953 -0.571 1 27 121 TYR B N 1
ATOM 2830 C CA . TYR B 1 121 ? -18.328 18.562 0.39 1 27 121 TYR B CA 1
ATOM 2831 C C . TYR B 1 121 ? -18.453 17.891 1.757 1 27 121 TYR B C 1
ATOM 2833 O O . TYR B 1 121 ? -19.547 17.547 2.189 1 27 121 TYR B O 1
ATOM 2841 N N . VAL B 1 122 ? -17.656 17.016 2.086 1 29.55 122 VAL B N 1
ATOM 2842 C CA . VAL B 1 122 ? -17.766 17.062 3.539 1 29.55 122 VAL B CA 1
ATOM 2843 C C . VAL B 1 122 ? -17.922 18.5 4.008 1 29.55 122 VAL B C 1
ATOM 2845 O O . VAL B 1 122 ? -16.953 19.281 3.957 1 29.55 122 VAL B O 1
ATOM 2848 N N . ILE B 1 123 ? -18.953 19.25 3.438 1 28.48 123 ILE B N 1
ATOM 2849 C CA . ILE B 1 123 ? -19.516 20.328 4.242 1 28.48 123 ILE B CA 1
ATOM 2850 C C . ILE B 1 123 ? -19.609 19.875 5.703 1 28.48 123 ILE B C 1
ATOM 2852 O O . ILE B 1 123 ? -20.281 18.906 6.02 1 28.48 123 ILE B O 1
ATOM 2856 N N . ILE B 1 124 ? -18.594 20.094 6.34 1 27.48 124 ILE B N 1
ATOM 2857 C CA . ILE B 1 124 ? -18.781 20.172 7.781 1 27.48 124 ILE B CA 1
ATOM 2858 C C . ILE B 1 124 ? -20.156 20.781 8.078 1 27.48 124 ILE B C 1
ATOM 2860 O O . ILE B 1 124 ? -20.312 22 8.125 1 27.48 124 ILE B O 1
ATOM 2864 N N . GLN B 1 125 ? -21.297 20.578 7.109 1 26.73 125 GLN B N 1
ATOM 2865 C CA . GLN B 1 125 ? -22.547 21.156 7.602 1 26.73 125 GLN B CA 1
ATOM 2866 C C . GLN B 1 125 ? -22.875 20.625 8.992 1 26.73 125 GLN B C 1
ATOM 2868 O O . GLN B 1 125 ? -22.562 19.484 9.32 1 26.73 125 GLN B O 1
ATOM 2873 N N . ASP B 1 126 ? -23.203 21.562 9.852 1 24.88 126 ASP B N 1
ATOM 2874 C CA . ASP B 1 126 ? -24.125 21.297 10.961 1 24.88 126 ASP B CA 1
ATOM 2875 C C . ASP B 1 126 ? -25.203 20.312 10.555 1 24.88 126 ASP B C 1
ATOM 2877 O O . ASP B 1 126 ? -25.609 20.266 9.391 1 24.88 126 ASP B O 1
ATOM 2881 N N . THR B 1 127 ? -25.516 19.25 11.18 1 26.09 127 THR B N 1
ATOM 2882 C CA . THR B 1 127 ? -26.641 18.344 11.062 1 26.09 127 THR B CA 1
ATOM 2883 C C . THR B 1 127 ? -27.844 19.062 10.43 1 26.09 127 THR B C 1
ATOM 2885 O O . THR B 1 127 ? -28.953 18.531 10.445 1 26.09 127 THR B O 1
ATOM 2888 N N . LYS B 1 128 ? -28.172 20.344 10.062 1 26.09 128 LYS B N 1
ATOM 2889 C CA . LYS B 1 128 ? -29.531 20.234 9.539 1 26.09 128 LYS B CA 1
ATOM 2890 C C . LYS B 1 128 ? -29.562 19.5 8.211 1 26.09 128 LYS B C 1
ATOM 2892 O O . LYS B 1 128 ? -30.062 18.375 8.133 1 26.09 128 LYS B O 1
ATOM 2897 N N . LYS B 1 129 ? -30.328 19.984 7.102 1 25.89 129 LYS B N 1
ATOM 2898 C CA . LYS B 1 129 ? -30.859 19.297 5.93 1 25.89 129 LYS B CA 1
ATOM 2899 C C . LYS B 1 129 ? -29.75 18.969 4.934 1 25.89 129 LYS B C 1
ATOM 2901 O O . LYS B 1 129 ? -28.922 19.828 4.617 1 25.89 129 LYS B O 1
ATOM 2906 N N . ALA B 1 130 ? -29.406 17.75 4.73 1 26.77 130 ALA B N 1
ATOM 2907 C CA . ALA B 1 130 ? -28.594 17.094 3.715 1 26.77 130 ALA B CA 1
ATOM 2908 C C . ALA B 1 130 ? -28.828 17.703 2.338 1 26.77 130 ALA B C 1
ATOM 2910 O O . ALA B 1 130 ? -29.844 17.453 1.703 1 26.77 130 ALA B O 1
ATOM 2911 N N . VAL B 1 131 ? -28.672 18.984 2.043 1 21.53 131 VAL B N 1
ATOM 2912 C CA . VAL B 1 131 ? -29.031 19.375 0.684 1 21.53 131 VAL B CA 1
ATOM 2913 C C . VAL B 1 131 ? -28.062 18.734 -0.311 1 21.53 131 VAL B C 1
ATOM 2915 O O . VAL B 1 131 ? -26.844 18.953 -0.239 1 21.53 131 VAL B O 1
ATOM 2918 N N . ARG B 1 132 ? -28.359 17.594 -0.897 1 24.88 132 ARG B N 1
ATOM 2919 C CA . ARG B 1 132 ? -27.781 16.797 -1.974 1 24.88 132 ARG B CA 1
ATOM 2920 C C . ARG B 1 132 ? -27.75 17.594 -3.281 1 24.88 132 ARG B C 1
ATOM 2922 O O . ARG B 1 132 ? -28.797 17.953 -3.814 1 24.88 132 ARG B O 1
ATOM 2929 N N . ARG B 1 133 ? -26.906 18.641 -3.461 1 23.84 133 ARG B N 1
ATOM 2930 C CA . ARG B 1 133 ? -27 19.141 -4.832 1 23.84 133 ARG B CA 1
ATOM 2931 C C . ARG B 1 133 ? -26.594 18.062 -5.828 1 23.84 133 ARG B C 1
ATOM 2933 O O . ARG B 1 133 ? -25.594 17.359 -5.625 1 23.84 133 ARG B O 1
ATOM 2940 N N . SER B 1 134 ? -27.453 17.484 -6.746 1 23.19 134 SER B N 1
ATOM 2941 C CA . SER B 1 134 ? -27.625 16.469 -7.777 1 23.19 134 SER B CA 1
ATOM 2942 C C . SER B 1 134 ? -26.734 16.734 -8.984 1 23.19 134 SER B C 1
ATOM 2944 O O . SER B 1 134 ? -26.812 16.031 -9.992 1 23.19 134 SER B O 1
ATOM 2946 N N . GLY B 1 135 ? -25.719 17.609 -9.102 1 23.58 135 GLY B N 1
ATOM 2947 C CA . GLY B 1 135 ? -25.391 17.781 -10.508 1 23.58 135 GLY B CA 1
ATOM 2948 C C . GLY B 1 135 ? -24.812 16.531 -11.148 1 23.58 135 GLY B C 1
ATOM 2949 O O . GLY B 1 135 ? -24.188 15.703 -10.469 1 23.58 135 GLY B O 1
ATOM 2950 N N . ARG B 1 136 ? -25.359 15.945 -12.273 1 22.25 136 ARG B N 1
ATOM 2951 C CA . ARG B 1 136 ? -25.078 14.883 -13.234 1 22.25 136 ARG B CA 1
ATOM 2952 C C . ARG B 1 136 ? -23.703 15.086 -13.859 1 22.25 136 ARG B C 1
ATOM 2954 O O . ARG B 1 136 ? -23.562 15.812 -14.844 1 22.25 136 ARG B O 1
ATOM 2961 N N . ALA B 1 137 ? -22.688 15.508 -13.211 1 25.86 137 ALA B N 1
ATOM 2962 C CA . ALA B 1 137 ? -21.531 15.711 -14.102 1 25.86 137 ALA B CA 1
ATOM 2963 C C . ALA B 1 137 ? -21.125 14.398 -14.766 1 25.86 137 ALA B C 1
ATOM 2965 O O . ALA B 1 137 ? -21.25 13.328 -14.172 1 25.86 137 ALA B O 1
ATOM 2966 N N . HIS B 1 138 ? -21 14.391 -16.062 1 24.64 138 HIS B N 1
ATOM 2967 C CA . HIS B 1 138 ? -20.453 13.445 -17.031 1 24.64 138 HIS B CA 1
ATOM 2968 C C . HIS B 1 138 ? -19.141 12.852 -16.531 1 24.64 138 HIS B C 1
ATOM 2970 O O . HIS B 1 138 ? -18.266 13.57 -16.047 1 24.64 138 HIS B O 1
ATOM 2976 N N . GLU B 1 139 ? -19.156 11.648 -16.094 1 27.08 139 GLU B N 1
ATOM 2977 C CA . GLU B 1 139 ? -18.219 10.68 -15.531 1 27.08 139 GLU B CA 1
ATOM 2978 C C . GLU B 1 139 ? -16.953 10.578 -16.391 1 27.08 139 GLU B C 1
ATOM 2980 O O . GLU B 1 139 ? -16.938 9.852 -17.375 1 27.08 139 GLU B O 1
ATOM 2985 N N . SER B 1 140 ? -16.453 11.766 -16.781 1 25.03 140 SER B N 1
ATOM 2986 C CA . SER B 1 140 ? -15.219 11.406 -17.469 1 25.03 140 SER B CA 1
ATOM 2987 C C . SER B 1 140 ? -14.266 10.672 -16.531 1 25.03 140 SER B C 1
ATOM 2989 O O . SER B 1 140 ? -14 11.125 -15.414 1 25.03 140 SER B O 1
ATOM 2991 N N . ALA B 1 141 ? -14.297 9.398 -16.516 1 27.58 141 ALA B N 1
ATOM 2992 C CA . ALA B 1 141 ? -13.375 8.461 -15.875 1 27.58 141 ALA B CA 1
ATOM 2993 C C . ALA B 1 141 ? -11.93 8.953 -15.992 1 27.58 141 ALA B C 1
ATOM 2995 O O . ALA B 1 141 ? -11.281 8.742 -17.016 1 27.58 141 ALA B O 1
ATOM 2996 N N . GLY B 1 142 ? -11.695 10.18 -15.594 1 27.05 142 GLY B N 1
ATOM 2997 C CA . GLY B 1 142 ? -10.281 10.5 -15.641 1 27.05 142 GLY B CA 1
ATOM 2998 C C . GLY B 1 142 ? -9.43 9.555 -14.812 1 27.05 142 GLY B C 1
ATOM 2999 O O . GLY B 1 142 ? -9.898 9.008 -13.805 1 27.05 142 GLY B O 1
ATOM 3000 N N . LYS B 1 143 ? -8.391 8.961 -15.398 1 31.05 143 LYS B N 1
ATOM 3001 C CA . LYS B 1 143 ? -7.316 8.07 -14.961 1 31.05 143 LYS B CA 1
ATOM 3002 C C . LYS B 1 143 ? -6.664 8.594 -13.68 1 31.05 143 LYS B C 1
ATOM 3004 O O . LYS B 1 143 ? -6.094 9.688 -13.672 1 31.05 143 LYS B O 1
ATOM 3009 N N . ALA B 1 144 ? -7.332 8.367 -12.633 1 32.22 144 ALA B N 1
ATOM 3010 C CA . ALA B 1 144 ? -6.723 8.812 -11.383 1 32.22 144 ALA B CA 1
ATOM 3011 C C . ALA B 1 144 ? -5.23 8.492 -11.352 1 32.22 144 ALA B C 1
ATOM 3013 O O . ALA B 1 144 ? -4.832 7.34 -11.57 1 32.22 144 ALA B O 1
ATOM 3014 N N . PRO B 1 145 ? -4.383 9.539 -11.602 1 30.48 145 PRO B N 1
ATOM 3015 C CA . PRO B 1 145 ? -2.939 9.312 -11.477 1 30.48 145 PRO B CA 1
ATOM 3016 C C . PRO B 1 145 ? -2.545 8.75 -10.117 1 30.48 145 PRO B C 1
ATOM 3018 O O . PRO B 1 145 ? -2.865 9.336 -9.078 1 30.48 145 PRO B O 1
ATOM 3021 N N . THR B 1 146 ? -2.771 7.543 -9.922 1 37.47 146 THR B N 1
ATOM 3022 C CA . THR B 1 146 ? -2.205 7.039 -8.68 1 37.47 146 THR B CA 1
ATOM 3023 C C . THR B 1 146 ? -0.705 7.312 -8.617 1 37.47 146 THR B C 1
ATOM 3025 O O . THR B 1 146 ? 0.065 6.758 -9.406 1 37.47 146 THR B O 1
ATOM 3028 N N . THR B 1 147 ? -0.32 8.539 -8.398 1 36.69 147 THR B N 1
ATOM 3029 C CA . THR B 1 147 ? 1.073 8.961 -8.32 1 36.69 147 THR B CA 1
ATOM 3030 C C . THR B 1 147 ? 1.802 8.219 -7.199 1 36.69 147 THR B C 1
ATOM 3032 O O . THR B 1 147 ? 1.506 8.422 -6.02 1 36.69 147 THR B O 1
ATOM 3035 N N . ILE B 1 148 ? 2.127 6.969 -7.414 1 45.38 148 ILE B N 1
ATOM 3036 C CA . ILE B 1 148 ? 2.99 6.211 -6.516 1 45.38 148 ILE B CA 1
ATOM 3037 C C . ILE B 1 148 ? 4.391 6.816 -6.512 1 45.38 148 ILE B C 1
ATOM 3039 O O . ILE B 1 148 ? 4.957 7.102 -7.57 1 45.38 148 ILE B O 1
ATOM 3043 N N . PRO B 1 149 ? 4.773 7.281 -5.32 1 51.28 149 PRO B N 1
ATOM 3044 C CA . PRO B 1 149 ? 6.086 7.914 -5.152 1 51.28 149 PRO B CA 1
ATOM 3045 C C . PRO B 1 149 ? 7.215 7.102 -5.777 1 51.28 149 PRO B C 1
ATOM 3047 O O . PRO B 1 149 ? 7.16 5.867 -5.789 1 51.28 149 PRO B O 1
ATOM 3050 N N . LYS B 1 150 ? 8.039 7.695 -6.602 1 56.97 150 LYS B N 1
ATOM 3051 C CA . LYS B 1 150 ? 9.219 7.16 -7.273 1 56.97 150 LYS B CA 1
ATOM 3052 C C . LYS B 1 150 ? 10.367 6.949 -6.289 1 56.97 150 LYS B C 1
ATOM 3054 O O . LYS B 1 150 ? 11.539 7.023 -6.664 1 56.97 150 LYS B O 1
ATOM 3059 N N . PHE B 1 151 ? 9.992 6.859 -4.938 1 68.06 151 PHE B N 1
ATOM 3060 C CA . PHE B 1 151 ? 11.195 6.746 -4.117 1 68.06 151 PHE B CA 1
ATOM 3061 C C . PHE B 1 151 ? 10.922 5.895 -2.881 1 68.06 151 PHE B C 1
ATOM 3063 O O . PHE B 1 151 ? 9.773 5.531 -2.609 1 68.06 151 PHE B O 1
ATOM 3070 N N . SER B 1 152 ? 12.023 5.547 -2.197 1 77.62 152 SER B N 1
ATOM 3071 C CA . SER B 1 152 ? 12.062 4.668 -1.033 1 77.62 152 SER B CA 1
ATOM 3072 C C . SER B 1 152 ? 11.648 5.41 0.234 1 77.62 152 SER B C 1
ATOM 3074 O O . SER B 1 152 ? 11.609 6.645 0.252 1 77.62 152 SER B O 1
ATOM 3076 N N . ASP B 1 153 ? 11.148 4.75 1.256 1 90.12 153 ASP B N 1
ATOM 3077 C CA . ASP B 1 153 ? 10.875 5.168 2.627 1 90.12 153 ASP B CA 1
ATOM 3078 C C . ASP B 1 153 ? 9.648 6.074 2.689 1 90.12 153 ASP B C 1
ATOM 3080 O O . ASP B 1 153 ? 9.672 7.117 3.35 1 90.12 153 ASP B O 1
ATOM 3084 N N . VAL B 1 154 ? 8.695 5.758 1.924 1 95.31 154 VAL B N 1
ATOM 3085 C CA . VAL B 1 154 ? 7.449 6.516 1.928 1 95.31 154 VAL B CA 1
ATOM 3086 C C . VAL B 1 154 ? 6.297 5.613 2.355 1 95.31 154 VAL B C 1
ATOM 3088 O O . VAL B 1 154 ? 6.219 4.457 1.937 1 95.31 154 VAL B O 1
ATOM 3091 N N . LEU B 1 155 ? 5.461 6.141 3.191 1 97.19 155 LEU B N 1
ATOM 3092 C CA . LEU B 1 155 ? 4.164 5.543 3.5 1 97.19 155 LEU B CA 1
ATOM 3093 C C . LEU B 1 155 ? 3.037 6.535 3.246 1 97.19 155 LEU B C 1
ATOM 3095 O O . LEU B 1 155 ? 3.076 7.668 3.734 1 97.19 155 LEU B O 1
ATOM 3099 N N . ILE B 1 156 ? 2.111 6.109 2.453 1 96.31 156 ILE B N 1
ATOM 3100 C CA . ILE B 1 156 ? 0.95 6.926 2.115 1 96.31 156 ILE B CA 1
ATOM 3101 C C . ILE B 1 156 ? -0.317 6.27 2.66 1 96.31 156 ILE B C 1
ATOM 3103 O O . ILE B 1 156 ? -0.563 5.086 2.422 1 96.31 156 ILE B O 1
ATOM 3107 N N . SER B 1 157 ? -1.046 6.98 3.393 1 96.81 157 SER B N 1
ATOM 3108 C CA . SER B 1 157 ? -2.375 6.543 3.809 1 96.81 157 SER B CA 1
ATOM 3109 C C . SER B 1 157 ? -3.459 7.461 3.254 1 96.81 157 SER B C 1
ATOM 3111 O O . SER B 1 157 ? -3.475 8.656 3.547 1 96.81 157 SER B O 1
ATOM 3113 N N . HIS B 1 158 ? -4.289 6.914 2.482 1 94.44 158 HIS B N 1
ATOM 3114 C CA . HIS B 1 158 ? -5.465 7.617 1.979 1 94.44 158 HIS B CA 1
ATOM 3115 C C . HIS B 1 158 ? -6.691 7.312 2.828 1 94.44 158 HIS B C 1
ATOM 3117 O O . HIS B 1 158 ? -6.906 6.164 3.23 1 94.44 158 HIS B O 1
ATOM 3123 N N . ALA B 1 159 ? -7.465 8.312 3.006 1 94.94 159 ALA B N 1
ATOM 3124 C CA . ALA B 1 159 ? -8.656 8.148 3.832 1 94.94 159 ALA B CA 1
ATOM 3125 C C . ALA B 1 159 ? -9.656 7.203 3.168 1 94.94 159 ALA B C 1
ATOM 3127 O O . ALA B 1 159 ? -10.516 6.625 3.84 1 94.94 159 ALA B O 1
ATOM 3128 N N . THR B 1 160 ? -9.602 7.07 1.883 1 91.5 160 THR B N 1
ATOM 3129 C CA . THR B 1 160 ? -10.516 6.211 1.142 1 91.5 160 THR B CA 1
ATOM 3130 C C . THR B 1 160 ? -9.844 5.664 -0.116 1 91.5 160 THR B C 1
ATOM 3132 O O . THR B 1 160 ? -8.75 6.109 -0.488 1 91.5 160 THR B O 1
ATOM 3135 N N . MET B 1 161 ? -10.461 4.742 -0.726 1 87.19 161 MET B N 1
ATOM 3136 C CA . MET B 1 161 ? -9.992 4.168 -1.984 1 87.19 161 MET B CA 1
ATOM 3137 C C . MET B 1 161 ? -10.273 5.109 -3.15 1 87.19 161 MET B C 1
ATOM 3139 O O . MET B 1 161 ? -11.148 5.973 -3.059 1 87.19 161 MET B O 1
ATOM 3143 N N . PRO B 1 162 ? -9.531 4.918 -4.277 1 82.06 162 PRO B N 1
ATOM 3144 C CA . PRO B 1 162 ? -9.836 5.727 -5.461 1 82.06 162 PRO B CA 1
ATOM 3145 C C . PRO B 1 162 ? -11.297 5.594 -5.902 1 82.06 162 PRO B C 1
ATOM 3147 O O . PRO B 1 162 ? -11.836 4.488 -5.926 1 82.06 162 PRO B O 1
ATOM 3150 N N . GLY B 1 163 ? -11.938 6.723 -6.176 1 79.19 163 GLY B N 1
ATOM 3151 C CA . GLY B 1 163 ? -13.305 6.727 -6.672 1 79.19 163 GLY B CA 1
ATOM 3152 C C . GLY B 1 163 ? -14.344 6.797 -5.566 1 79.19 163 GLY B C 1
ATOM 3153 O O . GLY B 1 163 ? -15.547 6.848 -5.84 1 79.19 163 GLY B O 1
ATOM 3154 N N . TYR B 1 164 ? -13.859 6.824 -4.336 1 83.88 164 TYR B N 1
ATOM 3155 C CA . TYR B 1 164 ? -14.789 6.797 -3.211 1 83.88 164 TYR B CA 1
ATOM 3156 C C . TYR B 1 164 ? -14.656 8.062 -2.371 1 83.88 164 TYR B C 1
ATOM 3158 O O . TYR B 1 164 ? -13.703 8.828 -2.529 1 83.88 164 TYR B O 1
ATOM 3166 N N . TYR B 1 165 ? -15.57 8.227 -1.498 1 84 165 TYR B N 1
ATOM 3167 C CA . TYR B 1 165 ? -15.625 9.422 -0.661 1 84 165 TYR B CA 1
ATOM 3168 C C . TYR B 1 165 ? -15 9.156 0.707 1 84 165 TYR B C 1
ATOM 3170 O O . TYR B 1 165 ? -15 8.023 1.187 1 84 165 TYR B O 1
ATOM 3178 N N . ALA B 1 166 ? -14.453 10.203 1.214 1 90.69 166 ALA B N 1
ATOM 3179 C CA . ALA B 1 166 ? -14.062 10.227 2.621 1 90.69 166 ALA B CA 1
ATOM 3180 C C . ALA B 1 166 ? -15.094 10.977 3.463 1 90.69 166 ALA B C 1
ATOM 3182 O O . ALA B 1 166 ? -15.562 12.047 3.072 1 90.69 166 ALA B O 1
ATOM 3183 N N . TYR B 1 167 ? -15.422 10.453 4.625 1 90.25 167 TYR B N 1
ATOM 3184 C CA . TYR B 1 167 ? -16.531 10.977 5.414 1 90.25 167 TYR B CA 1
ATOM 3185 C C . TYR B 1 167 ? -16.031 11.539 6.742 1 90.25 167 TYR B C 1
ATOM 3187 O O . TYR B 1 167 ? -14.914 11.266 7.16 1 90.25 167 TYR B O 1
ATOM 3195 N N . ALA B 1 168 ? -16.906 12.344 7.277 1 90.88 168 ALA B N 1
ATOM 3196 C CA . ALA B 1 168 ? -16.641 12.984 8.562 1 90.88 168 ALA B CA 1
ATOM 3197 C C . ALA B 1 168 ? -17.938 13.227 9.336 1 90.88 168 ALA B C 1
ATOM 3199 O O . ALA B 1 168 ? -19.031 13.055 8.797 1 90.88 168 ALA B O 1
ATOM 3200 N N . ASN B 1 169 ? -17.781 13.492 10.562 1 90 169 ASN B N 1
ATOM 3201 C CA . ASN B 1 169 ? -18.859 13.977 11.406 1 90 169 ASN B CA 1
ATOM 3202 C C . ASN B 1 169 ? -18.438 15.188 12.227 1 90 169 ASN B C 1
ATOM 3204 O O . ASN B 1 169 ? -17.453 15.844 11.914 1 90 169 ASN B O 1
ATOM 3208 N N . GLY B 1 170 ? -19.219 15.648 13.148 1 88.56 170 GLY B N 1
ATOM 3209 C CA . GLY B 1 170 ? -18.938 16.828 13.961 1 88.56 170 GLY B CA 1
ATOM 3210 C C . GLY B 1 170 ? -17.594 16.75 14.68 1 88.56 170 GLY B C 1
ATOM 3211 O O . GLY B 1 170 ? -17.031 17.766 15.062 1 88.56 170 GLY B O 1
ATOM 3212 N N . ASP B 1 171 ? -17.047 15.508 14.828 1 92.88 171 ASP B N 1
ATOM 3213 C CA . ASP B 1 171 ? -15.789 15.312 15.547 1 92.88 171 ASP B CA 1
ATOM 3214 C C . ASP B 1 171 ? -14.602 15.258 14.586 1 92.88 171 ASP B C 1
ATOM 3216 O O . ASP B 1 171 ? -13.453 15.133 15.008 1 92.88 171 ASP B O 1
ATOM 3220 N N . GLY B 1 172 ? -14.922 15.383 13.289 1 94.06 172 GLY B N 1
ATOM 3221 C CA . GLY B 1 172 ? -13.844 15.375 12.305 1 94.06 172 GLY B CA 1
ATOM 3222 C C . GLY B 1 172 ? -13.93 14.219 11.336 1 94.06 172 GLY B C 1
ATOM 3223 O O . GLY B 1 172 ? -14.961 13.547 11.25 1 94.06 172 GLY B O 1
ATOM 3224 N N . ALA B 1 173 ? -12.914 14.094 10.531 1 94.81 173 ALA B N 1
ATOM 3225 C CA . ALA B 1 173 ? -12.836 13.008 9.562 1 94.81 173 ALA B CA 1
ATOM 3226 C C . ALA B 1 173 ? -12.719 11.656 10.258 1 94.81 173 ALA B C 1
ATOM 3228 O O . ALA B 1 173 ? -11.93 11.5 11.188 1 94.81 173 ALA B O 1
ATOM 3229 N N . TYR B 1 174 ? -13.492 10.664 9.805 1 96.06 174 TYR B N 1
ATOM 3230 C CA . TYR B 1 174 ? -13.477 9.352 10.43 1 96.06 174 TYR B CA 1
ATOM 3231 C C . TYR B 1 174 ? -12.078 8.742 10.398 1 96.06 174 TYR B C 1
ATOM 3233 O O . TYR B 1 174 ? -11.641 8.117 11.367 1 96.06 174 TYR B O 1
ATOM 3241 N N . HIS B 1 175 ? -11.398 8.961 9.328 1 97.69 175 HIS B N 1
ATOM 3242 C CA . HIS B 1 175 ? -10.047 8.438 9.195 1 97.69 175 HIS B CA 1
ATOM 3243 C C . HIS B 1 175 ? -9.109 9.055 10.234 1 97.69 175 HIS B C 1
ATOM 3245 O O . HIS B 1 175 ? -8.383 8.336 10.922 1 97.69 175 HIS B O 1
ATOM 3251 N N . ILE B 1 176 ? -9.109 10.336 10.422 1 98 176 ILE B N 1
ATOM 3252 C CA . ILE B 1 176 ? -8.234 11.023 11.359 1 98 176 ILE B CA 1
ATOM 3253 C C . ILE B 1 176 ? -8.594 10.617 12.789 1 98 176 ILE B C 1
ATOM 3255 O O . ILE B 1 176 ? -7.703 10.352 13.602 1 98 176 ILE B O 1
ATOM 3259 N N . GLN B 1 177 ? -9.93 10.602 13.102 1 97.94 177 GLN B N 1
ATOM 3260 C CA . GLN B 1 177 ? -10.359 10.188 14.43 1 97.94 177 GLN B CA 1
ATOM 3261 C C . GLN B 1 177 ? -9.773 8.836 14.812 1 97.94 177 GLN B C 1
ATOM 3263 O O . GLN B 1 177 ? -9.188 8.68 15.883 1 97.94 177 GLN B O 1
ATOM 3268 N N . ASN B 1 178 ? -9.852 7.938 13.898 1 98.56 178 ASN B N 1
ATOM 3269 C CA . ASN B 1 178 ? -9.43 6.578 14.203 1 98.56 178 ASN B CA 1
ATOM 3270 C C . ASN B 1 178 ? -7.91 6.434 14.125 1 98.56 178 ASN B C 1
ATOM 3272 O O . ASN B 1 178 ? -7.316 5.656 14.867 1 98.56 178 ASN B O 1
ATOM 3276 N N . LEU B 1 179 ? -7.293 7.168 13.273 1 98.75 179 LEU B N 1
ATOM 3277 C CA . LEU B 1 179 ? -5.836 7.199 13.195 1 98.75 179 LEU B CA 1
ATOM 3278 C C . LEU B 1 179 ? -5.234 7.707 14.508 1 98.75 179 LEU B C 1
ATOM 3280 O O . LEU B 1 179 ? -4.375 7.051 15.094 1 98.75 179 LEU B O 1
ATOM 3284 N N . VAL B 1 180 ? -5.719 8.844 14.953 1 98.56 180 VAL B N 1
ATOM 3285 C CA . VAL B 1 180 ? -5.203 9.477 16.156 1 98.56 180 VAL B CA 1
ATOM 3286 C C . VAL B 1 180 ? -5.457 8.57 17.375 1 98.56 180 VAL B C 1
ATOM 3288 O O . VAL B 1 180 ? -4.566 8.367 18.203 1 98.56 180 VAL B O 1
ATOM 3291 N N . GLN B 1 181 ? -6.648 8.016 17.422 1 98.5 181 GLN B N 1
ATOM 3292 C CA . GLN B 1 181 ? -6.98 7.117 18.531 1 98.5 181 GLN B CA 1
ATOM 3293 C C . GLN B 1 181 ? -6.059 5.898 18.547 1 98.5 181 GLN B C 1
ATOM 3295 O O . GLN B 1 181 ? -5.52 5.535 19.578 1 98.5 181 GLN B O 1
ATOM 3300 N N . THR B 1 182 ? -5.863 5.277 17.438 1 98.69 182 THR B N 1
ATOM 3301 C CA . THR B 1 182 ? -5.066 4.059 17.344 1 98.69 182 THR B CA 1
ATOM 3302 C C . THR B 1 182 ? -3.609 4.336 17.703 1 98.69 182 THR B C 1
ATOM 3304 O O . THR B 1 182 ? -3.004 3.594 18.484 1 98.69 182 THR B O 1
ATOM 3307 N N . ILE B 1 183 ? -3.043 5.395 17.141 1 98.38 183 ILE B N 1
ATOM 3308 C CA . ILE B 1 183 ? -1.652 5.719 17.438 1 98.38 183 ILE B CA 1
ATOM 3309 C C . ILE B 1 183 ? -1.502 6.031 18.922 1 98.38 183 ILE B C 1
ATOM 3311 O O . ILE B 1 183 ? -0.556 5.57 19.562 1 98.38 183 ILE B O 1
ATOM 3315 N N . SER B 1 184 ? -2.449 6.777 19.469 1 97.81 184 SER B N 1
ATOM 3316 C CA . SER B 1 184 ? -2.402 7.105 20.891 1 97.81 184 SER B CA 1
ATOM 3317 C C . SER B 1 184 ? -2.396 5.844 21.75 1 97.81 184 SER B C 1
ATOM 3319 O O . SER B 1 184 ? -1.711 5.789 22.766 1 97.81 184 SER B O 1
ATOM 3321 N N . GLU B 1 185 ? -3.105 4.859 21.312 1 97.56 185 GLU B N 1
ATOM 3322 C CA . GLU B 1 185 ? -3.277 3.641 22.094 1 97.56 185 GLU B CA 1
ATOM 3323 C C . GLU B 1 185 ? -2.109 2.68 21.891 1 97.56 185 GLU B C 1
ATOM 3325 O O . GLU B 1 185 ? -1.749 1.927 22.797 1 97.56 185 GLU B O 1
ATOM 3330 N N . ARG B 1 186 ? -1.548 2.732 20.672 1 97.25 186 ARG B N 1
ATOM 3331 C CA . ARG B 1 186 ? -0.752 1.563 20.312 1 97.25 186 ARG B CA 1
ATOM 3332 C C . ARG B 1 186 ? 0.675 1.962 19.953 1 97.25 186 ARG B C 1
ATOM 3334 O O . ARG B 1 186 ? 1.533 1.101 19.734 1 97.25 186 ARG B O 1
ATOM 3341 N N . ALA B 1 187 ? 1.01 3.197 19.891 1 95.88 187 ALA B N 1
ATOM 3342 C CA . ALA B 1 187 ? 2.316 3.656 19.438 1 95.88 187 ALA B CA 1
ATOM 3343 C C . ALA B 1 187 ? 3.436 3.094 20.297 1 95.88 187 ALA B C 1
ATOM 3345 O O . ALA B 1 187 ? 4.566 2.93 19.844 1 95.88 187 ALA B O 1
ATOM 3346 N N . HIS B 1 188 ? 3.18 2.717 21.547 1 93.31 188 HIS B N 1
ATOM 3347 C CA . HIS B 1 188 ? 4.195 2.254 22.484 1 93.31 188 HIS B CA 1
ATOM 3348 C C . HIS B 1 188 ? 4.555 0.794 22.234 1 93.31 188 HIS B C 1
ATOM 3350 O O . HIS B 1 188 ? 5.574 0.306 22.719 1 93.31 188 HIS B O 1
ATOM 3356 N N . GLU B 1 189 ? 3.779 0.079 21.391 1 94.44 189 GLU B N 1
ATOM 3357 C CA . GLU B 1 189 ? 4.027 -1.356 21.297 1 94.44 189 GLU B CA 1
ATOM 3358 C C . GLU B 1 189 ? 3.99 -1.819 19.844 1 94.44 189 GLU B C 1
ATOM 3360 O O . GLU B 1 189 ? 4.422 -2.932 19.516 1 94.44 189 GLU B O 1
ATOM 3365 N N . SER B 1 190 ? 3.465 -1.007 18.969 1 95.69 190 SER B N 1
ATOM 3366 C CA . SER B 1 190 ? 3.244 -1.46 17.609 1 95.69 190 SER B CA 1
ATOM 3367 C C . SER B 1 190 ? 3.896 -0.516 16.594 1 95.69 190 SER B C 1
ATOM 3369 O O . SER B 1 190 ? 3.955 0.694 16.828 1 95.69 190 SER B O 1
ATOM 3371 N N . HIS B 1 191 ? 4.418 -1.09 15.5 1 96.19 191 HIS B N 1
ATOM 3372 C CA . HIS B 1 191 ? 4.926 -0.237 14.438 1 96.19 191 HIS B CA 1
ATOM 3373 C C . HIS B 1 191 ? 3.791 0.292 13.562 1 96.19 191 HIS B C 1
ATOM 3375 O O . HIS B 1 191 ? 2.686 -0.251 13.586 1 96.19 191 HIS B O 1
ATOM 3381 N N . LEU B 1 192 ? 3.998 1.273 12.758 1 97.56 192 LEU B N 1
ATOM 3382 C CA . LEU B 1 192 ? 2.984 2.086 12.094 1 97.56 192 LEU B CA 1
ATOM 3383 C C . LEU B 1 192 ? 2.146 1.241 11.141 1 97.56 192 LEU B C 1
ATOM 3385 O O . LEU B 1 192 ? 0.918 1.342 11.125 1 97.56 192 LEU B O 1
ATOM 3389 N N . GLU B 1 193 ? 2.795 0.402 10.25 1 97.56 193 GLU B N 1
ATOM 3390 C CA . GLU B 1 193 ? 2.033 -0.388 9.289 1 97.56 193 GLU B CA 1
ATOM 3391 C C . GLU B 1 193 ? 1.051 -1.319 9.992 1 97.56 193 GLU B C 1
ATOM 3393 O O . GLU B 1 193 ? -0.056 -1.55 9.5 1 97.56 193 GLU B O 1
ATOM 3398 N N . GLU B 1 194 ? 1.483 -1.817 11.102 1 96.12 194 GLU B N 1
ATOM 3399 C CA . GLU B 1 194 ? 0.576 -2.643 11.891 1 96.12 194 GLU B CA 1
ATOM 3400 C C . GLU B 1 194 ? -0.585 -1.819 12.438 1 96.12 194 GLU B C 1
ATOM 3402 O O . GLU B 1 194 ? -1.733 -2.268 12.422 1 96.12 194 GLU B O 1
ATOM 3407 N N . MET B 1 195 ? -0.316 -0.688 12.945 1 97.94 195 MET B N 1
ATOM 3408 C CA . MET B 1 195 ? -1.365 0.181 13.477 1 97.94 195 MET B CA 1
ATOM 3409 C C . MET B 1 195 ? -2.361 0.555 12.383 1 97.94 195 MET B C 1
ATOM 3411 O O . MET B 1 195 ? -3.555 0.707 12.656 1 97.94 195 MET B O 1
ATOM 3415 N N . LEU B 1 196 ? -1.886 0.693 11.188 1 98.25 196 LEU B N 1
ATOM 3416 C CA . LEU B 1 196 ? -2.76 1.106 10.102 1 98.25 196 LEU B CA 1
ATOM 3417 C C . LEU B 1 196 ? -3.715 -0.018 9.711 1 98.25 196 LEU B C 1
ATOM 3419 O O . LEU B 1 196 ? -4.781 0.235 9.141 1 98.25 196 LEU B O 1
ATOM 3423 N N . VAL B 1 197 ? -3.389 -1.298 9.969 1 97.5 197 VAL B N 1
ATOM 3424 C CA . VAL B 1 197 ? -4.359 -2.375 9.82 1 97.5 197 VAL B CA 1
ATOM 3425 C C . VAL B 1 197 ? -5.559 -2.125 10.734 1 97.5 197 VAL B C 1
ATOM 3427 O O . VAL B 1 197 ? -6.707 -2.252 10.312 1 97.5 197 VAL B O 1
ATOM 3430 N N . GLU B 1 198 ? -5.242 -1.738 11.938 1 97.62 198 GLU B N 1
ATOM 3431 C CA . GLU B 1 198 ? -6.293 -1.454 12.906 1 97.62 198 GLU B CA 1
ATOM 3432 C C . GLU B 1 198 ? -7.117 -0.24 12.492 1 97.62 198 GLU B C 1
ATOM 3434 O O . GLU B 1 198 ? -8.336 -0.232 12.641 1 97.62 198 GLU B O 1
ATOM 3439 N N . VAL B 1 199 ? -6.449 0.799 12.023 1 98.38 199 VAL B N 1
ATOM 3440 C CA . VAL B 1 199 ? -7.16 1.986 11.562 1 98.38 199 VAL B CA 1
ATOM 3441 C C . VAL B 1 199 ? -8.133 1.604 10.445 1 98.38 199 VAL B C 1
ATOM 3443 O O . VAL B 1 199 ? -9.289 2.021 10.461 1 98.38 199 VAL B O 1
ATOM 3446 N N . ARG B 1 200 ? -7.684 0.784 9.477 1 97.06 200 ARG B N 1
ATOM 3447 C CA . ARG B 1 200 ? -8.547 0.328 8.391 1 97.06 200 ARG B CA 1
ATOM 3448 C C . ARG B 1 200 ? -9.727 -0.476 8.93 1 97.06 200 ARG B C 1
ATOM 3450 O O . ARG B 1 200 ? -10.867 -0.294 8.492 1 97.06 200 ARG B O 1
ATOM 3457 N N . ARG B 1 201 ? -9.461 -1.324 9.906 1 96.56 201 ARG B N 1
ATOM 3458 C CA . ARG B 1 201 ? -10.508 -2.127 10.523 1 96.56 201 ARG B CA 1
ATOM 3459 C C . ARG B 1 201 ? -11.562 -1.24 11.18 1 96.56 201 ARG B C 1
ATOM 3461 O O . ARG B 1 201 ? -12.766 -1.44 10.977 1 96.56 201 ARG B O 1
ATOM 3468 N N . ARG B 1 202 ? -11.148 -0.268 11.93 1 97.62 202 ARG B N 1
ATOM 3469 C CA . ARG B 1 202 ? -12.055 0.614 12.656 1 97.62 202 ARG B CA 1
ATOM 3470 C C . ARG B 1 202 ? -12.883 1.463 11.703 1 97.62 202 ARG B C 1
ATOM 3472 O O . ARG B 1 202 ? -14.102 1.588 11.875 1 97.62 202 ARG B O 1
ATOM 3479 N N . VAL B 1 203 ? -12.258 2.039 10.711 1 96.94 203 VAL B N 1
ATOM 3480 C CA . VAL B 1 203 ? -12.945 2.924 9.781 1 96.94 203 VAL B CA 1
ATOM 3481 C C . VAL B 1 203 ? -13.953 2.121 8.961 1 96.94 203 VAL B C 1
ATOM 3483 O O . VAL B 1 203 ? -15.094 2.547 8.773 1 96.94 203 VAL B O 1
ATOM 3486 N N . CYS B 1 204 ? -13.555 0.943 8.508 1 93.31 204 CYS B N 1
ATOM 3487 C CA . CYS B 1 204 ? -14.414 0.131 7.656 1 93.31 204 CYS B CA 1
ATOM 3488 C C . CYS B 1 204 ? -15.594 -0.428 8.438 1 93.31 204 CYS B C 1
ATOM 3490 O O . CYS B 1 204 ? -16.625 -0.772 7.859 1 93.31 204 CYS B O 1
ATOM 3492 N N . ALA B 1 205 ? -15.469 -0.548 9.727 1 94.38 205 ALA B N 1
ATOM 3493 C CA . ALA B 1 205 ? -16.516 -1.104 10.57 1 94.38 205 ALA B CA 1
ATOM 3494 C C . ALA B 1 205 ? -17.625 -0.084 10.82 1 94.38 205 ALA B C 1
ATOM 3496 O O . ALA B 1 205 ? -18.719 -0.438 11.281 1 94.38 205 ALA B O 1
ATOM 3497 N N . LEU B 1 206 ? -17.328 1.164 10.539 1 94.31 206 LEU B N 1
ATOM 3498 C CA . LEU B 1 206 ? -18.297 2.215 10.781 1 94.31 206 LEU B CA 1
ATOM 3499 C C . LEU B 1 206 ? -19.453 2.125 9.781 1 94.31 206 LEU B C 1
ATOM 3501 O O . LEU B 1 206 ? -19.234 1.838 8.602 1 94.31 206 LEU B O 1
ATOM 3505 N N . ASP B 1 207 ? -20.672 2.293 10.281 1 91.75 207 ASP B N 1
ATOM 3506 C CA . ASP B 1 207 ? -21.828 2.539 9.43 1 91.75 207 ASP B CA 1
ATOM 3507 C C . ASP B 1 207 ? -22.094 4.039 9.273 1 91.75 207 ASP B C 1
ATOM 3509 O O . ASP B 1 207 ? -22.453 4.719 10.234 1 91.75 207 ASP B O 1
ATOM 3513 N N . ILE B 1 208 ? -21.812 4.453 8.062 1 89.31 208 ILE B N 1
ATOM 3514 C CA . ILE B 1 208 ? -21.906 5.887 7.805 1 89.31 208 ILE B CA 1
ATOM 3515 C C . ILE B 1 208 ? -23.188 6.203 7.039 1 89.31 208 ILE B C 1
ATOM 3517 O O . ILE B 1 208 ? -23.469 5.578 6.016 1 89.31 208 ILE B O 1
ATOM 3521 N N . ASP B 1 209 ? -23.938 7.043 7.559 1 85.81 209 ASP B N 1
ATOM 3522 C CA . ASP B 1 209 ? -25.172 7.445 6.895 1 85.81 209 ASP B CA 1
ATOM 3523 C C . ASP B 1 209 ? -24.891 8.445 5.773 1 85.81 209 ASP B C 1
ATOM 3525 O O . ASP B 1 209 ? -24.203 9.438 5.98 1 85.81 209 ASP B O 1
ATOM 3529 N N . ASP B 1 210 ? -25.328 8.055 4.598 1 78.88 210 ASP B N 1
ATOM 3530 C CA . ASP B 1 210 ? -25.25 8.922 3.428 1 78.88 210 ASP B CA 1
ATOM 3531 C C . ASP B 1 210 ? -26.625 9.07 2.768 1 78.88 210 ASP B C 1
ATOM 3533 O O . ASP B 1 210 ? -27.594 8.43 3.178 1 78.88 210 ASP B O 1
ATOM 3537 N N . GLU B 1 211 ? -26.781 10 1.904 1 76.69 211 GLU B N 1
ATOM 3538 C CA . GLU B 1 211 ? -28.047 10.266 1.237 1 76.69 211 GLU B CA 1
ATOM 3539 C C . GLU B 1 211 ? -28.609 9 0.588 1 76.69 211 GLU B C 1
ATOM 3541 O O . GLU B 1 211 ? -29.812 8.812 0.533 1 76.69 211 GLU B O 1
ATOM 3546 N N . GLU B 1 212 ? -27.781 8.188 0.127 1 75.81 212 GLU B N 1
ATOM 3547 C CA . GLU B 1 212 ? -28.203 7.008 -0.615 1 75.81 212 GLU B CA 1
ATOM 3548 C C . GLU B 1 212 ? -28.312 5.789 0.301 1 75.81 212 GLU B C 1
ATOM 3550 O O . GLU B 1 212 ? -28.641 4.691 -0.153 1 75.81 212 GLU B O 1
ATOM 3555 N N . GLY B 1 213 ? -28.031 6.09 1.608 1 86.12 213 GLY B N 1
ATOM 3556 C CA . GLY B 1 213 ? -28.094 4.977 2.543 1 86.12 213 GLY B CA 1
ATOM 3557 C C . GLY B 1 213 ? -26.828 4.832 3.373 1 86.12 213 GLY B C 1
ATOM 3558 O O . GLY B 1 213 ? -26.078 5.797 3.549 1 86.12 213 GLY B O 1
ATOM 3559 N N . THR B 1 214 ? -26.766 3.648 3.889 1 87.81 214 THR B N 1
ATOM 3560 C CA . THR B 1 214 ? -25.594 3.359 4.703 1 87.81 214 THR B CA 1
ATOM 3561 C C . THR B 1 214 ? -24.406 2.963 3.826 1 87.81 214 THR B C 1
ATOM 3563 O O . THR B 1 214 ? -24.531 2.107 2.947 1 87.81 214 THR B O 1
ATOM 3566 N N . VAL B 1 215 ? -23.297 3.688 4.031 1 87.12 215 VAL B N 1
ATOM 3567 C CA . VAL B 1 215 ? -22.109 3.402 3.225 1 87.12 215 VAL B CA 1
ATOM 3568 C C . VAL B 1 215 ? -20.938 3.076 4.137 1 87.12 215 VAL B C 1
ATOM 3570 O O . VAL B 1 215 ? -21 3.303 5.348 1 87.12 215 VAL B O 1
ATOM 3573 N N . LYS B 1 216 ? -19.891 2.469 3.504 1 88.31 216 LYS B N 1
ATOM 3574 C CA . LYS B 1 216 ? -18.641 2.15 4.199 1 88.31 216 LYS B CA 1
ATOM 3575 C C . LYS B 1 216 ? -17.469 2.916 3.602 1 88.31 216 LYS B C 1
ATOM 3577 O O . LYS B 1 216 ? -17.516 3.312 2.436 1 88.31 216 LYS B O 1
ATOM 3582 N N . GLN B 1 217 ? -16.516 3.188 4.387 1 91.62 217 GLN B N 1
ATOM 3583 C CA . GLN B 1 217 ? -15.273 3.818 3.967 1 91.62 217 GLN B CA 1
ATOM 3584 C C . GLN B 1 217 ? -14.078 2.893 4.199 1 91.62 217 GLN B C 1
ATOM 3586 O O . GLN B 1 217 ? -13.961 2.283 5.266 1 91.62 217 GLN B O 1
ATOM 3591 N N . MET B 1 218 ? -13.258 2.795 3.197 1 92.94 218 MET B N 1
ATOM 3592 C CA . MET B 1 218 ? -12.078 1.938 3.312 1 92.94 218 MET B CA 1
ATOM 3593 C C . MET B 1 218 ? -10.805 2.723 3.021 1 92.94 218 MET B C 1
ATOM 3595 O O . MET B 1 218 ? -10.516 3.041 1.866 1 92.94 218 MET B O 1
ATOM 3599 N N . PRO B 1 219 ? -10.023 3.002 4.113 1 95.75 219 PRO B N 1
ATOM 3600 C CA . PRO B 1 219 ? -8.703 3.588 3.852 1 95.75 219 PRO B CA 1
ATOM 3601 C C . PRO B 1 219 ? -7.766 2.629 3.121 1 95.75 219 PRO B C 1
ATOM 3603 O O . PRO B 1 219 ? -8.016 1.42 3.092 1 95.75 219 PRO B O 1
ATOM 3606 N N . MET B 1 220 ? -6.789 3.213 2.541 1 94.5 220 MET B N 1
ATOM 3607 C CA . MET B 1 220 ? -5.816 2.432 1.781 1 94.5 220 MET B CA 1
ATOM 3608 C C . MET B 1 220 ? -4.395 2.895 2.078 1 94.5 220 MET B C 1
ATOM 3610 O O . MET B 1 220 ? -4.141 4.094 2.205 1 94.5 220 MET B O 1
ATOM 3614 N N . MET B 1 221 ? -3.488 1.929 2.156 1 95.88 221 MET B N 1
ATOM 3615 C CA . MET B 1 221 ? -2.094 2.252 2.447 1 95.88 221 MET B CA 1
ATOM 3616 C C . MET B 1 221 ? -1.186 1.821 1.3 1 95.88 221 MET B C 1
ATOM 3618 O O . MET B 1 221 ? -1.36 0.74 0.736 1 95.88 221 MET B O 1
ATOM 3622 N N . THR B 1 222 ? -0.286 2.607 0.982 1 94.75 222 THR B N 1
ATOM 3623 C CA . THR B 1 222 ? 0.839 2.291 0.11 1 94.75 222 THR B CA 1
ATOM 3624 C C . THR B 1 222 ? 2.164 2.541 0.823 1 94.75 222 THR B C 1
ATOM 3626 O O . THR B 1 222 ? 2.346 3.582 1.46 1 94.75 222 THR B O 1
ATOM 3629 N N . SER B 1 223 ? 3.082 1.561 0.685 1 96.56 223 SER B N 1
ATOM 3630 C CA . SER B 1 223 ? 4.301 1.729 1.469 1 96.56 223 SER B CA 1
ATOM 3631 C C . SER B 1 223 ? 5.516 1.179 0.729 1 96.56 223 SER B C 1
ATOM 3633 O O . SER B 1 223 ? 5.434 0.134 0.081 1 96.56 223 SER B O 1
ATOM 3635 N N . THR B 1 224 ? 6.59 1.892 0.85 1 95.38 224 THR B N 1
ATOM 3636 C CA . THR B 1 224 ? 7.91 1.438 0.423 1 95.38 224 THR B CA 1
ATOM 3637 C C . THR B 1 224 ? 8.891 1.439 1.594 1 95.38 224 THR B C 1
ATOM 3639 O O . THR B 1 224 ? 10.102 1.471 1.394 1 95.38 224 THR B O 1
ATOM 3642 N N . LEU B 1 225 ? 8.367 1.448 2.805 1 96.5 225 LEU B N 1
ATOM 3643 C CA . LEU B 1 225 ? 9.234 1.405 3.977 1 96.5 225 LEU B CA 1
ATOM 3644 C C . LEU B 1 225 ? 10.055 0.118 4 1 96.5 225 LEU B C 1
ATOM 3646 O O . LEU B 1 225 ? 9.531 -0.958 3.693 1 96.5 225 LEU B O 1
ATOM 3650 N N . THR B 1 226 ? 11.289 0.241 4.438 1 95.5 226 THR B N 1
ATOM 3651 C CA . THR B 1 226 ? 12.172 -0.92 4.48 1 95.5 226 THR B CA 1
ATOM 3652 C C . THR B 1 226 ? 12.5 -1.295 5.922 1 95.5 226 THR B C 1
ATOM 3654 O O . THR B 1 226 ? 13.258 -2.242 6.168 1 95.5 226 THR B O 1
ATOM 3657 N N . LYS B 1 227 ? 12 -0.535 6.82 1 95.12 227 LYS B N 1
ATOM 3658 C CA . LYS B 1 227 ? 12.086 -0.813 8.25 1 95.12 227 LYS B CA 1
ATOM 3659 C C . LYS B 1 227 ? 10.742 -0.581 8.938 1 95.12 227 LYS B C 1
ATOM 3661 O O . LYS B 1 227 ? 9.945 0.247 8.492 1 95.12 227 LYS B O 1
ATOM 3666 N N . ARG B 1 228 ? 10.562 -1.365 9.945 1 95.44 228 ARG B N 1
ATOM 3667 C CA . ARG B 1 228 ? 9.398 -1.085 10.781 1 95.44 228 ARG B CA 1
ATOM 3668 C C . ARG B 1 228 ? 9.516 0.292 11.43 1 95.44 228 ARG B C 1
ATOM 3670 O O . ARG B 1 228 ? 10.531 0.613 12.047 1 95.44 228 ARG B O 1
ATOM 3677 N N . PHE B 1 229 ? 8.5 1.104 11.297 1 97.19 229 PHE B N 1
ATOM 3678 C CA . PHE B 1 229 ? 8.516 2.451 11.852 1 97.19 229 PHE B CA 1
ATOM 3679 C C . PHE B 1 229 ? 7.852 2.475 13.227 1 97.19 229 PHE B C 1
ATOM 3681 O O . PHE B 1 229 ? 6.66 2.189 13.344 1 97.19 229 PHE B O 1
ATOM 3688 N N . PHE B 1 230 ? 8.625 2.883 14.219 1 96.5 230 PHE B N 1
ATOM 3689 C CA . PHE B 1 230 ? 8.117 3.059 15.578 1 96.5 230 PHE B CA 1
ATOM 3690 C C . PHE B 1 230 ? 8.164 4.527 15.984 1 96.5 230 PHE B C 1
ATOM 3692 O O . PHE B 1 230 ? 9.156 5.211 15.75 1 96.5 230 PHE B O 1
ATOM 3699 N N . PHE B 1 231 ? 7.066 4.957 16.562 1 96.12 231 PHE B N 1
ATOM 3700 C CA . PHE B 1 231 ? 7.098 6.293 17.156 1 96.12 231 PHE B CA 1
ATOM 3701 C C . PHE B 1 231 ? 7.883 6.289 18.453 1 96.12 231 PHE B C 1
ATOM 3703 O O . PHE B 1 231 ? 7.887 5.293 19.188 1 96.12 231 PHE B O 1
ATOM 3710 N N . ASN B 1 232 ? 8.688 7.301 18.703 1 87.69 232 ASN B N 1
ATOM 3711 C CA . ASN B 1 232 ? 9.391 7.453 19.969 1 87.69 232 ASN B CA 1
ATOM 3712 C C . ASN B 1 232 ? 8.461 7.93 21.078 1 87.69 232 ASN B C 1
ATOM 3714 O O . ASN B 1 232 ? 8.055 9.094 21.094 1 87.69 232 ASN B O 1
ATOM 3718 N N . THR B 1 233 ? 8.086 6.973 21.906 1 80.5 233 THR B N 1
ATOM 3719 C CA . THR B 1 233 ? 7.191 7.344 23 1 80.5 233 THR B CA 1
ATOM 3720 C C . THR B 1 233 ? 7.973 7.598 24.281 1 80.5 233 THR B C 1
ATOM 3722 O O . THR B 1 233 ? 9.047 7.023 24.484 1 80.5 233 THR B O 1
ATOM 3725 N N . ASN B 1 234 ? 8.273 8.742 24.781 1 64.88 234 ASN B N 1
ATOM 3726 C CA . ASN B 1 234 ? 8.953 9.023 26.047 1 64.88 234 ASN B CA 1
ATOM 3727 C C . ASN B 1 234 ? 8.586 8 27.109 1 64.88 234 ASN B C 1
ATOM 3729 O O . ASN B 1 234 ? 8.969 8.148 28.281 1 64.88 234 ASN B O 1
ATOM 3733 N N . SER B 1 235 ? 7.867 7.027 27.047 1 50.66 235 SER B N 1
ATOM 3734 C CA . SER B 1 235 ? 7.578 6.246 28.25 1 50.66 235 SER B CA 1
ATOM 3735 C C . SER B 1 235 ? 8.836 5.562 28.781 1 50.66 235 SER B C 1
ATOM 3737 O O . SER B 1 235 ? 8.75 4.695 29.656 1 50.66 235 SER B O 1
ATOM 3739 N N . HIS B 1 236 ? 10.078 5.566 28.328 1 40.5 236 HIS B N 1
ATOM 3740 C CA . HIS B 1 236 ? 11.07 5 29.234 1 40.5 236 HIS B CA 1
ATOM 3741 C C . HIS B 1 236 ? 11.07 5.742 30.578 1 40.5 236 HIS B C 1
ATOM 3743 O O . HIS B 1 236 ? 11.688 6.805 30.688 1 40.5 236 HIS B O 1
ATOM 3749 N N . SER B 1 237 ? 10.055 5.914 31.234 1 32.47 237 SER B N 1
ATOM 3750 C CA . SER B 1 237 ? 10.211 6.164 32.656 1 32.47 237 SER B CA 1
ATOM 3751 C C . SER B 1 237 ? 11.148 5.148 33.312 1 32.47 237 SER B C 1
ATOM 3753 O O . SER B 1 237 ? 10.891 3.941 33.25 1 32.47 237 SER B O 1
ATOM 3755 N N . GLN B 1 238 ? 12.492 5.203 33.188 1 28.28 238 GLN B N 1
ATOM 3756 C CA . GLN B 1 238 ? 13.32 4.695 34.281 1 28.28 238 GLN B CA 1
ATOM 3757 C C . GLN B 1 238 ? 12.688 4.988 35.625 1 28.28 238 GLN B C 1
ATOM 3759 O O . GLN B 1 238 ? 12.5 6.152 36 1 28.28 238 GLN B O 1
ATOM 3764 N N . ALA B 1 239 ? 11.789 4.121 36.031 1 22.45 239 ALA B N 1
ATOM 3765 C CA . ALA B 1 239 ? 11.805 3.926 37.469 1 22.45 239 ALA B CA 1
ATOM 3766 C C . ALA B 1 239 ? 13.133 3.342 37.938 1 22.45 239 ALA B C 1
ATOM 3768 O O . ALA B 1 239 ? 13.727 2.508 37.25 1 22.45 239 ALA B O 1
#

Sequence (478 aa):
MCLVIAISDDFEGDGMNRDIENISTLFQKLNYLVCICRNLTAREIGERLKMFAEDEDHGDSVILFFLVHGTAQGMVAADKQIFETRRVFEYLKPANAPRLAGKPKLVFFEQCRGTGSETGYVIIQDTKKAVRRSGRAHESAGKAPTTIPKFSDVLISHATMPGYYAYANGDGAYHIQNLVQTISERAHESHLEEMLVEVRRRVCALDIDDEEGTVKQMPMMTSTLTKRFFFNTNSHSQAMCLVIAISDDFEGDGMNRDIENISTLFQKLNYLVCICRNLTAREIGERLKMFAEDEDHGDSVILFFLVHGTAQGMVAADKQIFETRRVFEYLKPANAPRLAGKPKLVFFEQCRGTGSETGYVIIQDTKKAVRRSGRAHESAGKAPTTIPKFSDVLISHATMPGYYAYANGDGAYHIQNLVQTISERAHESHLEEMLVEVRRRVCALDIDDEEGTVKQMPMMTSTLTKRFFFNTNSHSQA

Nearest PDB structures (foldseek):
  4m9r-assembly1_A  TM=8.693E-01  e=3.270E-21  Caenorhabditis elegans
  5ias-assembly1_A-2  TM=8.363E-01  e=1.535E-17  Homo sapiens
  5iab-assembly1_C  TM=8.350E-01  e=1.743E-17  Homo sapiens
  4qui-assembly2_B-2  TM=7.993E-01  e=6.717E-18  Homo sapiens
  4m9r-assembly1_B  TM=8.813E-01  e=1.156E-15  Caenorhabditis elegans

pLDDT: mean 80.91, std 24.39, range [21.19, 98.75]

InterPro domains:
  IPR001309 Peptidase C14, p20 domain [PS50208] (14-116)
  IPR002138 Peptidase C14, caspase non-catalytic subunit p10 [PS50207] (144-233)
  IPR002398 Peptidase C14 family [PTHR47901] (14-231)
  IPR011600 Peptidase C14, caspase domain [PF00656] (1-230)
  IPR015917 Peptidase C14A, caspase catalytic domain [PR00376] (13-31)
  IPR015917 Peptidase C14A, caspase catalytic domain [PR00376] (31-49)
  IPR015917 Peptidase C14A, caspase catalytic domain [PR00376] (62-70)
  IPR015917 Peptidase C14A, caspase catalytic domain [PR00376] (97-115)
  IPR015917 Peptidase C14A, caspase catalytic domain [PR00376] (223-232)
  IPR015917 Peptidase C14A, caspase catalytic domain [SM00115] (1-233)
  IPR029030 Caspase-like domain superfamily [SSF52129] (2-232)

Solvent-accessible surface area (backbone atoms only — not comparable to full-atom values): 25344 Å² total; per-residue (Å²): 45,29,41,34,42,37,36,63,96,58,66,82,41,56,15,63,49,40,40,50,49,51,50,45,55,52,39,44,72,49,70,34,56,72,44,82,44,70,49,44,34,39,70,48,48,53,52,48,46,48,51,58,31,65,46,78,75,55,65,78,40,37,38,40,38,38,46,30,48,35,38,45,71,20,34,44,24,58,72,66,37,72,35,47,60,51,54,58,45,56,35,52,31,45,93,66,6,61,84,40,51,95,28,41,37,38,38,38,38,49,28,28,26,26,73,80,64,55,67,82,56,88,55,70,59,67,88,68,85,82,78,76,63,73,66,82,52,77,76,71,81,68,74,38,61,45,59,59,62,84,54,76,27,29,36,38,37,31,33,21,33,69,59,31,60,45,61,57,50,74,72,10,39,48,51,56,54,40,42,51,51,46,45,72,72,35,34,83,81,40,35,51,76,62,48,48,23,51,29,26,32,56,42,42,68,41,81,38,83,47,96,93,36,77,45,72,34,45,33,32,36,36,38,29,38,46,57,85,48,63,62,64,57,78,72,76,65,82,124,46,31,41,36,42,37,36,62,96,57,64,83,31,55,11,63,49,40,39,52,49,52,52,46,54,53,39,44,70,49,71,33,56,71,45,80,43,70,50,43,34,40,69,49,47,53,54,49,45,47,50,58,32,66,44,80,76,54,64,78,40,38,36,39,39,38,47,30,49,35,38,44,70,20,33,43,25,60,74,68,36,73,35,47,60,50,56,57,46,58,35,52,31,44,93,67,5,60,84,39,51,95,30,40,38,40,36,38,38,49,29,27,24,26,66,75,55,33,59,75,60,79,56,65,59,72,80,74,81,84,76,71,52,72,55,80,47,80,75,66,80,66,72,35,59,49,58,62,60,83,57,76,27,31,36,39,37,31,34,22,35,68,59,31,60,39,60,60,50,74,73,10,41,48,51,56,54,38,42,53,51,45,45,73,74,35,34,83,81,41,34,51,74,62,48,48,23,51,30,26,32,56,41,41,68,42,81,39,84,47,97,92,36,78,43,71,35,46,32,33,37,39,37,31,37,47,59,86,47,65,62,62,58,76,72,77,66,81,123

Radius of gyration: 22.65 Å; Cα contacts (8 Å, |Δi|>4): 1039; chains: 2; bounding box: 58×62×67 Å